Protein AF-0000000066213613 (afdb_homodimer)

Radius of gyration: 23.79 Å; Cα contacts (8 Å, |Δi|>4): 1312; chains: 2; bounding box: 53×73×52 Å

Sequence (572 aa):
MSDYQETLYQGYGQRFSIDNMLHEVRTEHQHLVIFENARMGRVMALDGVIQTTEADEFIYHEMLTHVPILAHGAARRVLIIGGGDGGMLREVAKHKSVERITMVEIDGTVVDMCKEFLPNHSQGAFDDPRLNLVIDDGMRFVATTEERFDVIISDSTDPIGPGEVLFSENFYQACRRCLNEGGILVTQNGTPFMQLEEVRTTAARTDGLFADWHFYQAAVPTYIGGAMTFAWGSTHEGLRRLPLETLRQRFRDSGIATRYYNADIHLGAFALPQYVLQAIGKQDNDMSDYQETLYQGYGQRFSIDNMLHEVRTEHQHLVIFENARMGRVMALDGVIQTTEADEFIYHEMLTHVPILAHGAARRVLIIGGGDGGMLREVAKHKSVERITMVEIDGTVVDMCKEFLPNHSQGAFDDPRLNLVIDDGMRFVATTEERFDVIISDSTDPIGPGEVLFSENFYQACRRCLNEGGILVTQNGTPFMQLEEVRTTAARTDGLFADWHFYQAAVPTYIGGAMTFAWGSTHEGLRRLPLETLRQRFRDSGIATRYYNADIHLGAFALPQYVLQAIGKQDND

pLDDT: mean 95.77, std 5.7, range [63.94, 98.94]

Nearest PDB structures (foldseek):
  3o4f-assembly3_E  TM=9.498E-01  e=2.971E-43  Escherichia coli K-12
  3o4f-assembly1_A  TM=9.496E-01  e=4.479E-41  Escherichia coli K-12
  3o4f-assembly4_G  TM=9.531E-01  e=2.745E-40  Escherichia coli K-12
  1jq3-assembly1_D  TM=9.423E-01  e=1.942E-33  Thermotoga maritima
  6o63-assembly1_A  TM=9.241E-01  e=9.170E-30  Arabidopsis thaliana

Solvent-accessible surface area (backbone atoms only — not comparable to full-atom values): 29394 Å² total; per-residue (Å²): 128,56,68,48,65,38,60,78,44,81,50,39,34,46,37,34,36,39,78,41,83,73,46,76,46,77,55,100,84,45,40,40,39,32,30,32,23,91,71,42,36,48,34,36,31,49,70,44,28,76,74,49,36,65,63,48,42,60,49,55,30,39,53,64,38,50,46,59,44,54,47,58,68,71,39,32,32,37,36,33,32,38,44,47,51,22,38,48,53,29,52,50,65,55,39,76,66,45,64,36,35,37,33,25,25,69,51,63,64,49,34,54,49,19,57,70,76,37,40,79,43,18,66,64,40,86,69,43,86,46,56,46,80,41,77,35,52,51,64,58,47,48,65,66,55,86,65,64,20,33,31,38,33,38,49,60,62,66,70,55,76,85,24,34,58,76,69,33,58,67,37,55,52,26,47,56,70,28,38,36,92,57,7,35,39,36,29,67,44,53,24,43,81,74,35,49,65,52,48,34,52,48,43,62,53,38,58,86,71,32,67,29,62,56,50,32,49,52,44,32,38,83,54,66,33,17,38,26,36,30,40,37,33,20,60,38,69,63,54,82,67,59,57,62,66,57,41,42,49,50,48,60,70,54,66,63,85,67,54,36,59,46,45,54,36,52,56,23,23,48,35,62,39,36,51,59,30,52,59,59,75,35,94,63,82,125,126,55,69,48,67,38,60,78,44,81,51,38,35,45,36,35,37,41,77,42,83,73,45,77,46,76,55,98,83,46,40,39,39,30,28,32,22,92,71,41,35,49,34,35,30,49,69,44,28,75,73,50,35,65,62,51,41,60,49,54,30,37,53,66,38,50,47,59,43,54,47,59,67,72,40,32,31,37,36,34,30,36,44,46,52,23,37,48,51,30,53,50,63,55,38,77,66,44,63,36,35,38,32,26,24,69,51,64,64,49,33,55,48,18,56,70,76,38,40,79,44,18,66,66,39,88,69,43,87,46,56,45,80,39,76,35,53,52,64,59,46,48,66,65,56,86,63,64,21,35,33,37,33,37,48,59,62,66,69,55,75,86,24,36,59,76,68,33,58,67,36,54,51,27,48,57,70,28,38,36,93,56,7,36,39,36,30,67,44,52,24,42,82,76,36,49,65,50,49,34,52,49,45,63,53,38,57,86,71,33,67,29,62,57,48,29,49,52,44,32,38,82,54,66,34,17,38,25,35,29,39,38,34,18,60,37,70,61,52,82,68,59,58,62,67,56,40,42,49,50,48,61,71,54,67,63,86,65,54,37,58,46,46,55,37,53,56,24,24,48,35,61,38,37,51,58,30,53,60,58,73,35,92,62,80,123

Structure (mmCIF, N/CA/C/O backbone):
data_AF-0000000066213613-model_v1
#
loop_
_entity.id
_entity.type
_entity.pdbx_description
1 polymer 'Polyamine aminopropyltransferase 1'
#
loop_
_atom_site.group_PDB
_atom_site.id
_atom_site.type_symbol
_atom_site.label_atom_id
_atom_site.label_alt_id
_atom_site.label_comp_id
_atom_site.label_asym_id
_atom_site.label_entity_id
_atom_site.label_seq_id
_atom_site.pdbx_PDB_ins_code
_atom_site.Cartn_x
_atom_site.Cartn_y
_atom_site.Cartn_z
_atom_site.occupancy
_atom_site.B_iso_or_equiv
_atom_site.auth_seq_id
_atom_site.auth_comp_id
_atom_site.auth_asym_id
_atom_site.auth_atom_id
_atom_site.pdbx_PDB_model_num
ATOM 1 N N . MET A 1 1 ? -30.266 -0.548 5.902 1 63.94 1 MET A N 1
ATOM 2 C CA . MET A 1 1 ? -28.938 0.051 6 1 63.94 1 MET A CA 1
ATOM 3 C C . MET A 1 1 ? -28.562 0.744 4.699 1 63.94 1 MET A C 1
ATOM 5 O O . MET A 1 1 ? -28.766 0.195 3.615 1 63.94 1 MET A O 1
ATOM 9 N N . SER A 1 2 ? -28.344 2.119 4.688 1 89.31 2 SER A N 1
ATOM 10 C CA . SER A 1 2 ? -27.984 2.875 3.492 1 89.31 2 SER A CA 1
ATOM 11 C C . SER A 1 2 ? -26.469 2.875 3.266 1 89.31 2 SER A C 1
ATOM 13 O O . SER A 1 2 ? -25.703 2.52 4.164 1 89.31 2 SER A O 1
ATOM 15 N N . ASP A 1 3 ? -26.016 2.893 2.105 1 94.25 3 ASP A N 1
ATOM 16 C CA . ASP A 1 3 ? -24.609 2.902 1.744 1 94.25 3 ASP A CA 1
ATOM 17 C C . ASP A 1 3 ? -24.141 4.305 1.353 1 94.25 3 ASP A C 1
ATOM 19 O O . ASP A 1 3 ? -24.922 5.074 0.773 1 94.25 3 ASP A O 1
ATOM 23 N N . TYR A 1 4 ? -23.031 4.664 1.814 1 96.44 4 TYR A N 1
ATOM 24 C CA . TYR A 1 4 ? -22.328 5.844 1.308 1 96.44 4 TYR A CA 1
ATOM 25 C C . TYR A 1 4 ? -21.391 5.477 0.163 1 96.44 4 TYR A C 1
ATOM 27 O O . TYR A 1 4 ? -20.531 4.605 0.312 1 96.44 4 TYR A O 1
ATOM 35 N N . GLN A 1 5 ? -21.5 6.109 -0.963 1 95.5 5 GLN A N 1
ATOM 36 C CA . GLN A 1 5 ? -20.672 5.871 -2.139 1 95.5 5 GLN A CA 1
ATOM 37 C C . GLN A 1 5 ? -19.719 7.035 -2.387 1 95.5 5 GLN A C 1
ATOM 39 O O . GLN A 1 5 ? -20.156 8.172 -2.59 1 95.5 5 GLN A O 1
ATOM 44 N N . GLU A 1 6 ? -18.453 6.754 -2.35 1 95.38 6 GLU A N 1
ATOM 45 C CA . GLU A 1 6 ? -17.484 7.793 -2.65 1 95.38 6 GLU A CA 1
ATOM 46 C C . GLU A 1 6 ? -17.469 8.125 -4.141 1 95.38 6 GLU A C 1
ATOM 48 O O . GLU A 1 6 ? -17.594 7.23 -4.98 1 95.38 6 GLU A O 1
ATOM 53 N N . THR A 1 7 ? -17.188 9.375 -4.477 1 93 7 THR A N 1
ATOM 54 C CA . THR A 1 7 ? -17.281 9.812 -5.867 1 93 7 THR A CA 1
ATOM 55 C C . THR A 1 7 ? -15.977 10.477 -6.312 1 93 7 THR A C 1
ATOM 57 O O . THR A 1 7 ? -15.977 11.305 -7.219 1 93 7 THR A O 1
ATOM 60 N N . LEU A 1 8 ? -14.867 10.203 -5.645 1 92.75 8 LEU A N 1
ATOM 61 C CA . LEU A 1 8 ? -13.594 10.836 -5.949 1 92.75 8 LEU A CA 1
ATOM 62 C C . LEU A 1 8 ? -13.164 10.539 -7.383 1 92.75 8 LEU A C 1
ATOM 64 O O . LEU A 1 8 ? -12.742 11.445 -8.109 1 92.75 8 LEU A O 1
ATOM 68 N N . TYR A 1 9 ? -13.234 9.234 -7.801 1 94.06 9 TYR A N 1
ATOM 69 C CA . TYR A 1 9 ? -12.797 8.828 -9.133 1 94.06 9 TYR A CA 1
ATOM 70 C C . TYR A 1 9 ? -13.992 8.43 -10 1 94.06 9 TYR A C 1
ATOM 72 O O . TYR A 1 9 ? -14.914 7.77 -9.523 1 94.06 9 TYR A O 1
ATOM 80 N N . GLN A 1 10 ? -13.891 8.812 -11.242 1 92.44 10 GLN A N 1
ATOM 81 C CA . GLN A 1 10 ? -14.922 8.391 -12.18 1 92.44 10 GLN A CA 1
ATOM 82 C C . GLN A 1 10 ? -14.789 6.902 -12.5 1 92.44 10 GLN A C 1
ATOM 84 O O . GLN A 1 10 ? -13.695 6.426 -12.805 1 92.44 10 GLN A O 1
ATOM 89 N N . GLY A 1 11 ? -15.945 6.141 -12.344 1 94.5 11 GLY A N 1
ATOM 90 C CA . GLY A 1 11 ? -16.016 4.754 -12.773 1 94.5 11 GLY A CA 1
ATOM 91 C C . GLY A 1 11 ? -15.453 3.783 -11.75 1 94.5 11 GLY A C 1
ATOM 92 O O . GLY A 1 11 ? -15.508 2.566 -11.945 1 94.5 11 GLY A O 1
ATOM 93 N N . TYR A 1 12 ? -14.883 4.25 -10.75 1 97.06 12 TYR A N 1
ATOM 94 C CA . TYR A 1 12 ? -14.273 3.459 -9.695 1 97.06 12 TYR A CA 1
ATOM 95 C C . TYR A 1 12 ? -14.414 4.148 -8.344 1 97.06 12 TYR A C 1
ATOM 97 O O . TYR A 1 12 ? -14.258 5.367 -8.242 1 97.06 12 TYR A O 1
ATOM 105 N N . GLY A 1 13 ? -14.836 3.379 -7.352 1 96.56 13 GLY A N 1
ATOM 106 C CA . GLY A 1 13 ? -14.945 3.996 -6.043 1 96.56 13 GLY A CA 1
ATOM 107 C C . GLY A 1 13 ? -15.18 2.992 -4.926 1 96.56 13 GLY A C 1
ATOM 108 O O . GLY A 1 13 ? -15.281 1.79 -5.18 1 96.56 13 GLY A O 1
ATOM 109 N N . GLN A 1 14 ? -15.195 3.502 -3.703 1 97.69 14 GLN A N 1
ATOM 110 C CA . GLN A 1 14 ? -15.438 2.676 -2.523 1 97.69 14 GLN A CA 1
ATOM 111 C C . GLN A 1 14 ? -16.812 2.957 -1.928 1 97.69 14 GLN A C 1
ATOM 113 O O . GLN A 1 14 ? -17.391 4.016 -2.17 1 97.69 14 GLN A O 1
ATOM 118 N N . ARG A 1 15 ? -17.281 1.998 -1.247 1 97.19 15 ARG A N 1
ATOM 119 C CA . ARG A 1 15 ? -18.594 2.041 -0.628 1 97.19 15 ARG A CA 1
ATOM 120 C C . ARG A 1 15 ? -18.516 1.656 0.846 1 97.19 15 ARG A C 1
ATOM 122 O O . ARG A 1 15 ? -17.781 0.743 1.218 1 97.19 15 ARG A O 1
ATOM 129 N N . PHE A 1 16 ? -19.328 2.367 1.68 1 98 16 PHE A N 1
ATOM 130 C CA . PHE A 1 16 ? -19.422 2.109 3.111 1 98 16 PHE A CA 1
ATOM 131 C C . PHE A 1 16 ? -20.875 1.921 3.525 1 98 16 PHE A C 1
ATOM 133 O O . PHE A 1 16 ? -21.75 2.725 3.164 1 98 16 PHE A O 1
ATOM 140 N N . SER A 1 17 ? -21.141 0.841 4.289 1 97.62 17 SER A N 1
ATOM 141 C CA . SER A 1 17 ? -22.453 0.802 4.941 1 97.62 17 SER A CA 1
ATOM 142 C C . SER A 1 17 ? -22.562 1.894 6 1 97.62 17 SER A C 1
ATOM 144 O O . SER A 1 17 ? -21.594 2.207 6.691 1 97.62 17 SER A O 1
ATOM 146 N N . ILE A 1 18 ? -23.719 2.521 6.117 1 98 18 ILE A N 1
ATOM 147 C CA . ILE A 1 18 ? -24 3.488 7.172 1 98 18 ILE A CA 1
ATOM 148 C C . ILE A 1 18 ? -24.797 2.809 8.289 1 98 18 ILE A C 1
ATOM 150 O O . ILE A 1 18 ? -25.984 2.523 8.133 1 98 18 ILE A O 1
ATOM 154 N N . ASP A 1 19 ? -24.156 2.566 9.352 1 97.62 19 ASP A N 1
ATOM 155 C CA . ASP A 1 19 ? -24.844 1.955 10.484 1 97.62 19 ASP A CA 1
ATOM 156 C C . ASP A 1 19 ? -25.625 2.998 11.281 1 97.62 19 ASP A C 1
ATOM 158 O O . ASP A 1 19 ? -26.75 2.74 11.727 1 97.62 19 ASP A O 1
ATOM 162 N N . ASN A 1 20 ? -24.969 4.172 11.5 1 97.31 20 ASN A N 1
ATOM 163 C CA . ASN A 1 20 ? -25.562 5.32 12.172 1 97.31 20 ASN A CA 1
ATOM 164 C C . ASN A 1 20 ? -25.047 6.637 11.602 1 97.31 20 ASN A C 1
ATOM 166 O O . ASN A 1 20 ? -23.844 6.832 11.484 1 97.31 20 ASN A O 1
ATOM 170 N N . MET A 1 21 ? -26 7.492 11.227 1 97.25 21 MET A N 1
ATOM 171 C CA . MET A 1 21 ? -25.625 8.844 10.828 1 97.25 21 MET A CA 1
ATOM 172 C C . MET A 1 21 ? -25.406 9.734 12.047 1 97.25 21 MET A C 1
ATOM 174 O O . MET A 1 21 ? -26.328 9.961 12.828 1 97.25 21 MET A O 1
ATOM 178 N N . LEU A 1 22 ? -24.219 10.219 12.211 1 97.31 22 LEU A N 1
ATOM 179 C CA . LEU A 1 22 ? -23.891 11 13.391 1 97.31 22 LEU A CA 1
ATOM 180 C C . LEU A 1 22 ? -24.062 12.492 13.125 1 97.31 22 LEU A C 1
ATOM 182 O O . LEU A 1 22 ? -24.438 13.25 14.016 1 97.31 22 LEU A O 1
ATOM 186 N N . HIS A 1 23 ? -23.656 12.93 11.984 1 96.31 23 HIS A N 1
ATOM 187 C CA . HIS A 1 23 ? -23.703 14.336 11.602 1 96.31 23 HIS A CA 1
ATOM 188 C C . HIS A 1 23 ? -23.812 14.484 10.086 1 96.31 23 HIS A C 1
ATOM 190 O O . HIS A 1 23 ? -23.156 13.766 9.336 1 96.31 23 HIS A O 1
ATOM 196 N N . GLU A 1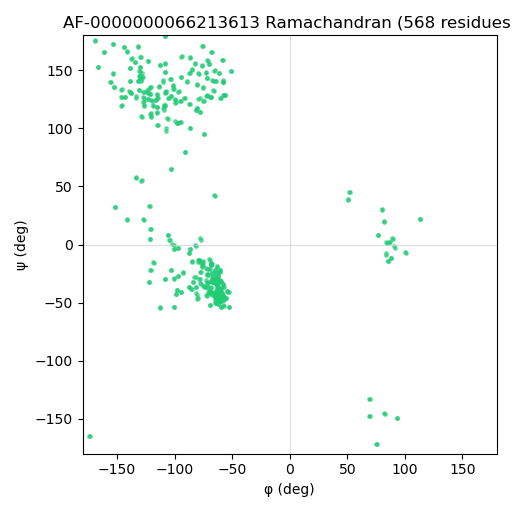 24 ? -24.672 15.359 9.633 1 95.12 24 GLU A N 1
ATOM 197 C CA . GLU A 1 24 ? -24.828 15.695 8.227 1 95.12 24 GLU A CA 1
ATOM 198 C C . GLU A 1 24 ? -25.188 17.172 8.047 1 95.12 24 GLU A C 1
ATOM 200 O O . GLU A 1 24 ? -26.172 17.641 8.609 1 95.12 24 GLU A O 1
ATOM 205 N N . VAL A 1 25 ? -24.328 17.812 7.359 1 91.44 25 VAL A N 1
ATOM 206 C CA . VAL A 1 25 ? -24.578 19.219 7.043 1 91.44 25 VAL A CA 1
ATOM 207 C C . VAL A 1 25 ? -24.438 19.438 5.539 1 91.44 25 VAL A C 1
ATOM 209 O O . VAL A 1 25 ? -23.406 19.094 4.953 1 91.44 25 VAL A O 1
ATOM 212 N N . ARG A 1 26 ? -25.422 20.016 4.91 1 89.94 26 ARG A N 1
ATOM 213 C CA . ARG A 1 26 ? -25.406 20.359 3.492 1 89.94 26 ARG A CA 1
ATOM 214 C C . ARG A 1 26 ? -25.594 21.859 3.297 1 89.94 26 ARG A C 1
ATOM 216 O O . ARG A 1 26 ? -26.641 22.406 3.664 1 89.94 26 ARG A O 1
ATOM 223 N N . THR A 1 27 ? -24.562 22.438 2.889 1 85.25 27 THR A N 1
ATOM 224 C CA . THR A 1 27 ? -24.656 23.844 2.508 1 85.25 27 THR A CA 1
ATOM 225 C C . THR A 1 27 ? -24.547 24 0.994 1 85.25 27 THR A C 1
ATOM 227 O O . THR A 1 27 ? -24.469 23 0.265 1 85.25 27 THR A O 1
ATOM 230 N N . GLU A 1 28 ? -24.641 25.297 0.498 1 83.12 28 GLU A N 1
ATOM 231 C CA . GLU A 1 28 ? -24.5 25.562 -0.93 1 83.12 28 GLU A CA 1
ATOM 232 C C . GLU A 1 28 ? -23.109 25.188 -1.426 1 83.12 28 GLU A C 1
ATOM 234 O O . GLU A 1 28 ? -22.922 24.875 -2.605 1 83.12 28 GLU A O 1
ATOM 239 N N . HIS A 1 29 ? -22.234 25.094 -0.481 1 78.94 29 HIS A N 1
ATOM 240 C CA . HIS A 1 29 ? -20.844 24.984 -0.927 1 78.94 29 HIS A CA 1
ATOM 241 C C . HIS A 1 29 ? -20.234 23.656 -0.487 1 78.94 29 HIS A C 1
ATOM 243 O O . HIS A 1 29 ? -19.156 23.281 -0.975 1 78.94 29 HIS A O 1
ATOM 249 N N . GLN A 1 30 ? -20.891 22.984 0.469 1 84.62 30 GLN A N 1
ATOM 250 C CA . GLN A 1 30 ? -20.219 21.812 1.004 1 84.62 30 GLN A CA 1
ATOM 251 C C . GLN A 1 30 ? -21.219 20.828 1.595 1 84.62 30 GLN A C 1
ATOM 253 O O . GLN A 1 30 ? -22.281 21.234 2.09 1 84.62 30 GLN A O 1
ATOM 258 N N . HIS A 1 31 ? -20.984 19.562 1.358 1 91.88 31 HIS A N 1
ATOM 259 C CA . HIS A 1 31 ? -21.734 18.484 1.987 1 91.88 31 HIS A CA 1
ATOM 260 C C . HIS A 1 31 ? -20.844 17.656 2.893 1 91.88 31 HIS A C 1
ATOM 262 O O . HIS A 1 31 ? -20.016 16.875 2.408 1 91.88 31 HIS A O 1
ATOM 268 N N . LEU A 1 32 ? -20.953 17.859 4.207 1 93.06 32 LEU A N 1
ATOM 269 C CA . LEU A 1 32 ? -20.188 17.156 5.215 1 93.06 32 LEU A CA 1
ATOM 270 C C . LEU A 1 32 ? -21.031 16.078 5.898 1 93.06 32 LEU A C 1
ATOM 272 O O . LEU A 1 32 ? -22.141 16.359 6.344 1 93.06 32 LEU A O 1
ATOM 276 N N . VAL A 1 33 ? -20.5 14.836 5.941 1 95.88 33 VAL A N 1
ATOM 277 C CA . VAL A 1 33 ? -21.188 13.758 6.641 1 95.88 33 VAL A CA 1
ATOM 278 C C . VAL A 1 33 ? -20.219 13.023 7.555 1 95.88 33 VAL A C 1
ATOM 280 O O . VAL A 1 33 ? -19.047 12.836 7.207 1 95.88 33 VAL A O 1
ATOM 283 N N . ILE A 1 34 ? -20.641 12.641 8.703 1 97.38 34 ILE A N 1
ATOM 284 C CA . ILE A 1 34 ? -19.969 11.75 9.633 1 97.38 34 ILE A CA 1
ATOM 285 C C . ILE A 1 34 ? -20.906 10.609 10.039 1 97.38 34 ILE A C 1
ATOM 287 O O . ILE A 1 34 ? -22.016 10.852 10.492 1 97.38 34 ILE A O 1
ATOM 291 N N . PHE A 1 35 ? -20.484 9.383 9.805 1 98.19 35 PHE A N 1
ATOM 292 C CA . PHE A 1 35 ? -21.328 8.234 10.102 1 98.19 35 PHE A CA 1
ATOM 293 C C . PHE A 1 35 ? -20.5 7.086 10.664 1 98.19 35 PHE A C 1
ATOM 295 O O . PHE A 1 35 ? -19.266 7.137 10.648 1 98.19 35 PHE A O 1
ATOM 302 N N . GLU A 1 36 ? -21.172 6.133 11.227 1 98.12 36 GLU A N 1
ATOM 303 C CA . GLU A 1 36 ? -20.531 4.934 11.766 1 98.12 36 GLU A CA 1
ATOM 304 C C . GLU A 1 36 ? -20.578 3.787 10.758 1 98.12 36 GLU A C 1
ATOM 306 O O . GLU A 1 36 ? -21.594 3.578 10.094 1 98.12 36 GLU A O 1
ATOM 311 N N . ASN A 1 37 ? -19.469 3.178 10.578 1 97.94 37 ASN A N 1
ATOM 312 C CA . ASN A 1 37 ? -19.312 1.956 9.797 1 97.94 37 ASN A CA 1
ATOM 313 C C . ASN A 1 37 ? -18.734 0.822 10.641 1 97.94 37 ASN A C 1
ATOM 315 O O . ASN A 1 37 ? -17.828 1.038 11.445 1 97.94 37 ASN A O 1
ATOM 319 N N . ALA A 1 38 ? -19.297 -0.348 10.5 1 93.69 38 ALA A N 1
ATOM 320 C CA . ALA A 1 38 ? -18.953 -1.477 11.367 1 93.69 38 ALA A CA 1
ATOM 321 C C . ALA A 1 38 ? -17.469 -1.821 11.266 1 93.69 38 ALA A C 1
ATOM 323 O O . ALA A 1 38 ? -16.859 -2.252 12.242 1 93.69 38 ALA A O 1
ATOM 324 N N . ARG A 1 39 ? -16.891 -1.615 10.141 1 95.25 39 ARG A N 1
ATOM 325 C CA . ARG A 1 39 ? -15.516 -2.049 9.898 1 95.25 39 ARG A CA 1
ATOM 326 C C . ARG A 1 39 ? -14.531 -0.896 10.094 1 95.25 39 ARG A C 1
ATOM 328 O O . ARG A 1 39 ? -13.445 -1.085 10.641 1 95.25 39 ARG A O 1
ATOM 335 N N . MET A 1 40 ? -14.953 0.294 9.648 1 98 40 MET A N 1
ATOM 336 C CA . MET A 1 40 ? -13.992 1.39 9.562 1 98 40 MET A CA 1
ATOM 337 C C . MET A 1 40 ? -14.195 2.391 10.695 1 98 40 MET A C 1
ATOM 339 O O . MET A 1 40 ? -13.484 3.395 10.773 1 98 40 MET A O 1
ATOM 343 N N . GLY A 1 41 ? -15.133 2.107 11.641 1 98.06 41 GLY A N 1
ATOM 344 C CA . GLY A 1 41 ? -15.445 3.055 12.695 1 98.06 41 GLY A CA 1
ATOM 345 C C . GLY A 1 41 ? -16.156 4.293 12.195 1 98.06 41 GLY A C 1
ATOM 346 O O . GLY A 1 41 ? -17.016 4.207 11.32 1 98.06 41 GLY A O 1
ATOM 347 N N . ARG A 1 42 ? -15.891 5.375 12.836 1 98.56 42 ARG A N 1
ATOM 348 C CA . ARG A 1 42 ? -16.484 6.617 12.352 1 98.56 42 ARG A CA 1
ATOM 349 C C . ARG A 1 42 ? -15.773 7.109 11.094 1 98.56 42 ARG A C 1
ATOM 351 O O . ARG A 1 42 ? -14.547 7.047 11 1 98.56 42 ARG A O 1
ATOM 358 N N . VAL A 1 43 ? -16.562 7.504 10.133 1 98.31 43 VAL A N 1
ATOM 359 C CA . VAL A 1 43 ? -16.094 7.93 8.82 1 98.31 43 VAL A CA 1
ATOM 360 C C . VAL A 1 43 ? -16.547 9.367 8.555 1 98.31 43 VAL A C 1
ATOM 362 O O . VAL A 1 43 ? -17.703 9.711 8.766 1 98.31 43 VAL A O 1
ATOM 365 N N . MET A 1 44 ? -15.648 10.195 8.172 1 97.12 44 MET A N 1
ATOM 366 C CA . MET A 1 44 ? -15.961 11.555 7.738 1 97.12 44 MET A CA 1
ATOM 367 C C . MET A 1 44 ? -15.773 11.703 6.23 1 97.12 44 MET A C 1
ATOM 369 O O . MET A 1 44 ? -14.75 11.289 5.688 1 97.12 44 MET A O 1
ATOM 373 N N . ALA A 1 45 ? -16.734 12.242 5.594 1 95.69 45 ALA A N 1
ATOM 374 C CA . ALA A 1 45 ? -16.656 12.523 4.16 1 95.69 45 ALA A CA 1
ATOM 375 C C . ALA A 1 45 ? -17.062 13.969 3.863 1 95.69 45 ALA A C 1
ATOM 377 O O . ALA A 1 45 ? -17.906 14.539 4.559 1 95.69 45 ALA A O 1
ATOM 378 N N . LEU A 1 46 ? -16.391 14.531 2.908 1 92.75 46 LEU A N 1
ATOM 379 C CA . LEU A 1 46 ? -16.672 15.883 2.42 1 92.75 46 LEU A CA 1
ATOM 380 C C . LEU A 1 46 ? -16.875 15.875 0.91 1 92.75 46 LEU A C 1
ATOM 382 O O . LEU A 1 46 ? -15.984 15.492 0.156 1 92.75 46 LEU A O 1
ATOM 386 N N . ASP A 1 47 ? -18.109 16.312 0.467 1 91.75 47 ASP A N 1
ATOM 387 C CA . ASP A 1 47 ? -18.469 16.422 -0.944 1 91.75 47 ASP A CA 1
ATOM 388 C C . ASP A 1 47 ? -18.172 15.117 -1.686 1 91.75 47 ASP A C 1
ATOM 390 O O . ASP A 1 47 ? -17.547 15.125 -2.744 1 91.75 47 ASP A O 1
ATOM 394 N N . GLY A 1 48 ? -18.578 14.031 -1.044 1 93.19 48 GLY A N 1
ATOM 395 C CA . GLY A 1 48 ? -18.484 12.727 -1.692 1 93.19 48 GLY A CA 1
ATOM 396 C C . GLY A 1 48 ? -17.125 12.078 -1.562 1 93.19 48 GLY A C 1
ATOM 397 O O . GLY A 1 48 ? -16.922 10.969 -2.045 1 93.19 48 GLY A O 1
ATOM 398 N N . VAL A 1 49 ? -16.172 12.734 -0.858 1 94.56 49 VAL A N 1
ATOM 399 C CA . VAL A 1 49 ? -14.805 12.219 -0.763 1 94.56 49 VAL A CA 1
ATOM 400 C C . VAL A 1 49 ? -14.492 11.844 0.686 1 94.56 49 VAL A C 1
ATOM 402 O O . VAL A 1 49 ? -14.695 12.656 1.597 1 94.56 49 VAL A O 1
ATOM 405 N N . ILE A 1 50 ? -14.008 10.68 0.868 1 96.38 50 ILE A N 1
ATOM 406 C CA . ILE A 1 50 ? -13.633 10.227 2.203 1 96.38 50 ILE A CA 1
ATOM 407 C C . ILE A 1 50 ? -12.422 11.016 2.697 1 96.38 50 ILE A C 1
ATOM 409 O O . ILE A 1 50 ? -11.383 11.055 2.029 1 96.38 50 ILE A O 1
ATOM 413 N N . GLN A 1 51 ? -12.539 11.609 3.895 1 95.44 51 GLN A N 1
ATOM 414 C CA . GLN A 1 51 ? -11.477 12.414 4.48 1 95.44 51 GLN A CA 1
ATOM 415 C C . GLN A 1 51 ? -10.664 11.602 5.492 1 95.44 51 GLN A C 1
ATOM 417 O O . GLN A 1 51 ? -9.445 11.727 5.555 1 95.44 51 GLN A O 1
ATOM 422 N N . THR A 1 52 ? -11.367 10.836 6.301 1 97.31 52 THR A N 1
ATOM 423 C CA . THR A 1 52 ? -10.68 10.055 7.328 1 97.31 52 THR A CA 1
ATOM 424 C C . THR A 1 52 ? -11.617 9.008 7.926 1 97.31 52 THR A C 1
ATOM 426 O O . THR A 1 52 ? -12.836 9.133 7.828 1 97.31 52 THR A O 1
ATOM 429 N N . THR A 1 53 ? -11.047 7.953 8.398 1 98.38 53 THR A N 1
ATOM 430 C CA . THR A 1 53 ? -11.75 6.93 9.172 1 98.38 53 THR A CA 1
ATOM 431 C C . THR A 1 53 ? -10.992 6.613 10.461 1 98.38 53 THR A C 1
ATOM 433 O O . THR A 1 53 ? -9.773 6.738 10.516 1 98.38 53 THR A O 1
ATOM 436 N N . GLU A 1 54 ? -11.703 6.184 11.453 1 98.5 54 GLU A N 1
ATOM 437 C CA . GLU A 1 54 ? -11.086 5.848 12.727 1 98.5 54 GLU A CA 1
ATOM 438 C C . GLU A 1 54 ? -10.18 4.625 12.602 1 98.5 54 GLU A C 1
ATOM 440 O O . GLU A 1 54 ? -9.156 4.531 13.281 1 98.5 54 GLU A O 1
ATOM 445 N N . ALA A 1 55 ? -10.508 3.727 11.75 1 98.44 55 ALA A N 1
ATOM 446 C CA . ALA A 1 55 ? -9.844 2.424 11.727 1 98.44 55 ALA A CA 1
ATOM 447 C C . ALA A 1 55 ? -8.445 2.531 11.133 1 98.44 55 ALA A C 1
ATOM 449 O O . ALA A 1 55 ? -7.531 1.814 11.539 1 98.44 55 ALA A O 1
ATOM 450 N N . ASP A 1 56 ? -8.281 3.41 10.125 1 98.56 56 ASP A N 1
ATOM 451 C CA . ASP A 1 56 ? -7.031 3.287 9.383 1 98.56 56 ASP A CA 1
ATOM 452 C C . ASP A 1 56 ? -6.234 4.586 9.438 1 98.56 56 ASP A C 1
ATOM 454 O O . ASP A 1 56 ? -5.137 4.668 8.883 1 98.56 56 ASP A O 1
ATOM 458 N N . GLU A 1 57 ? -6.719 5.629 10.219 1 98.56 57 GLU A N 1
ATOM 459 C CA . GLU A 1 57 ? -6.082 6.941 10.234 1 98.56 57 GLU A CA 1
ATOM 460 C C . GLU A 1 57 ? -4.648 6.855 10.75 1 98.56 57 GLU A C 1
ATOM 462 O O . GLU A 1 57 ? -3.789 7.645 10.344 1 98.56 57 GLU A O 1
ATOM 467 N N . PHE A 1 58 ? -4.309 5.891 11.57 1 98.69 58 PHE A N 1
ATOM 468 C CA . PHE A 1 58 ? -2.996 5.801 12.203 1 98.69 58 PHE A CA 1
ATOM 469 C C . PHE A 1 58 ? -1.909 5.582 11.156 1 98.69 58 PHE A C 1
ATOM 471 O O . PHE A 1 58 ? -0.779 6.047 11.32 1 98.69 58 PHE A O 1
ATOM 478 N N . ILE A 1 59 ? -2.219 4.926 10.086 1 98.81 59 ILE A N 1
ATOM 479 C CA . ILE A 1 59 ? -1.233 4.68 9.039 1 98.81 59 ILE A CA 1
ATOM 480 C C . ILE A 1 59 ? -0.803 6.004 8.414 1 98.81 59 ILE A C 1
ATOM 482 O O . ILE A 1 59 ? 0.392 6.285 8.305 1 98.81 59 ILE A O 1
ATOM 486 N N . TYR A 1 60 ? -1.777 6.789 8.039 1 98.62 60 TYR A N 1
ATOM 487 C CA . TYR A 1 60 ? -1.563 8.094 7.422 1 98.62 60 TYR A CA 1
ATOM 488 C C . TYR A 1 60 ? -0.831 9.031 8.375 1 98.62 60 TYR A C 1
ATOM 490 O O . TYR A 1 60 ? 0.2 9.609 8.023 1 98.62 60 TYR A O 1
ATOM 498 N N . HIS A 1 61 ? -1.264 9.188 9.555 1 98.81 61 HIS A N 1
ATOM 499 C CA . HIS A 1 61 ? -0.759 10.156 10.516 1 98.81 61 HIS A CA 1
ATOM 500 C C . HIS A 1 61 ? 0.634 9.781 11.008 1 98.81 61 HIS A C 1
ATOM 502 O O . HIS A 1 61 ? 1.498 10.648 11.172 1 98.81 61 HIS A O 1
ATOM 508 N N . GLU A 1 62 ? 0.89 8.508 11.258 1 98.88 62 GLU A N 1
ATOM 509 C CA . GLU A 1 62 ? 2.213 8.094 11.703 1 98.88 62 GLU A CA 1
ATOM 510 C C . GLU A 1 62 ? 3.266 8.336 10.633 1 98.88 62 GLU A C 1
ATOM 512 O O . GLU A 1 62 ? 4.352 8.844 10.914 1 98.88 62 GLU A O 1
ATOM 517 N N . MET A 1 63 ? 2.926 8.047 9.398 1 98.88 63 MET A N 1
ATOM 518 C CA . MET A 1 63 ? 3.924 8.141 8.336 1 98.88 63 MET A CA 1
ATOM 519 C C . MET A 1 63 ? 4.223 9.602 8.008 1 98.88 63 MET A C 1
ATOM 521 O O . MET A 1 63 ? 5.367 9.953 7.723 1 98.88 63 MET A O 1
ATOM 525 N N . LEU A 1 64 ? 3.219 10.445 8.055 1 98.56 64 LEU A N 1
ATOM 526 C CA . LEU A 1 64 ? 3.422 11.852 7.742 1 98.56 64 LEU A CA 1
ATOM 527 C C . LEU A 1 64 ? 4.102 12.578 8.898 1 98.56 64 LEU A C 1
ATOM 529 O O . LEU A 1 64 ? 4.652 13.664 8.719 1 98.56 64 LEU A O 1
ATOM 533 N N . THR A 1 65 ? 4.066 12.016 10.078 1 98.81 65 THR A N 1
ATOM 534 C CA . THR A 1 65 ? 4.617 12.68 11.25 1 98.81 65 THR A CA 1
ATOM 535 C C . THR A 1 65 ? 6 12.125 11.594 1 98.81 65 THR A C 1
ATOM 537 O O . THR A 1 65 ? 6.973 12.875 11.664 1 98.81 65 THR A O 1
ATOM 540 N N . HIS A 1 66 ? 6.117 10.812 11.758 1 98.94 66 HIS A N 1
ATOM 541 C CA . HIS A 1 66 ? 7.301 10.211 12.367 1 98.94 66 HIS A CA 1
ATOM 542 C C . HIS A 1 66 ? 8.461 10.164 11.375 1 98.94 66 HIS A C 1
ATOM 544 O O . HIS A 1 66 ? 9.625 10.312 11.766 1 98.94 66 HIS A O 1
ATOM 550 N N . VAL A 1 67 ? 8.18 9.969 10.078 1 98.94 67 VAL A N 1
ATOM 551 C CA . VAL A 1 67 ? 9.242 9.883 9.086 1 98.94 67 VAL A CA 1
ATOM 552 C C . VAL A 1 67 ? 10.055 11.172 9.078 1 98.94 67 VAL A C 1
ATOM 554 O O . VAL A 1 67 ? 11.266 11.148 9.32 1 98.94 67 VAL A O 1
ATOM 557 N N . PRO A 1 68 ? 9.406 12.336 8.922 1 98.88 68 PRO A N 1
ATOM 558 C CA . PRO A 1 68 ? 10.234 13.547 8.859 1 98.88 68 PRO A CA 1
ATOM 559 C C . PRO A 1 68 ? 10.859 13.906 10.211 1 98.88 68 PRO A C 1
ATOM 561 O O . PRO A 1 68 ? 12 14.367 10.258 1 98.88 68 PRO A O 1
ATOM 564 N N . ILE A 1 69 ? 10.172 13.711 11.305 1 98.88 69 ILE A N 1
ATOM 565 C CA . ILE A 1 69 ? 10.68 14.109 12.609 1 98.88 69 ILE A CA 1
ATOM 566 C C . ILE A 1 69 ? 11.875 13.234 12.984 1 98.88 69 ILE A C 1
ATOM 568 O O . ILE A 1 69 ? 12.906 13.742 13.438 1 98.88 69 ILE A O 1
ATOM 572 N N . LEU A 1 70 ? 11.82 11.945 12.758 1 98.81 70 LEU A N 1
ATOM 573 C CA . LEU A 1 70 ? 12.906 11.047 13.125 1 98.81 70 LEU A CA 1
ATOM 574 C C . LEU A 1 70 ? 14.047 11.125 12.109 1 98.81 70 LEU A C 1
ATOM 576 O O . LEU A 1 70 ? 15.203 10.875 12.453 1 98.81 70 LEU A O 1
ATOM 580 N N . ALA A 1 71 ? 13.719 11.422 10.875 1 98.81 71 ALA A N 1
ATOM 581 C CA . ALA A 1 71 ? 14.773 11.711 9.914 1 98.81 71 ALA A CA 1
ATOM 582 C C . ALA A 1 71 ? 15.586 12.938 10.336 1 98.81 71 ALA A C 1
ATOM 584 O O . ALA A 1 71 ? 16.812 12.922 10.281 1 98.81 71 ALA A O 1
ATOM 585 N N . HIS A 1 72 ? 14.875 14.008 10.75 1 98.5 72 HIS A N 1
ATOM 586 C CA . HIS A 1 72 ? 15.539 15.219 11.219 1 98.5 72 HIS A CA 1
ATOM 587 C C . HIS A 1 72 ? 16.406 14.93 12.438 1 98.5 72 HIS A C 1
ATOM 589 O O . HIS A 1 72 ? 17.547 15.391 12.508 1 98.5 72 HIS A O 1
ATOM 595 N N . GLY A 1 73 ? 15.844 14.219 13.43 1 97.88 73 GLY A N 1
ATOM 596 C CA . GLY A 1 73 ? 16.578 13.711 14.57 1 97.88 73 GLY A CA 1
ATOM 597 C C . GLY A 1 73 ? 16.656 14.703 15.719 1 97.88 73 GLY A C 1
ATOM 598 O O . GLY A 1 73 ? 16.984 14.328 16.844 1 97.88 73 GLY A O 1
ATOM 599 N N . ALA A 1 74 ? 16.266 15.969 15.461 1 97.25 74 ALA A N 1
ATOM 600 C CA . ALA A 1 74 ? 16.359 16.984 16.5 1 97.25 74 ALA A CA 1
ATOM 601 C C . ALA A 1 74 ? 15.305 18.062 16.312 1 97.25 74 ALA A C 1
ATOM 603 O O . ALA A 1 74 ? 15.562 19.25 16.562 1 97.25 74 ALA A O 1
ATOM 604 N N . ALA A 1 75 ? 14.172 17.688 15.789 1 98.5 75 ALA A N 1
ATOM 605 C CA . ALA A 1 75 ? 13.109 18.672 15.523 1 98.5 75 ALA A CA 1
ATOM 606 C C . ALA A 1 75 ? 12.562 19.25 16.812 1 98.5 75 ALA A C 1
ATOM 608 O O . ALA A 1 75 ? 12.227 18.516 17.75 1 98.5 75 ALA A O 1
ATOM 609 N N . ARG A 1 76 ? 12.422 20.562 16.859 1 98.75 76 ARG A N 1
ATOM 610 C CA . ARG A 1 76 ? 11.906 21.234 18.047 1 98.75 76 ARG A CA 1
ATOM 611 C C . ARG A 1 76 ? 10.664 22.062 17.719 1 98.75 76 ARG A C 1
ATOM 613 O O . ARG A 1 76 ? 9.805 22.266 18.562 1 98.75 76 ARG A O 1
ATOM 620 N N . ARG A 1 77 ? 10.617 22.578 16.562 1 98.88 77 ARG A N 1
ATOM 621 C CA . ARG A 1 77 ? 9.508 23.391 16.078 1 98.88 77 ARG A CA 1
ATOM 622 C C . ARG A 1 77 ? 8.852 22.75 14.859 1 98.88 77 ARG A C 1
ATOM 624 O O . ARG A 1 77 ? 9.484 22.594 13.812 1 98.88 77 ARG A O 1
ATOM 631 N N . VAL A 1 78 ? 7.559 22.422 14.977 1 98.94 78 VAL A N 1
ATOM 632 C CA . VAL A 1 78 ? 6.832 21.75 13.914 1 98.94 78 VAL A CA 1
ATOM 633 C C . VAL A 1 78 ? 5.617 22.562 13.508 1 98.94 78 VAL A C 1
ATOM 635 O O . VAL A 1 78 ? 4.887 23.078 14.359 1 98.94 78 VAL A O 1
ATOM 638 N N . LEU A 1 79 ? 5.445 22.781 12.234 1 98.94 79 LEU A N 1
ATOM 639 C CA . LEU A 1 79 ? 4.258 23.406 11.664 1 98.94 79 LEU A CA 1
ATOM 640 C C . LEU A 1 79 ? 3.363 22.375 10.984 1 98.94 79 LEU A C 1
ATOM 642 O O . LEU A 1 79 ? 3.832 21.594 10.164 1 98.94 79 LEU A O 1
ATOM 646 N N . ILE A 1 80 ? 2.143 22.344 11.367 1 98.75 80 ILE A N 1
ATOM 647 C CA . ILE A 1 80 ? 1.112 21.547 10.711 1 98.75 80 ILE A CA 1
ATOM 648 C C . ILE A 1 80 ? 0.164 22.469 9.945 1 98.75 80 ILE A C 1
ATOM 650 O O . ILE A 1 80 ? -0.438 23.375 10.523 1 98.75 80 ILE A O 1
ATOM 654 N N . ILE A 1 81 ? 0.085 22.297 8.695 1 97.75 81 ILE A N 1
ATOM 655 C CA . ILE A 1 81 ? -0.906 23 7.887 1 97.75 81 ILE A CA 1
ATOM 656 C C . ILE A 1 81 ? -2.098 22.078 7.621 1 97.75 81 ILE A C 1
ATOM 658 O O . ILE A 1 81 ? -1.956 21.031 6.98 1 97.75 81 ILE A O 1
ATOM 662 N N . GLY A 1 82 ? -3.262 22.484 8 1 95.25 82 GLY A N 1
ATOM 663 C CA . GLY A 1 82 ? -4.418 21.594 8.039 1 95.25 82 GLY A CA 1
ATOM 664 C C . GLY A 1 82 ? -4.48 20.75 9.297 1 95.25 82 GLY A C 1
ATOM 665 O O . GLY A 1 82 ? -4.262 21.25 10.406 1 95.25 82 GLY A O 1
ATOM 666 N N . GLY A 1 83 ? -4.949 19.547 9.227 1 94.56 83 GLY A N 1
ATOM 667 C CA . GLY A 1 83 ? -4.949 18.609 10.336 1 94.56 83 GLY A CA 1
ATOM 668 C C . GLY A 1 83 ? -6.078 18.844 11.32 1 94.56 83 GLY A C 1
ATOM 669 O O . GLY A 1 83 ? -5.945 18.547 12.508 1 94.56 83 GLY A O 1
ATOM 670 N N . GLY A 1 84 ? -7.156 19.344 10.859 1 94.5 84 GLY A N 1
ATOM 671 C CA . GLY A 1 84 ? -8.25 19.75 11.727 1 94.5 84 GLY A CA 1
ATOM 672 C C . GLY A 1 84 ? -8.82 18.609 12.555 1 94.5 84 GLY A C 1
ATOM 673 O O . GLY A 1 84 ? -9.406 18.844 13.609 1 94.5 84 GLY A O 1
ATOM 674 N N . ASP A 1 85 ? -8.641 17.406 12.094 1 96.44 85 ASP A N 1
ATOM 675 C CA . ASP A 1 85 ? -9.18 16.266 12.82 1 96.44 85 ASP A CA 1
ATOM 676 C C . ASP A 1 85 ? -8.328 15.953 14.055 1 96.44 85 ASP A C 1
ATOM 678 O O . ASP A 1 85 ? -8.758 15.211 14.938 1 96.44 85 ASP A O 1
ATOM 682 N N . GLY A 1 86 ? -7.082 16.484 14.102 1 98.25 86 GLY A N 1
ATOM 683 C CA . GLY A 1 86 ? -6.25 16.391 15.289 1 98.25 86 GLY A CA 1
ATOM 684 C C . GLY A 1 86 ? -5.348 15.172 15.289 1 98.25 86 GLY A C 1
ATOM 685 O O . GLY A 1 86 ? -4.57 14.977 16.234 1 98.25 86 GLY A O 1
ATOM 686 N N . GLY A 1 87 ? -5.445 14.32 14.273 1 98.5 87 GLY A N 1
ATOM 687 C CA . GLY A 1 87 ? -4.598 13.141 14.227 1 98.5 87 GLY A CA 1
ATOM 688 C C . GLY A 1 87 ? -3.123 13.469 14.102 1 98.5 87 GLY A C 1
ATOM 689 O O . GLY A 1 87 ? -2.289 12.883 14.797 1 98.5 87 GLY A O 1
ATOM 690 N N . MET A 1 88 ? -2.812 14.422 13.203 1 98.5 88 MET A N 1
ATOM 691 C CA . MET A 1 88 ? -1.428 14.844 13.023 1 98.5 88 MET A CA 1
ATOM 692 C C . MET A 1 88 ? -0.875 15.445 14.312 1 98.5 88 MET A C 1
ATOM 694 O O . MET A 1 88 ? 0.24 15.125 14.727 1 98.5 88 MET A O 1
ATOM 698 N N . LEU A 1 89 ? -1.698 16.281 14.938 1 98.75 89 LEU A N 1
ATOM 699 C CA . LEU A 1 89 ? -1.329 16.922 16.188 1 98.75 89 LEU A CA 1
ATOM 700 C C . LEU A 1 89 ? -1.007 15.883 17.266 1 98.75 89 LEU A C 1
ATOM 702 O O . LEU A 1 89 ? 0.002 16 17.953 1 98.75 89 LEU A O 1
ATOM 706 N N . ARG A 1 90 ? -1.831 14.859 17.375 1 98.81 90 ARG A N 1
ATOM 707 C CA . ARG A 1 90 ? -1.637 13.781 18.344 1 98.81 90 ARG A CA 1
ATOM 708 C C . ARG A 1 90 ? -0.278 13.117 18.156 1 98.81 90 ARG A C 1
ATOM 710 O O . ARG A 1 90 ? 0.464 12.922 19.125 1 98.81 90 ARG A O 1
ATOM 717 N N . GLU A 1 91 ? 0.074 12.773 16.938 1 98.88 91 GLU A N 1
ATOM 718 C CA . GLU A 1 91 ? 1.32 12.062 16.656 1 98.88 91 GLU A CA 1
ATOM 719 C C . GLU A 1 91 ? 2.529 12.961 16.891 1 98.88 91 GLU A C 1
ATOM 721 O O . GLU A 1 91 ? 3.549 12.516 17.422 1 98.88 91 GLU A O 1
ATOM 726 N N . VAL A 1 92 ? 2.416 14.266 16.484 1 98.88 92 VAL A N 1
ATOM 727 C CA . VAL A 1 92 ? 3.512 15.203 16.719 1 98.88 92 VAL A CA 1
ATOM 728 C C . VAL A 1 92 ? 3.746 15.375 18.219 1 98.88 92 VAL A C 1
ATOM 730 O O . VAL A 1 92 ? 4.891 15.391 18.672 1 98.88 92 VAL A O 1
ATOM 733 N N . ALA A 1 93 ? 2.674 15.414 18.953 1 98.75 93 ALA A N 1
ATOM 734 C CA . ALA A 1 93 ? 2.736 15.68 20.391 1 98.75 93 ALA A CA 1
ATOM 735 C C . ALA A 1 93 ? 3.387 14.516 21.141 1 98.75 93 ALA A C 1
ATOM 737 O O . ALA A 1 93 ? 3.822 14.672 22.281 1 98.75 93 ALA A O 1
ATOM 738 N N . LYS A 1 94 ? 3.492 13.375 20.531 1 98.56 94 LYS A N 1
ATOM 739 C CA . LYS A 1 94 ? 4.164 12.234 21.156 1 98.56 94 LYS A CA 1
ATOM 740 C C . LYS A 1 94 ? 5.66 12.5 21.312 1 98.56 94 LYS A C 1
ATOM 742 O O . LYS A 1 94 ? 6.32 11.891 22.156 1 98.56 94 LYS A O 1
ATOM 747 N N . HIS A 1 95 ? 6.207 13.32 20.438 1 98.69 95 HIS A N 1
ATOM 748 C CA . HIS A 1 95 ? 7.645 13.562 20.438 1 98.69 95 HIS A CA 1
ATOM 749 C C . HIS A 1 95 ? 8.039 14.586 21.5 1 98.69 95 HIS A C 1
ATOM 751 O O . HIS A 1 95 ? 7.77 15.781 21.344 1 98.69 95 HIS A O 1
ATOM 757 N N . LYS A 1 96 ? 8.781 14.172 22.438 1 97.25 96 LYS A N 1
ATOM 758 C CA . LYS A 1 96 ? 9.156 15.016 23.562 1 97.25 96 LYS A CA 1
ATOM 759 C C . LYS A 1 96 ? 10.156 16.078 23.141 1 97.25 96 LYS A C 1
ATOM 761 O O . LYS A 1 96 ? 10.258 17.141 23.766 1 97.25 96 LYS A O 1
ATOM 766 N N . SER A 1 97 ? 10.883 15.766 22.094 1 96.81 97 SER A N 1
ATOM 767 C CA . SER A 1 97 ? 11.875 16.719 21.609 1 96.81 97 SER A CA 1
ATOM 768 C C . SER A 1 97 ? 11.203 17.969 21.031 1 96.81 97 SER A C 1
ATOM 770 O O . SER A 1 97 ? 11.836 19.016 20.922 1 96.81 97 SER A O 1
ATOM 772 N N . VAL A 1 98 ? 9.961 17.859 20.578 1 98.69 98 VAL A N 1
ATOM 773 C CA . VAL A 1 98 ? 9.227 18.984 19.984 1 98.69 98 VAL A CA 1
ATOM 774 C C . VAL A 1 98 ? 8.781 19.938 21.094 1 98.69 98 VAL A C 1
ATOM 776 O O . VAL A 1 98 ? 8.07 19.531 22.016 1 98.69 98 VAL A O 1
ATOM 779 N N . GLU A 1 99 ? 9.195 21.156 20.938 1 98.75 99 GLU A N 1
ATOM 780 C CA . GLU A 1 99 ? 8.938 22.156 21.984 1 98.75 99 GLU A CA 1
ATOM 781 C C . GLU A 1 99 ? 7.754 23.047 21.625 1 98.75 99 GLU A C 1
ATOM 783 O O . GLU A 1 99 ? 7.09 23.594 22.5 1 98.75 99 GLU A O 1
ATOM 788 N N . ARG A 1 100 ? 7.57 23.203 20.328 1 98.75 100 ARG A N 1
ATOM 789 C CA . ARG A 1 100 ? 6.5 24.062 19.844 1 98.75 100 ARG A CA 1
ATOM 790 C C . ARG A 1 100 ? 5.801 23.438 18.641 1 98.75 100 ARG A C 1
ATOM 792 O O . ARG A 1 100 ? 6.457 23 17.688 1 98.75 100 ARG A O 1
ATOM 799 N N . ILE A 1 101 ? 4.504 23.438 18.703 1 98.88 101 ILE A N 1
ATOM 800 C CA . ILE A 1 101 ? 3.668 22.953 17.609 1 98.88 101 ILE A CA 1
ATOM 801 C C . ILE A 1 101 ? 2.734 24.062 17.141 1 98.88 101 ILE A C 1
ATOM 803 O O . ILE A 1 101 ? 1.873 24.516 17.906 1 98.88 101 ILE A O 1
ATOM 807 N N . THR A 1 102 ? 2.938 24.531 15.977 1 98.88 102 THR A N 1
ATOM 808 C CA . THR A 1 102 ? 1.994 25.438 15.344 1 98.88 102 THR A CA 1
ATOM 809 C C . THR A 1 102 ? 1.096 24.688 14.359 1 98.88 102 THR A C 1
ATOM 811 O O . THR A 1 102 ? 1.584 23.969 13.492 1 98.88 102 THR A O 1
ATOM 814 N N . MET A 1 103 ? -0.166 24.797 14.531 1 98.62 103 MET A N 1
ATOM 815 C CA . MET A 1 103 ? -1.137 24.203 13.617 1 98.62 103 MET A CA 1
ATOM 816 C C . MET A 1 103 ? -2.031 25.266 12.992 1 98.62 103 MET A C 1
ATOM 818 O O . MET A 1 103 ? -2.646 26.062 13.711 1 98.62 103 MET A O 1
ATOM 822 N N . VAL A 1 104 ? -2.076 25.328 11.703 1 97.81 104 VAL A N 1
ATOM 823 C CA . VAL A 1 104 ? -2.873 26.297 10.969 1 97.81 104 VAL A CA 1
ATOM 824 C C . VAL A 1 104 ? -4.055 25.609 10.297 1 97.81 104 VAL A C 1
ATOM 826 O O . VAL A 1 104 ? -3.865 24.734 9.445 1 97.81 104 VAL A O 1
ATOM 829 N N . GLU A 1 105 ? -5.215 25.953 10.695 1 95.31 105 GLU A N 1
ATOM 830 C CA . GLU A 1 105 ? -6.457 25.422 10.141 1 95.31 105 GLU A CA 1
ATOM 831 C C . GLU A 1 105 ? -7.344 26.547 9.602 1 95.31 105 GLU A C 1
ATOM 833 O O . GLU A 1 105 ? -7.551 27.547 10.273 1 95.31 105 GLU A O 1
ATOM 838 N N . ILE A 1 106 ? -7.84 26.281 8.406 1 90.5 106 ILE A N 1
ATOM 839 C CA . ILE A 1 106 ? -8.586 27.344 7.727 1 90.5 106 ILE A CA 1
ATOM 840 C C . ILE A 1 106 ? -9.945 27.531 8.391 1 90.5 106 ILE A C 1
ATOM 842 O O . ILE A 1 106 ? -10.492 28.625 8.406 1 90.5 106 ILE A O 1
ATOM 846 N N . ASP A 1 107 ? -10.508 26.484 8.938 1 89.12 107 ASP A N 1
ATOM 847 C CA . ASP A 1 107 ? -11.859 26.5 9.477 1 89.12 107 ASP A CA 1
ATOM 848 C C . ASP A 1 107 ? -11.898 25.938 10.891 1 89.12 107 ASP A C 1
ATOM 850 O O . ASP A 1 107 ? -11.867 24.719 11.078 1 89.12 107 ASP A O 1
ATOM 854 N N . GLY A 1 108 ? -12.141 26.797 11.844 1 91.75 108 GLY A N 1
ATOM 855 C CA . GLY A 1 108 ? -12.211 26.391 13.234 1 91.75 108 GLY A CA 1
ATOM 856 C C . GLY A 1 108 ? -13.359 25.438 13.516 1 91.75 108 GLY A C 1
ATOM 857 O O . GLY A 1 108 ? -13.289 24.625 14.445 1 91.75 108 GLY A O 1
ATOM 858 N N . THR A 1 109 ? -14.367 25.516 12.695 1 90.44 109 THR A N 1
ATOM 859 C CA . THR A 1 109 ? -15.531 24.656 12.898 1 90.44 109 THR A CA 1
ATOM 860 C C . THR A 1 109 ? -15.164 23.188 12.664 1 90.44 109 THR A C 1
ATOM 862 O O . THR A 1 109 ? -15.727 22.297 13.305 1 90.44 109 THR A O 1
ATOM 865 N N . VAL A 1 110 ? -14.219 22.953 11.812 1 88.94 110 VAL A N 1
ATOM 866 C CA . VAL A 1 110 ? -13.742 21.594 11.562 1 88.94 110 VAL A CA 1
ATOM 867 C C . VAL A 1 110 ? -13.125 21.016 12.836 1 88.94 110 VAL A C 1
ATOM 869 O O . VAL A 1 110 ? -13.383 19.875 13.195 1 88.94 110 VAL A O 1
ATOM 872 N N . VAL A 1 111 ? -12.367 21.766 13.516 1 94.81 111 VAL A N 1
ATOM 873 C CA . VAL A 1 111 ? -11.727 21.359 14.758 1 94.81 111 VAL A CA 1
ATOM 874 C C . VAL A 1 111 ? -12.781 21 15.797 1 94.81 111 VAL A C 1
ATOM 876 O O . VAL A 1 111 ? -12.727 19.922 16.406 1 94.81 111 VAL A O 1
ATOM 879 N N . ASP A 1 112 ? -13.75 21.891 15.945 1 95.25 112 ASP A N 1
ATOM 880 C CA . ASP A 1 112 ? -14.805 21.656 16.938 1 95.25 112 ASP A CA 1
ATOM 881 C C . ASP A 1 112 ? -15.602 20.406 16.609 1 95.25 112 ASP A C 1
ATOM 883 O O . ASP A 1 112 ? -15.898 19.594 17.484 1 95.25 112 ASP A O 1
ATOM 887 N N . MET A 1 113 ? -15.898 20.297 15.391 1 93.88 113 MET A N 1
ATOM 888 C CA . MET A 1 113 ? -16.672 19.141 14.953 1 93.88 113 MET A CA 1
ATOM 889 C C . MET A 1 113 ? -15.891 17.844 15.203 1 93.88 113 MET A C 1
ATOM 891 O O . MET A 1 113 ? -16.469 16.859 15.664 1 93.88 113 MET A O 1
ATOM 895 N N . CYS A 1 114 ? -14.609 17.891 14.922 1 96.06 114 CYS A N 1
ATOM 896 C CA . CYS A 1 114 ? -13.805 16.672 15.078 1 96.06 114 CYS A CA 1
ATOM 897 C C . CYS A 1 114 ? -13.602 16.344 16.562 1 96.06 114 CYS A C 1
ATOM 899 O O . CYS A 1 114 ? -13.539 15.172 16.938 1 96.06 114 CYS A O 1
ATOM 901 N N . LYS A 1 115 ? -13.508 17.359 17.391 1 97.12 115 LYS A N 1
ATOM 902 C CA . LYS A 1 115 ? -13.469 17.109 18.828 1 97.12 115 LYS A CA 1
ATOM 903 C C . LYS A 1 115 ? -14.727 16.375 19.297 1 97.12 115 LYS A C 1
ATOM 905 O O . LYS A 1 115 ? -14.648 15.492 20.156 1 97.12 115 LYS A O 1
ATOM 910 N N . GLU A 1 116 ? -15.766 16.75 18.703 1 97.56 116 GLU A N 1
ATOM 911 C CA . GLU A 1 116 ? -17.047 16.188 19.125 1 97.56 116 GLU A CA 1
ATOM 912 C C . GLU A 1 116 ? -17.281 14.812 18.531 1 97.56 116 GLU A C 1
ATOM 914 O O . GLU A 1 116 ? -17.656 13.875 19.234 1 97.56 116 GLU A O 1
ATOM 919 N N . PHE A 1 117 ? -17.047 14.648 17.25 1 97.81 117 PHE A N 1
ATOM 920 C CA . PHE A 1 117 ? -17.531 13.461 16.547 1 97.81 117 PHE A CA 1
ATOM 921 C C . PHE A 1 117 ? -16.391 12.477 16.312 1 97.81 117 PHE A C 1
ATOM 923 O O . PHE A 1 117 ? -16.641 11.297 16.047 1 97.81 117 PHE A O 1
ATOM 930 N N . LEU A 1 118 ? -15.133 12.938 16.328 1 98.06 118 LEU A N 1
ATOM 931 C CA . LEU A 1 118 ? -13.969 12.078 16.125 1 98.06 118 LEU A CA 1
ATOM 932 C C . LEU A 1 118 ? -12.945 12.289 17.234 1 98.06 118 LEU A C 1
ATOM 934 O O . LEU A 1 118 ? -11.766 12.531 16.969 1 98.06 118 LEU A O 1
ATOM 938 N N . PRO A 1 119 ? -13.359 12.141 18.453 1 97.94 119 PRO A N 1
ATOM 939 C CA . PRO A 1 119 ? -12.461 12.469 19.562 1 97.94 119 PRO A CA 1
ATOM 940 C C . PRO A 1 119 ? -11.234 11.555 19.625 1 97.94 119 PRO A C 1
ATOM 942 O O . PRO A 1 119 ? -10.203 11.938 20.188 1 97.94 119 PRO A O 1
ATOM 945 N N . ASN A 1 120 ? -11.32 10.391 19.031 1 97.44 120 ASN A N 1
ATOM 946 C CA . ASN A 1 120 ? -10.211 9.445 19.094 1 97.44 120 ASN A CA 1
ATOM 947 C C . ASN A 1 120 ? -9.07 9.852 18.172 1 97.44 120 ASN A C 1
ATOM 949 O O . ASN A 1 120 ? -7.961 9.328 18.266 1 97.44 120 ASN A O 1
ATOM 953 N N . HIS A 1 121 ? -9.32 10.766 17.266 1 98.25 121 HIS A N 1
ATOM 954 C CA . HIS A 1 121 ? -8.258 11.258 16.391 1 98.25 121 HIS A CA 1
ATOM 955 C C . HIS A 1 121 ? -7.25 12.094 17.172 1 98.25 121 HIS A C 1
ATOM 957 O O . HIS A 1 121 ? -6.051 11.812 17.141 1 98.25 121 HIS A O 1
ATOM 963 N N . SER A 1 122 ? -7.73 13.078 17.906 1 98.25 122 SER A N 1
ATOM 964 C CA . SER A 1 122 ? -6.828 13.953 18.641 1 98.25 122 SER A CA 1
ATOM 965 C C . SER A 1 122 ? -6.441 13.344 19.984 1 98.25 122 SER A C 1
ATOM 967 O O . SER A 1 122 ? -5.344 13.594 20.5 1 98.25 122 SER A O 1
ATOM 969 N N . GLN A 1 123 ? -7.41 12.578 20.562 1 98.12 123 GLN A N 1
ATOM 970 C CA . GLN A 1 123 ? -7.207 11.969 21.875 1 98.12 123 GLN A CA 1
ATOM 971 C C . GLN A 1 123 ? -6.723 13.008 22.891 1 98.12 123 GLN A C 1
ATOM 973 O O . GLN A 1 123 ? -5.758 12.758 23.609 1 98.12 123 GLN A O 1
ATOM 978 N N . GLY A 1 124 ? -7.277 14.219 22.797 1 97.81 124 GLY A N 1
ATOM 979 C CA . GLY A 1 124 ? -6.996 15.258 23.781 1 97.81 124 GLY A CA 1
ATOM 980 C C . GLY A 1 124 ? -5.797 16.109 23.406 1 97.81 124 GLY A C 1
ATOM 981 O O . GLY A 1 124 ? -5.457 17.047 24.141 1 97.81 124 GLY A O 1
ATOM 982 N N . ALA A 1 125 ? -5.219 15.914 22.25 1 98.5 125 ALA A N 1
ATOM 983 C CA . ALA A 1 125 ? -3.98 16.594 21.875 1 98.5 125 ALA A CA 1
ATOM 984 C C . ALA A 1 125 ? -4.211 18.094 21.688 1 98.5 125 ALA A C 1
ATOM 986 O O . ALA A 1 125 ? -3.27 18.891 21.75 1 98.5 125 ALA A O 1
ATOM 987 N N . PHE A 1 126 ? -5.43 18.516 21.547 1 98.19 126 PHE A N 1
ATOM 988 C CA . PHE A 1 126 ? -5.734 19.922 21.391 1 98.19 126 PHE A CA 1
ATOM 989 C C . PHE A 1 126 ? -5.484 20.688 22.688 1 98.19 126 PHE A C 1
ATOM 991 O O . PHE A 1 126 ? -5.426 21.922 22.688 1 98.19 126 PHE A O 1
ATOM 998 N N . ASP A 1 127 ? -5.301 19.969 23.766 1 98.06 127 ASP A N 1
ATOM 999 C CA . ASP A 1 127 ? -5.047 20.594 25.062 1 98.06 127 ASP A CA 1
ATOM 1000 C C . ASP A 1 127 ? -3.551 20.625 25.359 1 98.06 127 ASP A C 1
ATOM 1002 O O . ASP A 1 127 ? -3.143 21.078 26.438 1 98.06 127 ASP A O 1
ATOM 1006 N N . ASP A 1 128 ? -2.732 20.062 24.5 1 98.5 128 ASP A N 1
ATOM 1007 C CA . ASP A 1 128 ? -1.287 20.078 24.703 1 98.5 128 ASP A CA 1
ATOM 1008 C C . ASP A 1 128 ? -0.774 21.516 24.859 1 98.5 128 ASP A C 1
ATOM 1010 O O . ASP A 1 128 ? -1.044 22.359 24.016 1 98.5 128 ASP A O 1
ATOM 1014 N N . PRO A 1 129 ? -0.017 21.875 25.859 1 98.5 129 PRO A N 1
ATOM 1015 C CA . PRO A 1 129 ? 0.424 23.234 26.109 1 98.5 129 PRO A CA 1
ATOM 1016 C C . PRO A 1 129 ? 1.406 23.75 25.062 1 98.5 129 PRO A C 1
ATOM 1018 O O . PRO A 1 129 ? 1.641 24.953 24.953 1 98.5 129 PRO A O 1
ATOM 1021 N N . ARG A 1 130 ? 1.987 22.844 24.281 1 98.56 130 ARG A N 1
ATOM 1022 C CA . ARG A 1 130 ? 2.93 23.234 23.234 1 98.56 130 ARG A CA 1
ATOM 1023 C C . ARG A 1 130 ? 2.197 23.766 22 1 98.56 130 ARG A C 1
ATOM 1025 O O . ARG A 1 130 ? 2.805 24.375 21.125 1 98.56 130 ARG A O 1
ATOM 1032 N N . LEU A 1 131 ? 0.887 23.516 21.906 1 98.75 131 LEU A N 1
ATOM 1033 C CA . LEU A 1 131 ? 0.118 23.812 20.703 1 98.75 131 LEU A CA 1
ATOM 1034 C C . LEU A 1 131 ? -0.21 25.297 20.594 1 98.75 131 LEU A C 1
ATOM 1036 O O . LEU A 1 131 ? -0.708 25.891 21.547 1 98.75 131 LEU A O 1
ATOM 1040 N N . ASN A 1 132 ? 0.123 25.859 19.547 1 98.69 132 ASN A N 1
ATOM 1041 C CA . ASN A 1 132 ? -0.406 27.125 19.062 1 98.69 132 ASN A CA 1
ATOM 1042 C C . ASN A 1 132 ? -1.33 26.938 17.875 1 98.69 132 ASN A C 1
ATOM 1044 O O . ASN A 1 132 ? -0.864 26.797 16.734 1 98.69 132 ASN A O 1
ATOM 1048 N N . LEU A 1 133 ? -2.646 26.922 18.109 1 98.38 133 LEU A N 1
ATOM 1049 C CA . LEU A 1 133 ? -3.627 26.75 17.047 1 98.38 133 LEU A CA 1
ATOM 1050 C C . LEU A 1 133 ? -3.977 28.094 16.406 1 98.38 133 LEU A C 1
ATOM 1052 O O . LEU A 1 133 ? -4.438 29.016 17.094 1 98.38 133 LEU A O 1
ATOM 1056 N N . VAL A 1 134 ? -3.756 28.203 15.148 1 98.12 134 VAL A N 1
ATOM 1057 C CA . VAL A 1 134 ? -4.008 29.438 14.391 1 98.12 134 VAL A CA 1
ATOM 1058 C C . VAL A 1 134 ? -5.109 29.188 13.359 1 98.12 134 VAL A C 1
ATOM 1060 O O . VAL A 1 134 ? -4.973 28.312 12.492 1 98.12 134 VAL A O 1
ATOM 1063 N N . ILE A 1 135 ? -6.23 29.891 13.461 1 97.06 135 ILE A N 1
ATOM 1064 C CA . ILE A 1 135 ? -7.273 29.812 12.438 1 97.06 135 ILE A CA 1
ATOM 1065 C C . ILE A 1 135 ? -6.977 30.812 11.32 1 97.06 135 ILE A C 1
ATOM 1067 O O . ILE A 1 135 ? -7.172 32.031 11.492 1 97.06 135 ILE A O 1
ATOM 1071 N N . ASP A 1 136 ? -6.445 30.312 10.266 1 95.56 136 ASP A N 1
ATOM 1072 C CA . ASP A 1 136 ? -6.004 31.125 9.141 1 95.56 136 ASP A CA 1
ATOM 1073 C C . ASP A 1 136 ? -5.855 30.266 7.879 1 95.56 136 ASP A C 1
ATOM 1075 O O . ASP A 1 136 ? -5.969 29.047 7.934 1 95.56 136 ASP A O 1
ATOM 1079 N N . ASP A 1 137 ? -5.75 30.969 6.785 1 94.5 137 ASP A N 1
ATOM 1080 C CA . ASP A 1 137 ? -5.371 30.312 5.543 1 94.5 137 ASP A CA 1
ATOM 1081 C C . ASP A 1 137 ? -3.914 29.859 5.578 1 94.5 137 ASP A C 1
ATOM 1083 O O . ASP A 1 137 ? -3.023 30.656 5.891 1 94.5 137 ASP A O 1
ATOM 1087 N N . GLY A 1 138 ? -3.686 28.547 5.281 1 95.31 138 GLY A N 1
ATOM 1088 C CA . GLY A 1 138 ? -2.346 28 5.352 1 95.31 138 GLY A CA 1
ATOM 1089 C C . GLY A 1 138 ? -1.355 28.703 4.445 1 95.31 138 GLY A C 1
ATOM 1090 O O . GLY A 1 138 ? -0.214 28.953 4.84 1 95.31 138 GLY A O 1
ATOM 1091 N N . MET A 1 139 ? -1.785 29.031 3.217 1 95.38 139 MET A N 1
ATOM 1092 C CA . MET A 1 139 ? -0.923 29.75 2.279 1 95.38 139 MET A CA 1
ATOM 1093 C C . MET A 1 139 ? -0.587 31.141 2.805 1 95.38 139 MET A C 1
ATOM 1095 O O . MET A 1 139 ? 0.564 31.578 2.736 1 95.38 139 MET A O 1
ATOM 1099 N N . ARG A 1 140 ? -1.566 31.781 3.277 1 96.56 140 ARG A N 1
ATOM 1100 C CA . ARG A 1 140 ? -1.338 33.125 3.832 1 96.56 140 ARG A CA 1
ATOM 1101 C C . ARG A 1 140 ? -0.376 33.062 5.016 1 96.56 140 ARG A C 1
ATOM 1103 O O . ARG A 1 140 ? 0.525 33.906 5.129 1 96.56 140 ARG A O 1
ATOM 1110 N N . PHE A 1 141 ? -0.592 32.094 5.867 1 97.81 141 PHE A N 1
ATOM 1111 C CA . PHE A 1 141 ? 0.254 31.953 7.047 1 97.81 141 PHE A CA 1
ATOM 1112 C C . PHE A 1 141 ? 1.717 31.812 6.648 1 97.81 141 PHE A C 1
ATOM 1114 O O . PHE A 1 141 ? 2.574 32.562 7.117 1 97.81 141 PHE A O 1
ATOM 1121 N N . VAL A 1 142 ? 2.086 30.859 5.75 1 98 142 VAL A N 1
ATOM 1122 C CA . VAL A 1 142 ? 3.479 30.594 5.406 1 98 142 VAL A CA 1
ATOM 1123 C C . VAL A 1 142 ? 4.039 31.734 4.57 1 98 142 VAL A C 1
ATOM 1125 O O . VAL A 1 142 ? 5.25 31.969 4.555 1 98 142 VAL A O 1
ATOM 1128 N N . ALA A 1 143 ? 3.199 32.5 3.945 1 97.31 143 ALA A N 1
ATOM 1129 C CA . ALA A 1 143 ? 3.65 33.625 3.131 1 97.31 143 ALA A CA 1
ATOM 1130 C C . ALA A 1 143 ? 4.043 34.812 4.004 1 97.31 143 ALA A C 1
ATOM 1132 O O . ALA A 1 143 ? 4.855 35.625 3.6 1 97.31 143 ALA A O 1
ATOM 1133 N N . THR A 1 144 ? 3.486 34.844 5.203 1 97.81 144 THR A N 1
ATOM 1134 C CA . THR A 1 144 ? 3.629 36.094 5.938 1 97.81 144 THR A CA 1
ATOM 1135 C C . THR A 1 144 ? 4.348 35.875 7.262 1 97.81 144 THR A C 1
ATOM 1137 O O . THR A 1 144 ? 4.895 36.812 7.848 1 97.81 144 THR A O 1
ATOM 1140 N N . THR A 1 145 ? 4.32 34.656 7.734 1 98.31 145 THR A N 1
ATOM 1141 C CA . THR A 1 145 ? 4.91 34.406 9.047 1 98.31 145 THR A CA 1
ATOM 1142 C C . THR A 1 145 ? 6.414 34.656 9.023 1 98.31 145 THR A C 1
ATOM 1144 O O . THR A 1 145 ? 7.059 34.5 7.984 1 98.31 145 THR A O 1
ATOM 1147 N N . GLU A 1 146 ? 6.961 35.062 10.148 1 97.69 146 GLU A N 1
ATOM 1148 C CA . GLU A 1 146 ? 8.398 35.219 10.312 1 97.69 146 GLU A CA 1
ATOM 1149 C C . GLU A 1 146 ? 9 34.062 11.078 1 97.69 146 GLU A C 1
ATOM 1151 O O . GLU A 1 146 ? 10.227 33.969 11.219 1 97.69 146 GLU A O 1
ATOM 1156 N N . GLU A 1 147 ? 8.156 33.125 11.461 1 98.12 147 GLU A N 1
ATOM 1157 C CA . GLU A 1 147 ? 8.633 31.953 12.18 1 98.12 147 GLU A CA 1
ATOM 1158 C C . GLU A 1 147 ? 9.32 30.969 11.234 1 98.12 147 GLU A C 1
ATOM 1160 O O . GLU A 1 147 ? 9.047 30.969 10.031 1 98.12 147 GLU A O 1
ATOM 1165 N N . ARG A 1 148 ? 10.203 30.219 11.828 1 98.5 148 ARG A N 1
ATOM 1166 C CA . ARG A 1 148 ? 10.852 29.141 11.102 1 98.5 148 ARG A CA 1
ATOM 1167 C C . ARG A 1 148 ? 10.641 27.797 11.812 1 98.5 148 ARG A C 1
ATOM 1169 O O . ARG A 1 148 ? 10.422 27.766 13.023 1 98.5 148 ARG A O 1
ATOM 1176 N N . PHE A 1 149 ? 10.766 26.766 11.078 1 98.94 149 PHE A N 1
ATOM 1177 C CA . PHE A 1 149 ? 10.391 25.453 11.586 1 98.94 149 PHE A CA 1
ATOM 1178 C C . PHE A 1 149 ? 11.414 24.406 11.164 1 98.94 149 PHE A C 1
ATOM 1180 O O . PHE A 1 149 ? 12.086 24.562 10.141 1 98.94 149 PHE A O 1
ATOM 1187 N N . ASP A 1 150 ? 11.539 23.375 11.984 1 98.94 150 ASP A N 1
ATOM 1188 C CA . ASP A 1 150 ? 12.383 22.234 11.656 1 98.94 150 ASP A CA 1
ATOM 1189 C C . ASP A 1 150 ? 11.656 21.266 10.727 1 98.94 150 ASP A C 1
ATOM 1191 O O . ASP A 1 150 ? 12.273 20.672 9.836 1 98.94 150 ASP A O 1
ATOM 1195 N N . VAL A 1 151 ? 10.391 21.141 10.961 1 98.94 151 VAL A N 1
ATOM 1196 C CA . VAL A 1 151 ? 9.555 20.266 10.133 1 98.94 151 VAL A CA 1
ATOM 1197 C C . VAL A 1 151 ? 8.227 20.953 9.828 1 98.94 151 VAL A C 1
ATOM 1199 O O . VAL A 1 151 ? 7.602 21.531 10.719 1 98.94 151 VAL A O 1
ATOM 1202 N N . ILE A 1 152 ? 7.871 20.953 8.586 1 98.94 152 ILE A N 1
ATOM 1203 C CA . ILE A 1 152 ? 6.562 21.406 8.133 1 98.94 152 ILE A CA 1
ATOM 1204 C C . ILE A 1 152 ? 5.789 20.234 7.527 1 98.94 152 ILE A C 1
ATOM 1206 O O . ILE A 1 152 ? 6.289 19.562 6.633 1 98.94 152 ILE A O 1
ATOM 1210 N N . ILE A 1 153 ? 4.594 20 8.016 1 98.81 153 ILE A N 1
ATOM 1211 C CA . ILE A 1 153 ? 3.707 18.953 7.531 1 98.81 153 ILE A CA 1
ATOM 1212 C C . ILE A 1 153 ? 2.461 19.578 6.91 1 98.81 153 ILE A C 1
ATOM 1214 O O . ILE A 1 153 ? 1.67 20.219 7.602 1 98.81 153 ILE A O 1
ATOM 1218 N N . SER A 1 154 ? 2.34 19.406 5.652 1 97.69 154 SER A N 1
ATOM 1219 C CA . SER A 1 154 ? 1.13 19.859 4.977 1 97.69 154 SER A CA 1
ATOM 1220 C C . SER A 1 154 ? 0.113 18.734 4.844 1 97.69 154 SER A C 1
ATOM 1222 O O . SER A 1 154 ? 0.259 17.859 3.99 1 97.69 154 SER A O 1
ATOM 1224 N N . ASP A 1 155 ? -0.866 18.781 5.594 1 93.25 155 ASP A N 1
ATOM 1225 C CA . ASP A 1 155 ? -1.949 17.797 5.656 1 93.25 155 ASP A CA 1
ATOM 1226 C C . ASP A 1 155 ? -3.201 18.328 4.957 1 93.25 155 ASP A C 1
ATOM 1228 O O . ASP A 1 155 ? -4.238 18.516 5.598 1 93.25 155 ASP A O 1
ATOM 1232 N N . SER A 1 156 ? -3.098 18.516 3.699 1 82.06 156 SER A N 1
ATOM 1233 C CA . SER A 1 156 ? -4.172 19.109 2.912 1 82.06 156 SER A CA 1
ATOM 1234 C C . SER A 1 156 ? -5.062 18.047 2.295 1 82.06 156 SER A C 1
ATOM 1236 O O . SER A 1 156 ? -4.715 16.859 2.295 1 82.06 156 SER A O 1
ATOM 1238 N N . THR A 1 157 ? -6.234 18.484 1.896 1 73.31 157 THR A N 1
ATOM 1239 C CA . THR A 1 157 ? -7.09 17.641 1.08 1 73.31 157 THR A CA 1
ATOM 1240 C C . THR A 1 157 ? -6.594 17.594 -0.363 1 73.31 157 THR A C 1
ATOM 1242 O O . THR A 1 157 ? -5.613 18.25 -0.708 1 73.31 157 THR A O 1
ATOM 1245 N N . ASP A 1 158 ? -7.156 16.734 -1.166 1 73.19 158 ASP A N 1
ATOM 1246 C CA . ASP A 1 158 ? -6.812 16.641 -2.582 1 73.19 158 ASP A CA 1
ATOM 1247 C C . ASP A 1 158 ? -6.871 18.016 -3.246 1 73.19 158 ASP A C 1
ATOM 1249 O O . ASP A 1 158 ? -7.555 18.922 -2.758 1 73.19 158 ASP A O 1
ATOM 1253 N N . PRO A 1 159 ? -6.078 18.156 -4.188 1 70.62 159 PRO A N 1
ATOM 1254 C CA . PRO A 1 159 ? -5.91 19.484 -4.801 1 70.62 159 PRO A CA 1
ATOM 1255 C C . PRO A 1 159 ? -7.176 19.969 -5.504 1 70.62 159 PRO A C 1
ATOM 1257 O O . PRO A 1 159 ? -7.121 20.359 -6.676 1 70.62 159 PRO A O 1
ATOM 1260 N N . ILE A 1 160 ? -8.195 19.781 -4.941 1 68.69 160 ILE A N 1
ATOM 1261 C CA . ILE A 1 160 ? -9.492 20.281 -5.395 1 68.69 160 ILE A CA 1
ATOM 1262 C C . ILE A 1 160 ? -10.023 21.312 -4.395 1 68.69 160 ILE A C 1
ATOM 1264 O O . ILE A 1 160 ? -9.828 21.156 -3.186 1 68.69 160 ILE A O 1
ATOM 1268 N N . GLY A 1 161 ? -10.562 22.422 -4.863 1 64.12 161 GLY A N 1
ATOM 1269 C CA . GLY A 1 161 ? -11.094 23.469 -4 1 64.12 161 GLY A CA 1
ATOM 1270 C C . GLY A 1 161 ? -10.016 24.203 -3.225 1 64.12 161 GLY A C 1
ATOM 1271 O O . GLY A 1 161 ? -9.039 24.688 -3.809 1 64.12 161 GLY A O 1
ATOM 1272 N N . PRO A 1 162 ? -10.227 24.375 -1.93 1 63.97 162 PRO A N 1
ATOM 1273 C CA . PRO A 1 162 ? -9.289 25.094 -1.068 1 63.97 162 PRO A CA 1
ATOM 1274 C C . PRO A 1 162 ? -7.906 24.438 -1.034 1 63.97 162 PRO A C 1
ATOM 1276 O O . PRO A 1 162 ? -6.906 25.109 -0.758 1 63.97 162 PRO A O 1
ATOM 1279 N N . GLY A 1 163 ? -7.859 23.156 -1.367 1 74.5 163 GLY A N 1
ATOM 1280 C CA . GLY A 1 163 ? -6.602 22.438 -1.293 1 74.5 163 GLY A CA 1
ATOM 1281 C C . GLY A 1 163 ? -5.688 22.703 -2.473 1 74.5 163 GLY A C 1
ATOM 1282 O O . GLY A 1 163 ? -4.48 22.453 -2.398 1 74.5 163 GLY A O 1
ATOM 1283 N N . GLU A 1 164 ? -6.176 23.281 -3.518 1 79.56 164 GLU A N 1
ATOM 1284 C CA . GLU A 1 164 ? -5.422 23.469 -4.754 1 79.56 164 GLU A CA 1
ATOM 1285 C C . GLU A 1 164 ? -4.195 24.344 -4.531 1 79.56 164 GLU A C 1
ATOM 1287 O O . GLU A 1 164 ? -3.109 24.031 -5.035 1 79.56 164 GLU A O 1
ATOM 1292 N N . VAL A 1 165 ? -4.344 25.359 -3.701 1 81.81 165 VAL A N 1
ATOM 1293 C CA . VAL A 1 165 ? -3.293 26.344 -3.508 1 81.81 165 VAL A CA 1
ATOM 1294 C C . VAL A 1 165 ? -2.125 25.719 -2.746 1 81.81 165 VAL A C 1
ATOM 1296 O O . VAL A 1 165 ? -0.973 26.125 -2.922 1 81.81 165 VAL A O 1
ATOM 1299 N N . LEU A 1 166 ? -2.369 24.734 -1.994 1 82.25 166 LEU A N 1
ATOM 1300 C CA . LEU A 1 166 ? -1.349 24.094 -1.171 1 82.25 166 LEU A CA 1
ATOM 1301 C C . LEU A 1 166 ? -0.474 23.172 -2.01 1 82.25 166 LEU A C 1
ATOM 1303 O O . LEU A 1 166 ? 0.44 22.531 -1.486 1 82.25 166 LEU A O 1
ATOM 1307 N N . PHE A 1 167 ? -0.664 23.156 -3.307 1 84.75 167 PHE A N 1
ATOM 1308 C CA . PHE A 1 167 ? 0.142 22.375 -4.242 1 84.75 167 PHE A CA 1
ATOM 1309 C C . PHE A 1 167 ? 0.795 23.297 -5.277 1 84.75 167 PHE A C 1
ATOM 1311 O O . PHE A 1 167 ? 1.386 22.812 -6.246 1 84.75 167 PHE A O 1
ATOM 1318 N N . SER A 1 168 ? 0.771 24.531 -5.039 1 89.94 168 SER A N 1
ATOM 1319 C CA . SER A 1 168 ? 1.314 25.516 -5.973 1 89.94 168 SER A CA 1
ATOM 1320 C C . SER A 1 168 ? 2.805 25.734 -5.734 1 89.94 168 SER A C 1
ATOM 1322 O O . SER A 1 168 ? 3.32 25.438 -4.656 1 89.94 168 SER A O 1
ATOM 1324 N N . GLU A 1 169 ? 3.42 26.266 -6.734 1 93.5 169 GLU A N 1
ATOM 1325 C CA . GLU A 1 169 ? 4.836 26.609 -6.637 1 93.5 169 GLU A CA 1
ATOM 1326 C C . GLU A 1 169 ? 5.078 27.656 -5.539 1 93.5 169 GLU A C 1
ATOM 1328 O O . GLU A 1 169 ? 6.055 27.547 -4.797 1 93.5 169 GLU A O 1
ATOM 1333 N N . ASN A 1 170 ? 4.219 28.609 -5.445 1 95.19 170 ASN A N 1
ATOM 1334 C CA . ASN A 1 170 ? 4.332 29.641 -4.43 1 95.19 170 ASN A CA 1
ATOM 1335 C C . ASN A 1 170 ? 4.262 29.062 -3.02 1 95.19 170 ASN A C 1
ATOM 1337 O O . ASN A 1 170 ? 4.969 29.531 -2.119 1 95.19 170 ASN A O 1
ATOM 1341 N N . PHE A 1 171 ? 3.408 28.141 -2.871 1 96.19 171 PHE A N 1
ATOM 1342 C CA . PHE A 1 171 ? 3.283 27.5 -1.568 1 96.19 171 PHE A CA 1
ATOM 1343 C C . PHE A 1 171 ? 4.582 26.797 -1.18 1 96.19 171 PHE A C 1
ATOM 1345 O O . PHE A 1 171 ? 5.078 26.969 -0.064 1 96.19 171 PHE A O 1
ATOM 1352 N N . TYR A 1 172 ? 5.145 26.031 -2.066 1 96.88 172 TYR A N 1
ATOM 1353 C CA . TYR A 1 172 ? 6.379 25.312 -1.789 1 96.88 172 TYR A CA 1
ATOM 1354 C C . TYR A 1 172 ? 7.527 26.266 -1.506 1 96.88 172 TYR A C 1
ATOM 1356 O O . TYR A 1 172 ? 8.344 26.016 -0.612 1 96.88 172 TYR A O 1
ATOM 1364 N N . GLN A 1 173 ? 7.566 27.359 -2.219 1 97.56 173 GLN A N 1
ATOM 1365 C CA . GLN A 1 173 ? 8.594 28.375 -1.994 1 97.56 173 GLN A CA 1
ATOM 1366 C C . GLN A 1 173 ? 8.453 29 -0.613 1 97.56 173 GLN A C 1
ATOM 1368 O O . GLN A 1 173 ? 9.445 29.203 0.088 1 97.56 173 GLN A O 1
ATOM 1373 N N . ALA A 1 174 ? 7.234 29.297 -0.307 1 98.12 174 ALA A N 1
ATOM 1374 C CA . ALA A 1 174 ? 6.973 29.906 0.998 1 98.12 174 ALA A CA 1
ATOM 1375 C C . ALA A 1 174 ? 7.344 28.953 2.127 1 98.12 174 ALA A C 1
ATOM 1377 O O . ALA A 1 174 ? 7.93 29.359 3.131 1 98.12 174 ALA A O 1
ATOM 1378 N N . CYS A 1 175 ? 7 27.688 1.972 1 98.31 175 CYS A N 1
ATOM 1379 C CA . CYS A 1 175 ? 7.363 26.688 2.975 1 98.31 175 CYS A CA 1
ATOM 1380 C C . CYS A 1 175 ? 8.875 26.578 3.109 1 98.31 175 CYS A C 1
ATOM 1382 O O . CYS A 1 175 ? 9.406 26.5 4.223 1 98.31 175 CYS A O 1
ATOM 1384 N N . ARG A 1 176 ? 9.57 26.578 1.981 1 98.25 176 ARG A N 1
ATOM 1385 C CA . ARG A 1 176 ? 11.023 26.516 2.004 1 98.25 176 ARG A CA 1
ATOM 1386 C C . ARG A 1 176 ? 11.617 27.672 2.783 1 98.25 176 ARG A C 1
ATOM 1388 O O . ARG A 1 176 ? 12.547 27.5 3.576 1 98.25 176 ARG A O 1
ATOM 1395 N N . ARG A 1 177 ? 11.07 28.844 2.545 1 98 177 ARG A N 1
ATOM 1396 C CA . ARG A 1 177 ? 11.523 30.031 3.248 1 98 177 ARG A CA 1
ATOM 1397 C C . ARG A 1 177 ? 11.336 29.891 4.754 1 98 177 ARG A C 1
ATOM 1399 O O . ARG A 1 177 ? 12.156 30.375 5.535 1 98 177 ARG A O 1
ATOM 1406 N N . CYS A 1 178 ? 10.328 29.156 5.172 1 98.69 178 CYS A N 1
ATOM 1407 C CA . CYS A 1 178 ? 9.961 29.031 6.578 1 98.69 178 CYS A CA 1
ATOM 1408 C C . CYS A 1 178 ? 10.758 27.922 7.25 1 98.69 178 CYS A C 1
ATOM 1410 O O . CYS A 1 178 ? 10.633 27.703 8.453 1 98.69 178 CYS A O 1
ATOM 1412 N N . LEU A 1 179 ? 11.586 27.188 6.523 1 98.75 179 LEU A N 1
ATOM 1413 C CA . LEU A 1 179 ? 12.32 26.062 7.094 1 98.75 179 LEU A CA 1
ATOM 1414 C C . LEU A 1 179 ? 13.656 26.516 7.668 1 98.75 179 LEU A C 1
ATOM 1416 O O . LEU A 1 179 ? 14.344 27.359 7.07 1 98.75 179 LEU A O 1
ATOM 1420 N N . ASN A 1 180 ? 14.062 25.984 8.797 1 98.44 180 ASN A N 1
ATOM 1421 C CA . ASN A 1 180 ? 15.414 26.078 9.328 1 98.44 180 ASN A CA 1
ATOM 1422 C C . ASN A 1 180 ? 16.406 25.297 8.484 1 98.44 180 ASN A C 1
ATOM 1424 O O . ASN A 1 180 ? 16.016 24.5 7.621 1 98.44 180 ASN A O 1
ATOM 1428 N N . GLU A 1 181 ? 17.734 25.594 8.742 1 96.38 181 GLU A N 1
ATOM 1429 C CA . GLU A 1 181 ? 18.734 24.703 8.18 1 96.38 181 GLU A CA 1
ATOM 1430 C C . GLU A 1 181 ? 18.516 23.266 8.648 1 96.38 181 GLU A C 1
ATOM 1432 O O . GLU A 1 181 ? 18.312 23.016 9.836 1 96.38 181 GLU A O 1
ATOM 1437 N N . GLY A 1 182 ? 18.484 22.375 7.652 1 96.12 182 GLY A N 1
ATOM 1438 C CA . GLY A 1 182 ? 18.203 20.984 7.988 1 96.12 182 GLY A CA 1
ATOM 1439 C C . GLY A 1 182 ? 16.734 20.672 8.055 1 96.12 182 GLY A C 1
ATOM 1440 O O . GLY A 1 182 ? 16.344 19.531 8.375 1 96.12 182 GLY A O 1
ATOM 1441 N N . GLY A 1 183 ? 15.938 21.688 7.762 1 98.69 183 GLY A N 1
ATOM 1442 C CA . GLY A 1 183 ? 14.492 21.531 7.863 1 98.69 183 GLY A CA 1
ATOM 1443 C C . GLY A 1 183 ? 13.914 20.641 6.781 1 98.69 183 GLY A C 1
ATOM 1444 O O . GLY A 1 183 ? 14.547 20.406 5.746 1 98.69 183 GLY A O 1
ATOM 1445 N N . ILE A 1 184 ? 12.711 20.078 7.039 1 98.88 184 ILE A N 1
ATOM 1446 C CA . ILE A 1 184 ? 12.039 19.125 6.156 1 98.88 184 ILE A CA 1
ATOM 1447 C C . ILE A 1 184 ? 10.594 19.562 5.941 1 98.88 184 ILE A C 1
ATOM 1449 O O . ILE A 1 184 ? 9.906 19.953 6.891 1 98.88 184 ILE A O 1
ATOM 1453 N N . LEU A 1 185 ? 10.156 19.562 4.703 1 98.81 185 LEU A N 1
ATOM 1454 C CA . LEU A 1 185 ? 8.75 19.672 4.336 1 98.81 185 LEU A CA 1
ATOM 1455 C C . LEU A 1 185 ? 8.203 18.344 3.83 1 98.81 185 LEU A C 1
ATOM 1457 O O . LEU A 1 185 ? 8.828 17.688 2.998 1 98.81 185 LEU A O 1
ATOM 1461 N N . VAL A 1 186 ? 7.047 17.938 4.348 1 98.62 186 VAL A N 1
ATOM 1462 C CA . VAL A 1 186 ? 6.336 16.797 3.779 1 98.62 186 VAL A CA 1
ATOM 1463 C C . VAL A 1 186 ? 4.883 17.172 3.496 1 98.62 186 VAL A C 1
ATOM 1465 O O . VAL A 1 186 ? 4.281 17.938 4.25 1 98.62 186 VAL A O 1
ATOM 1468 N N . THR A 1 187 ? 4.379 16.625 2.424 1 97.5 187 THR A N 1
ATOM 1469 C CA . THR A 1 187 ? 3.018 16.938 1.999 1 97.5 187 THR A CA 1
ATOM 1470 C C . THR A 1 187 ? 2.295 15.688 1.521 1 97.5 187 THR A C 1
ATOM 1472 O O . THR A 1 187 ? 2.898 14.82 0.886 1 97.5 187 THR A O 1
ATOM 1475 N N . GLN A 1 188 ? 1.002 15.625 1.887 1 95.56 188 GLN A N 1
ATOM 1476 C CA . GLN A 1 188 ? 0.165 14.633 1.223 1 95.56 188 GLN A CA 1
ATOM 1477 C C . GLN A 1 188 ? 0.161 14.836 -0.289 1 95.56 188 GLN A C 1
ATOM 1479 O O . GLN A 1 188 ? 0.125 15.977 -0.766 1 95.56 188 GLN A O 1
ATOM 1484 N N . ASN A 1 189 ? 0.207 13.695 -1.072 1 95.88 189 ASN A N 1
ATOM 1485 C CA . ASN A 1 189 ? 0.337 13.906 -2.51 1 95.88 189 ASN A CA 1
ATOM 1486 C C . ASN A 1 189 ? -0.511 12.914 -3.301 1 95.88 189 ASN A C 1
ATOM 1488 O O . ASN A 1 189 ? -0.194 12.594 -4.449 1 95.88 189 ASN A O 1
ATOM 1492 N N . GLY A 1 190 ? -1.515 12.344 -2.688 1 94.81 190 GLY A N 1
ATOM 1493 C CA . GLY A 1 190 ? -2.463 11.492 -3.393 1 94.81 190 GLY A CA 1
ATOM 1494 C C . GLY A 1 190 ? -1.908 10.117 -3.715 1 94.81 190 GLY A C 1
ATOM 1495 O O . GLY A 1 190 ? -0.873 9.719 -3.178 1 94.81 190 GLY A O 1
ATOM 1496 N N . THR A 1 191 ? -2.709 9.336 -4.543 1 96.81 191 THR A N 1
ATOM 1497 C CA . THR A 1 191 ? -2.361 7.984 -4.965 1 96.81 191 THR A CA 1
ATOM 1498 C C . THR A 1 191 ? -1.918 7.965 -6.422 1 96.81 191 THR A C 1
ATOM 1500 O O . THR A 1 191 ? -2.75 8.023 -7.332 1 96.81 191 THR A O 1
ATOM 1503 N N . PRO A 1 192 ? -0.615 7.762 -6.625 1 97.81 192 PRO A N 1
ATOM 1504 C CA . PRO A 1 192 ? -0.058 7.934 -7.969 1 97.81 192 PRO A CA 1
ATOM 1505 C C . PRO A 1 192 ? -0.741 7.047 -9.008 1 97.81 192 PRO A C 1
ATOM 1507 O O . PRO A 1 192 ? -0.918 7.461 -10.156 1 97.81 192 PRO A O 1
ATOM 1510 N N . PHE A 1 193 ? -1.116 5.871 -8.68 1 98.44 193 PHE A N 1
ATOM 1511 C CA . PHE A 1 193 ? -1.754 4.988 -9.648 1 98.44 193 PHE A CA 1
ATOM 1512 C C . PHE A 1 193 ? -3.012 5.633 -10.219 1 98.44 193 PHE A C 1
ATOM 1514 O O . PHE A 1 193 ? -3.33 5.449 -11.398 1 98.44 193 PHE A O 1
ATOM 1521 N N . MET A 1 194 ? -3.725 6.426 -9.391 1 96.94 194 MET A N 1
ATOM 1522 C CA . MET A 1 194 ? -4.965 7.078 -9.797 1 96.94 194 MET A CA 1
ATOM 1523 C C . MET A 1 194 ? -4.707 8.516 -10.227 1 96.94 194 MET A C 1
ATOM 1525 O O . MET A 1 194 ? -5.473 9.086 -11.016 1 96.94 194 MET A O 1
ATOM 1529 N N . GLN A 1 195 ? -3.627 9.102 -9.664 1 95.38 195 GLN A N 1
ATOM 1530 C CA . GLN A 1 195 ? -3.381 10.531 -9.789 1 95.38 195 GLN A CA 1
ATOM 1531 C C . GLN A 1 195 ? -1.927 10.805 -10.164 1 95.38 195 GLN A C 1
ATOM 1533 O O . GLN A 1 195 ? -1.25 11.602 -9.508 1 95.38 195 GLN A O 1
ATOM 1538 N N . LEU A 1 196 ? -1.521 10.234 -11.258 1 97 196 LEU A N 1
ATOM 1539 C CA . LEU A 1 196 ? -0.11 10.273 -11.633 1 97 196 LEU A CA 1
ATOM 1540 C C . LEU A 1 196 ? 0.338 11.703 -11.914 1 97 196 LEU A C 1
ATOM 1542 O O . LEU A 1 196 ? 1.486 12.062 -11.641 1 97 196 LEU A O 1
ATOM 1546 N N . GLU A 1 197 ? -0.526 12.523 -12.438 1 95.88 197 GLU A N 1
ATOM 1547 C CA . GLU A 1 197 ? -0.186 13.898 -12.781 1 95.88 197 GLU A CA 1
ATOM 1548 C C . GLU A 1 197 ? 0.187 14.703 -11.539 1 95.88 197 GLU A C 1
ATOM 1550 O O . GLU A 1 197 ? 1.007 15.625 -11.609 1 95.88 197 GLU A O 1
ATOM 1555 N N . GLU A 1 198 ? -0.372 14.344 -10.391 1 94.31 198 GLU A N 1
ATOM 1556 C CA . GLU A 1 198 ? -0.057 15.055 -9.156 1 94.31 198 GLU A CA 1
ATOM 1557 C C . GLU A 1 198 ? 1.411 14.875 -8.773 1 94.31 198 GLU A C 1
ATOM 1559 O O . GLU A 1 198 ? 2.066 15.828 -8.352 1 94.31 198 GLU A O 1
ATOM 1564 N N . VAL A 1 199 ? 1.934 13.672 -8.914 1 96.81 199 VAL A N 1
ATOM 1565 C CA . VAL A 1 199 ? 3.332 13.438 -8.562 1 96.81 199 VAL A CA 1
ATOM 1566 C C . VAL A 1 199 ? 4.238 14.164 -9.555 1 96.81 199 VAL A C 1
ATOM 1568 O O . VAL A 1 199 ? 5.277 14.711 -9.172 1 96.81 199 VAL A O 1
ATOM 1571 N N . ARG A 1 200 ? 3.871 14.211 -10.852 1 97.5 200 ARG A N 1
ATOM 1572 C CA . ARG A 1 200 ? 4.652 14.922 -11.859 1 97.5 200 ARG A CA 1
ATOM 1573 C C . ARG A 1 200 ? 4.73 16.406 -11.539 1 97.5 200 ARG A C 1
ATOM 1575 O O . ARG A 1 200 ? 5.809 17 -11.586 1 97.5 200 ARG A O 1
ATOM 1582 N N . THR A 1 201 ? 3.607 16.938 -11.227 1 95.88 201 THR A N 1
ATOM 1583 C CA . THR A 1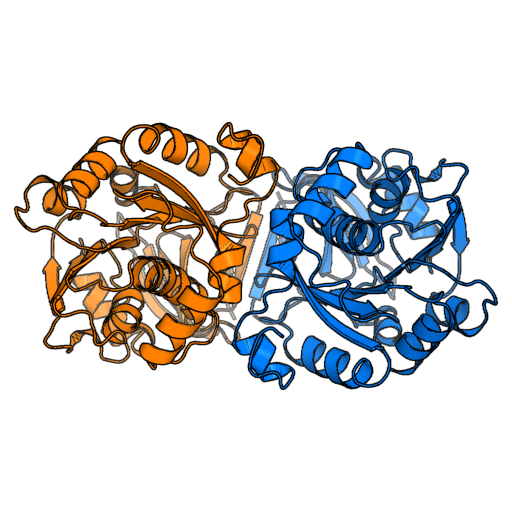 201 ? 3.516 18.359 -10.93 1 95.88 201 THR A CA 1
ATOM 1584 C C . THR A 1 201 ? 4.336 18.719 -9.688 1 95.88 201 THR A C 1
ATOM 1586 O O . THR A 1 201 ? 5.105 19.672 -9.695 1 95.88 201 THR A O 1
ATOM 1589 N N . THR A 1 202 ? 4.137 17.953 -8.633 1 96.56 202 THR A N 1
ATOM 1590 C CA . THR A 1 202 ? 4.871 18.188 -7.391 1 96.56 202 THR A CA 1
ATOM 1591 C C . THR A 1 202 ? 6.375 18.062 -7.621 1 96.56 202 THR A C 1
ATOM 1593 O O . THR A 1 202 ? 7.16 18.875 -7.121 1 96.56 202 THR A O 1
ATOM 1596 N N . ALA A 1 203 ? 6.789 17.047 -8.367 1 97.56 203 ALA A N 1
ATOM 1597 C CA . ALA A 1 203 ? 8.195 16.875 -8.695 1 97.56 203 ALA A CA 1
ATOM 1598 C C . ALA A 1 203 ? 8.758 18.109 -9.398 1 97.56 203 ALA A C 1
ATOM 1600 O O . ALA A 1 203 ? 9.836 18.594 -9.039 1 97.56 203 ALA A O 1
ATOM 1601 N N . ALA A 1 204 ? 8.047 18.609 -10.344 1 96.81 204 ALA A N 1
ATOM 1602 C CA . ALA A 1 204 ? 8.484 19.781 -11.102 1 96.81 204 ALA A CA 1
ATOM 1603 C C . ALA A 1 204 ? 8.617 21 -10.203 1 96.81 204 ALA A C 1
ATOM 1605 O O . ALA A 1 204 ? 9.523 21.812 -10.383 1 96.81 204 ALA A O 1
ATOM 1606 N N . ARG A 1 205 ? 7.793 21.109 -9.25 1 95.62 205 ARG A N 1
ATOM 1607 C CA . ARG A 1 205 ? 7.738 22.297 -8.398 1 95.62 205 ARG A CA 1
ATOM 1608 C C . ARG A 1 205 ? 8.789 22.219 -7.293 1 95.62 205 ARG A C 1
ATOM 1610 O O . ARG A 1 205 ? 9.234 23.25 -6.781 1 95.62 205 ARG A O 1
ATOM 1617 N N . THR A 1 206 ? 9.133 21.031 -6.922 1 96.44 206 THR A N 1
ATOM 1618 C CA . THR A 1 206 ? 10.078 20.875 -5.816 1 96.44 206 THR A CA 1
ATOM 1619 C C . THR A 1 206 ? 11.508 20.766 -6.336 1 96.44 206 THR A C 1
ATOM 1621 O O . THR A 1 206 ? 12.461 21.031 -5.594 1 96.44 206 THR A O 1
ATOM 1624 N N . ASP A 1 207 ? 11.625 20.344 -7.582 1 95.44 207 ASP A N 1
ATOM 1625 C CA . ASP A 1 207 ? 12.945 20.234 -8.195 1 95.44 207 ASP A CA 1
ATOM 1626 C C . ASP A 1 207 ? 13.656 21.578 -8.227 1 95.44 207 ASP A C 1
ATOM 1628 O O . ASP A 1 207 ? 13.086 22.578 -8.68 1 95.44 207 ASP A O 1
ATOM 1632 N N . GLY A 1 208 ? 14.852 21.625 -7.699 1 94.94 208 GLY A N 1
ATOM 1633 C CA . GLY A 1 208 ? 15.633 22.844 -7.668 1 94.94 208 GLY A CA 1
ATOM 1634 C C . GLY A 1 208 ? 15.32 23.719 -6.473 1 94.94 208 GLY A C 1
ATOM 1635 O O . GLY A 1 208 ? 16.078 24.641 -6.152 1 94.94 208 GLY A O 1
ATOM 1636 N N . LEU A 1 209 ? 14.266 23.484 -5.793 1 97 209 LEU A N 1
ATOM 1637 C CA . LEU A 1 209 ? 13.844 24.297 -4.664 1 97 209 LEU A CA 1
ATOM 1638 C C . LEU A 1 209 ? 14.484 23.812 -3.367 1 97 209 LEU A C 1
ATOM 1640 O O . LEU A 1 209 ? 14.805 24.625 -2.488 1 97 209 LEU A O 1
ATOM 1644 N N . PHE A 1 210 ? 14.641 22.531 -3.24 1 97.94 210 PHE A N 1
ATOM 1645 C CA . PHE A 1 210 ? 15.203 21.906 -2.045 1 97.94 210 PHE A CA 1
ATOM 1646 C C . PHE A 1 210 ? 16.562 21.281 -2.348 1 97.94 210 PHE A C 1
ATOM 1648 O O . PHE A 1 210 ? 16.828 20.906 -3.492 1 97.94 210 PHE A O 1
ATOM 1655 N N . ALA A 1 211 ? 17.406 21.156 -1.339 1 97.69 211 ALA A N 1
ATOM 1656 C CA . ALA A 1 211 ? 18.672 20.438 -1.489 1 97.69 211 ALA A CA 1
ATOM 1657 C C . ALA A 1 211 ? 18.438 18.969 -1.844 1 97.69 211 ALA A C 1
ATOM 1659 O O . ALA A 1 211 ? 19.25 18.359 -2.543 1 97.69 211 ALA A O 1
ATOM 1660 N N . ASP A 1 212 ? 17.359 18.469 -1.337 1 97.44 212 ASP A N 1
ATOM 1661 C CA . ASP A 1 212 ? 16.906 17.109 -1.633 1 97.44 212 ASP A CA 1
ATOM 1662 C C . ASP A 1 212 ? 15.383 17.047 -1.739 1 97.44 212 ASP A C 1
ATOM 1664 O O . ASP A 1 212 ? 14.672 17.5 -0.839 1 97.44 212 ASP A O 1
ATOM 1668 N N . TRP A 1 213 ? 14.938 16.516 -2.83 1 97.5 213 TRP A N 1
ATOM 1669 C CA . TRP A 1 213 ? 13.508 16.297 -3 1 97.5 213 TRP A CA 1
ATOM 1670 C C . TRP A 1 213 ? 13.234 14.867 -3.463 1 97.5 213 TRP A C 1
ATOM 1672 O O . TRP A 1 213 ? 14.07 14.25 -4.133 1 97.5 213 TRP A O 1
ATOM 1682 N N . HIS A 1 214 ? 12.102 14.297 -3.096 1 98.25 214 HIS A N 1
ATOM 1683 C CA . HIS A 1 214 ? 11.672 12.945 -3.422 1 98.25 214 HIS A CA 1
ATOM 1684 C C . HIS A 1 214 ? 10.242 12.695 -2.949 1 98.25 214 HIS A C 1
ATOM 1686 O O . HIS A 1 214 ? 9.461 13.641 -2.793 1 98.25 214 HIS A O 1
ATOM 1692 N N . PHE A 1 215 ? 9.844 11.516 -2.898 1 98.56 215 PHE A N 1
ATOM 1693 C CA . PHE A 1 215 ? 8.602 11.055 -2.295 1 98.56 215 PHE A CA 1
ATOM 1694 C C . PHE A 1 215 ? 8.844 9.828 -1.423 1 98.56 215 PHE A C 1
ATOM 1696 O O . PHE A 1 215 ? 9.875 9.164 -1.55 1 98.56 215 PHE A O 1
ATOM 1703 N N . TYR A 1 216 ? 8.023 9.586 -0.543 1 98.75 216 TYR A N 1
ATOM 1704 C CA . TYR A 1 216 ? 7.883 8.289 0.098 1 98.75 216 TYR A CA 1
ATOM 1705 C C . TYR A 1 216 ? 6.422 7.855 0.147 1 98.75 216 TYR A C 1
ATOM 1707 O O . TYR A 1 216 ? 5.531 8.609 -0.249 1 98.75 216 TYR A O 1
ATOM 1715 N N . GLN A 1 217 ? 6.176 6.578 0.53 1 98.62 217 GLN A N 1
ATOM 1716 C CA . GLN A 1 217 ? 4.824 6.09 0.282 1 98.62 217 GLN A CA 1
ATOM 1717 C C . GLN A 1 217 ? 4.305 5.293 1.475 1 98.62 217 GLN A C 1
ATOM 1719 O O . GLN A 1 217 ? 5.082 4.828 2.309 1 98.62 217 GLN A O 1
ATOM 1724 N N . ALA A 1 218 ? 3.01 5.141 1.57 1 98.62 218 ALA A N 1
ATOM 1725 C CA . ALA A 1 218 ? 2.277 4.254 2.475 1 98.62 218 ALA A CA 1
ATOM 1726 C C . ALA A 1 218 ? 0.919 3.877 1.889 1 98.62 218 ALA A C 1
ATOM 1728 O O . ALA A 1 218 ? 0.288 4.68 1.198 1 98.62 218 ALA A O 1
ATOM 1729 N N . ALA A 1 219 ? 0.485 2.695 2.184 1 98.44 219 ALA A N 1
ATOM 1730 C CA . ALA A 1 219 ? -0.83 2.25 1.73 1 98.44 219 ALA A CA 1
ATOM 1731 C C . ALA A 1 219 ? -1.876 2.422 2.828 1 98.44 219 ALA A C 1
ATOM 1733 O O . ALA A 1 219 ? -1.926 1.634 3.775 1 98.44 219 ALA A O 1
ATOM 1734 N N . VAL A 1 220 ? -2.689 3.414 2.693 1 98.5 220 VAL A N 1
ATOM 1735 C CA . VAL A 1 220 ? -3.797 3.668 3.609 1 98.5 220 VAL A CA 1
ATOM 1736 C C . VAL A 1 220 ? -5.078 3.045 3.059 1 98.5 220 VAL A C 1
ATOM 1738 O O . VAL A 1 220 ? -5.531 3.402 1.968 1 98.5 220 VAL A O 1
ATOM 1741 N N . PRO A 1 221 ? -5.742 2.188 3.768 1 98.44 221 PRO A N 1
ATOM 1742 C CA . PRO A 1 221 ? -6.824 1.349 3.252 1 98.44 221 PRO A CA 1
ATOM 1743 C C . PRO A 1 221 ? -7.93 2.16 2.576 1 98.44 221 PRO A C 1
ATOM 1745 O O . PRO A 1 221 ? -8.398 1.79 1.498 1 98.44 221 PRO A O 1
ATOM 1748 N N . THR A 1 222 ? -8.305 3.295 3.1 1 98.06 222 THR A N 1
ATOM 1749 C CA . THR A 1 222 ? -9.484 3.982 2.586 1 98.06 222 THR A CA 1
ATOM 1750 C C . THR A 1 222 ? -9.078 5.117 1.647 1 98.06 222 THR A C 1
ATOM 1752 O O . THR A 1 222 ? -9.938 5.852 1.15 1 98.06 222 THR A O 1
ATOM 1755 N N . TYR A 1 223 ? -7.805 5.355 1.513 1 96.94 223 TYR A N 1
ATOM 1756 C CA . TYR A 1 223 ? -7.328 6.141 0.38 1 96.94 223 TYR A CA 1
ATOM 1757 C C . TYR A 1 223 ? -6.984 5.242 -0.802 1 96.94 223 TYR A C 1
ATOM 1759 O O . TYR A 1 223 ? -5.812 4.957 -1.052 1 96.94 223 TYR A O 1
ATOM 1767 N N . ILE A 1 224 ? -8.031 4.852 -1.495 1 96.81 224 ILE A N 1
ATOM 1768 C CA . ILE A 1 224 ? -8 3.721 -2.414 1 96.81 224 ILE A CA 1
ATOM 1769 C C . ILE A 1 224 ? -7.164 4.07 -3.641 1 96.81 224 ILE A C 1
ATOM 1771 O O . ILE A 1 224 ? -6.969 5.25 -3.953 1 96.81 224 ILE A O 1
ATOM 1775 N N . GLY A 1 225 ? -6.637 3.041 -4.285 1 96.5 225 GLY A N 1
ATOM 1776 C CA . GLY A 1 225 ? -5.801 3.207 -5.461 1 96.5 225 GLY A CA 1
ATOM 1777 C C . GLY A 1 225 ? -4.355 2.801 -5.234 1 96.5 225 GLY A C 1
ATOM 1778 O O . GLY A 1 225 ? -3.459 3.248 -5.949 1 96.5 225 GLY A O 1
ATOM 1779 N N . GLY A 1 226 ? -4.129 1.997 -4.258 1 97.44 226 GLY A N 1
ATOM 1780 C CA . GLY A 1 226 ? -2.77 1.578 -3.961 1 97.44 226 GLY A CA 1
ATOM 1781 C C . GLY A 1 226 ? -2.09 2.451 -2.922 1 97.44 226 GLY A C 1
ATOM 1782 O O . GLY A 1 226 ? -2.732 2.912 -1.976 1 97.44 226 GLY A O 1
ATOM 1783 N N . ALA A 1 227 ? -0.791 2.57 -3.049 1 98.12 227 ALA A N 1
ATOM 1784 C CA . ALA A 1 227 ? -0.033 3.357 -2.078 1 98.12 227 ALA A CA 1
ATOM 1785 C C . ALA A 1 227 ? -0.137 4.848 -2.383 1 98.12 227 ALA A C 1
ATOM 1787 O O . ALA A 1 227 ? -0.076 5.258 -3.543 1 98.12 227 ALA A O 1
ATOM 1788 N N . MET A 1 228 ? -0.306 5.574 -1.354 1 97.62 228 MET A N 1
ATOM 1789 C CA . MET A 1 228 ? -0.209 7.023 -1.489 1 97.62 228 MET A CA 1
ATOM 1790 C C . MET A 1 228 ? 1.246 7.48 -1.452 1 97.62 228 MET A C 1
ATOM 1792 O O . MET A 1 228 ? 2.107 6.773 -0.922 1 97.62 228 MET A O 1
ATOM 1796 N N . THR A 1 229 ? 1.469 8.633 -2.035 1 97.94 229 THR A N 1
ATOM 1797 C CA . THR A 1 229 ? 2.779 9.258 -1.913 1 97.94 229 THR A CA 1
ATOM 1798 C C . THR A 1 229 ? 2.709 10.484 -1.009 1 97.94 229 THR A C 1
ATOM 1800 O O . THR A 1 229 ? 1.667 11.141 -0.922 1 97.94 229 THR A O 1
ATOM 1803 N N . PHE A 1 230 ? 3.781 10.711 -0.338 1 98.31 230 PHE A N 1
ATOM 1804 C CA . PHE A 1 230 ? 4.07 11.938 0.398 1 98.31 230 PHE A CA 1
ATOM 1805 C C . PHE A 1 230 ? 5.281 12.648 -0.189 1 98.31 230 PHE A C 1
ATOM 1807 O O . PHE A 1 230 ? 6.352 12.047 -0.325 1 98.31 230 PHE A O 1
ATOM 1814 N N . ALA A 1 231 ? 5.09 13.875 -0.547 1 98 231 ALA A N 1
ATOM 1815 C CA . ALA A 1 231 ? 6.223 14.625 -1.08 1 98 231 ALA A CA 1
ATOM 1816 C C . ALA A 1 231 ? 7.223 14.969 0.022 1 98 231 ALA A C 1
ATOM 1818 O O . ALA A 1 231 ? 6.828 15.289 1.147 1 98 231 ALA A O 1
ATOM 1819 N N . TRP A 1 232 ? 8.469 14.93 -0.328 1 98.5 232 TRP A N 1
ATOM 1820 C CA . TRP A 1 232 ? 9.586 15.203 0.57 1 98.5 232 TRP A CA 1
ATOM 1821 C C . TRP A 1 232 ? 10.461 16.328 0.031 1 98.5 232 TRP A C 1
ATOM 1823 O O . TRP A 1 232 ? 10.883 16.297 -1.127 1 98.5 232 TRP A O 1
ATOM 1833 N N . GLY A 1 233 ? 10.68 17.328 0.803 1 98.44 233 GLY A N 1
ATOM 1834 C CA . GLY A 1 233 ? 11.664 18.375 0.548 1 98.44 233 GLY A CA 1
ATOM 1835 C C . GLY A 1 233 ? 12.508 18.703 1.766 1 98.44 233 GLY A C 1
ATOM 1836 O O . GLY A 1 233 ? 11.969 18.953 2.846 1 98.44 233 GLY A O 1
ATOM 1837 N N . SER A 1 234 ? 13.828 18.656 1.613 1 98.44 234 SER A N 1
ATOM 1838 C CA . SER A 1 234 ? 14.719 18.969 2.725 1 98.44 234 SER A CA 1
ATOM 1839 C C . SER A 1 234 ? 15.766 20.016 2.32 1 98.44 234 SER A C 1
ATOM 1841 O O . SER A 1 234 ? 16.203 20.031 1.171 1 98.44 234 SER A O 1
ATOM 1843 N N . THR A 1 235 ? 16.156 20.844 3.279 1 97.88 235 THR A N 1
ATOM 1844 C CA . THR A 1 235 ? 17.203 21.828 3.037 1 97.88 235 THR A CA 1
ATOM 1845 C C . THR A 1 235 ? 18.578 21.188 3.189 1 97.88 235 THR A C 1
ATOM 1847 O O . THR A 1 235 ? 19.609 21.859 3.008 1 97.88 235 THR A O 1
ATOM 1850 N N . HIS A 1 236 ? 18.609 19.938 3.504 1 96.19 236 HIS A N 1
ATOM 1851 C CA . HIS A 1 236 ? 19.828 19.156 3.648 1 96.19 236 HIS A CA 1
ATOM 1852 C C . HIS A 1 236 ? 19.75 17.844 2.883 1 96.19 236 HIS A C 1
ATOM 1854 O O . HIS A 1 236 ? 18.703 17.188 2.879 1 96.19 236 HIS A O 1
ATOM 1860 N N . GLU A 1 237 ? 20.891 17.422 2.332 1 94.75 237 GLU A N 1
ATOM 1861 C CA . GLU A 1 237 ? 20.938 16.156 1.63 1 94.75 237 GLU A CA 1
ATOM 1862 C C . GLU A 1 237 ? 21.172 14.992 2.602 1 94.75 237 GLU A C 1
ATOM 1864 O O . GLU A 1 237 ? 21.719 15.195 3.686 1 94.75 237 GLU A O 1
ATOM 1869 N N . GLY A 1 238 ? 20.672 13.875 2.273 1 94.38 238 GLY A N 1
ATOM 1870 C CA . GLY A 1 238 ? 21.062 12.664 2.975 1 94.38 238 GLY A CA 1
ATOM 1871 C C . GLY A 1 238 ? 20.047 12.219 4.008 1 94.38 238 GLY A C 1
ATOM 1872 O O . GLY A 1 238 ? 20.109 11.094 4.516 1 94.38 238 GLY A O 1
ATOM 1873 N N . LEU A 1 239 ? 18.984 13 4.301 1 97.12 239 LEU A N 1
ATOM 1874 C CA . LEU A 1 239 ? 18.094 12.719 5.414 1 97.12 239 LEU A CA 1
ATOM 1875 C C . LEU A 1 239 ? 17.094 11.625 5.039 1 97.12 239 LEU A C 1
ATOM 1877 O O . LEU A 1 239 ? 16.422 11.062 5.914 1 97.12 239 LEU A O 1
ATOM 1881 N N . ARG A 1 240 ? 16.938 11.305 3.75 1 95.38 240 ARG A N 1
ATOM 1882 C CA . ARG A 1 240 ? 16.094 10.188 3.34 1 95.38 240 ARG A CA 1
ATOM 1883 C C . ARG A 1 240 ? 16.875 8.867 3.393 1 95.38 240 ARG A C 1
ATOM 1885 O O . ARG A 1 240 ? 16.281 7.793 3.35 1 95.38 240 ARG A O 1
ATOM 1892 N N . ARG A 1 241 ? 18.188 8.891 3.498 1 93.69 241 ARG A N 1
ATOM 1893 C CA . ARG A 1 241 ? 19.047 7.719 3.35 1 93.69 241 ARG A CA 1
ATOM 1894 C C . ARG A 1 241 ? 19.875 7.48 4.605 1 93.69 241 ARG A C 1
ATOM 1896 O O . ARG A 1 241 ? 21.047 7.137 4.52 1 93.69 241 ARG A O 1
ATOM 1903 N N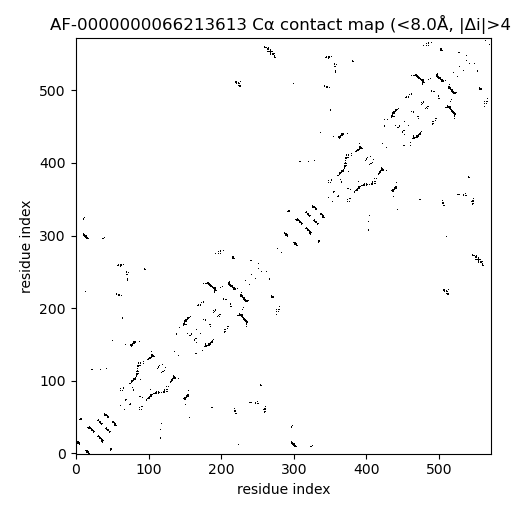 . LEU A 1 242 ? 19.297 7.812 5.684 1 97.44 242 LEU A N 1
ATOM 1904 C CA . LEU A 1 242 ? 19.984 7.535 6.941 1 97.44 242 LEU A CA 1
ATOM 1905 C C . LEU A 1 242 ? 20.203 6.039 7.117 1 97.44 242 LEU A C 1
ATOM 1907 O O . LEU A 1 242 ? 19.406 5.227 6.66 1 97.44 242 LEU A O 1
ATOM 1911 N N . PRO A 1 243 ? 21.391 5.684 7.832 1 97.31 243 PRO A N 1
ATOM 1912 C CA . PRO A 1 243 ? 21.547 4.266 8.164 1 97.31 243 PRO A CA 1
ATOM 1913 C C . PRO A 1 243 ? 20.391 3.725 9 1 97.31 243 PRO A C 1
ATOM 1915 O O . PRO A 1 243 ? 19.891 4.426 9.883 1 97.31 243 PRO A O 1
ATOM 1918 N N . LEU A 1 244 ? 20 2.523 8.711 1 96.94 244 LEU A N 1
ATOM 1919 C CA . LEU A 1 244 ? 18.906 1.886 9.43 1 96.94 244 LEU A CA 1
ATOM 1920 C C . LEU A 1 244 ? 19.141 1.917 10.93 1 96.94 244 LEU A C 1
ATOM 1922 O O . LEU A 1 244 ? 18.219 2.17 11.711 1 96.94 244 LEU A O 1
ATOM 1926 N N . GLU A 1 245 ? 20.344 1.68 11.312 1 97.62 245 GLU A N 1
ATOM 1927 C CA . GLU A 1 245 ? 20.672 1.651 12.734 1 97.62 245 GLU A CA 1
ATOM 1928 C C . GLU A 1 245 ? 20.438 3.012 13.383 1 97.62 245 GLU A C 1
ATOM 1930 O O . GLU A 1 245 ? 20.031 3.09 14.547 1 97.62 245 GLU A O 1
ATOM 1935 N N . THR A 1 246 ? 20.688 4.082 12.68 1 98.56 246 THR A N 1
ATOM 1936 C CA . THR A 1 246 ? 20.406 5.426 13.18 1 98.56 246 THR A CA 1
ATOM 1937 C C . THR A 1 246 ? 18.922 5.621 13.398 1 98.56 246 THR A C 1
ATOM 1939 O O . THR A 1 246 ? 18.5 6.121 14.445 1 98.56 246 THR A O 1
ATOM 1942 N N . LEU A 1 247 ? 18.109 5.219 12.469 1 98.44 247 LEU A N 1
ATOM 1943 C CA . LEU A 1 247 ? 16.672 5.332 12.578 1 98.44 247 LEU A CA 1
ATOM 1944 C C . LEU A 1 247 ? 16.141 4.496 13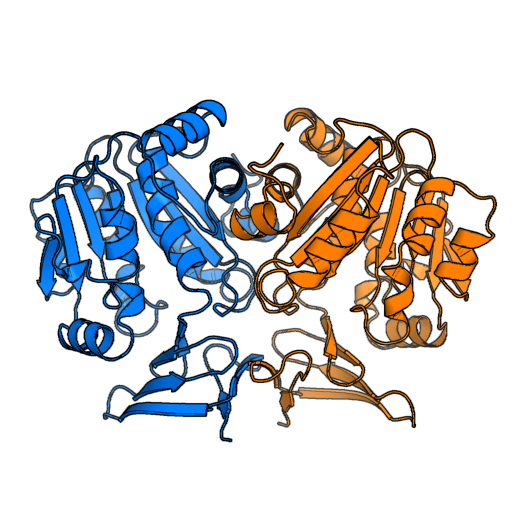.734 1 98.44 247 LEU A C 1
ATOM 1946 O O . LEU A 1 247 ? 15.273 4.945 14.492 1 98.44 247 LEU A O 1
ATOM 1950 N N . ARG A 1 248 ? 16.672 3.301 13.852 1 98.06 248 ARG A N 1
ATOM 1951 C CA . ARG A 1 248 ? 16.266 2.422 14.938 1 98.06 248 ARG A CA 1
ATOM 1952 C C . ARG A 1 248 ? 16.594 3.041 16.297 1 98.06 248 ARG A C 1
ATOM 1954 O O . ARG A 1 248 ? 15.766 3.016 17.203 1 98.06 248 ARG A O 1
ATOM 1961 N N . GLN A 1 249 ? 17.766 3.578 16.406 1 98.31 249 GLN A N 1
ATOM 1962 C CA . GLN A 1 249 ? 18.172 4.215 17.656 1 98.31 249 GLN A CA 1
ATOM 1963 C C . GLN A 1 249 ? 17.297 5.418 17.984 1 98.31 249 GLN A C 1
ATOM 1965 O O . GLN A 1 249 ? 16.844 5.574 19.109 1 98.31 249 GLN A O 1
ATOM 1970 N N . ARG A 1 250 ? 17.094 6.242 17.016 1 98.44 250 ARG A N 1
ATOM 1971 C CA . ARG A 1 250 ? 16.25 7.422 17.219 1 98.44 250 ARG A CA 1
ATOM 1972 C C . ARG A 1 250 ? 14.836 7.027 17.625 1 98.44 250 ARG A C 1
ATOM 1974 O O . ARG A 1 250 ? 14.227 7.66 18.484 1 98.44 250 ARG A O 1
ATOM 1981 N N . PHE A 1 251 ? 14.32 6 17 1 98.19 251 PHE A N 1
ATOM 1982 C CA . PHE A 1 251 ? 12.984 5.512 17.328 1 98.19 251 PHE A CA 1
ATOM 1983 C C . PHE A 1 251 ? 12.922 5 18.766 1 98.19 251 PHE A C 1
ATOM 1985 O O . PHE A 1 251 ? 12.008 5.344 19.516 1 98.19 251 PHE A O 1
ATOM 1992 N N . ARG A 1 252 ? 13.859 4.199 19.078 1 97.12 252 ARG A N 1
ATOM 1993 C CA . ARG A 1 252 ? 13.93 3.688 20.453 1 97.12 252 ARG A CA 1
ATOM 1994 C C . ARG A 1 252 ? 14.039 4.828 21.453 1 97.12 252 ARG A C 1
ATOM 1996 O O . ARG A 1 252 ? 13.328 4.84 22.469 1 97.12 252 ARG A O 1
ATOM 2003 N N . ASP A 1 253 ? 14.852 5.777 21.188 1 97.94 253 ASP A N 1
ATOM 2004 C CA . ASP A 1 253 ? 15.102 6.891 22.094 1 97.94 253 ASP A CA 1
ATOM 2005 C C . ASP A 1 253 ? 13.859 7.773 22.234 1 97.94 253 ASP A C 1
ATOM 2007 O O . ASP A 1 253 ? 13.664 8.414 23.266 1 97.94 253 ASP A O 1
ATOM 2011 N N . SER A 1 254 ? 13.062 7.875 21.203 1 97.56 254 SER A N 1
ATOM 2012 C CA . SER A 1 254 ? 11.867 8.711 21.234 1 97.56 254 SER A CA 1
ATOM 2013 C C . SER A 1 254 ? 10.852 8.172 22.234 1 97.56 254 SER A C 1
ATOM 2015 O O . SER A 1 254 ? 10.031 8.93 22.766 1 97.56 254 SER A O 1
ATOM 2017 N N . GLY A 1 255 ? 10.828 6.809 22.391 1 97 255 GLY A N 1
ATOM 2018 C CA . GLY A 1 255 ? 9.914 6.172 23.328 1 97 255 GLY A CA 1
ATOM 2019 C C . GLY A 1 255 ? 8.484 6.117 22.812 1 97 255 GLY A C 1
ATOM 2020 O O . GLY A 1 255 ? 7.574 5.734 23.547 1 97 255 GLY A O 1
ATOM 2021 N N . ILE A 1 256 ? 8.281 6.473 21.578 1 97.38 256 ILE A N 1
ATOM 2022 C CA . ILE A 1 256 ? 6.914 6.504 21.078 1 97.38 256 ILE A CA 1
ATOM 2023 C C . ILE A 1 256 ? 6.465 5.086 20.719 1 97.38 256 ILE A C 1
ATOM 2025 O O . ILE A 1 256 ? 7.281 4.25 20.344 1 97.38 256 ILE A O 1
ATOM 2029 N N . ALA A 1 257 ? 5.199 4.84 20.891 1 97 257 ALA A N 1
ATOM 2030 C CA . ALA A 1 257 ? 4.555 3.609 20.453 1 97 257 ALA A CA 1
ATOM 2031 C C . ALA A 1 257 ? 3.787 3.834 19.141 1 97 257 ALA A C 1
ATOM 2033 O O . ALA A 1 257 ? 3.117 4.855 18.984 1 97 257 ALA A O 1
ATOM 2034 N N . THR A 1 258 ? 3.965 2.92 18.219 1 98.38 258 THR A N 1
ATOM 2035 C CA . THR A 1 258 ? 3.322 3.057 16.906 1 98.38 258 THR A CA 1
ATOM 2036 C C . THR A 1 258 ? 2.588 1.775 16.531 1 98.38 258 THR A C 1
ATOM 2038 O O . THR A 1 258 ? 2.799 0.728 17.156 1 98.38 258 THR A O 1
ATOM 2041 N N . ARG A 1 259 ? 1.693 1.867 15.617 1 98.44 259 ARG A N 1
ATOM 2042 C CA . ARG A 1 259 ? 0.962 0.715 15.102 1 98.44 259 ARG A CA 1
ATOM 2043 C C . ARG A 1 259 ? 1.41 0.374 13.68 1 98.44 259 ARG A C 1
ATOM 2045 O O . ARG A 1 259 ? 1.358 -0.788 13.273 1 98.44 259 ARG A O 1
ATOM 2052 N N . TYR A 1 260 ? 1.828 1.335 12.938 1 98.81 260 TYR A N 1
ATOM 2053 C CA . TYR A 1 260 ? 2.256 1.123 11.562 1 98.81 260 TYR A CA 1
ATOM 2054 C C . TYR A 1 260 ? 3.754 1.362 11.414 1 98.81 260 TYR A C 1
ATOM 2056 O O . TYR A 1 260 ? 4.48 0.494 10.922 1 98.81 260 TYR A O 1
ATOM 2064 N N . TYR A 1 261 ? 4.238 2.504 11.82 1 98.81 261 TYR A N 1
ATOM 2065 C CA . TYR A 1 261 ? 5.605 2.975 11.625 1 98.81 261 TYR A CA 1
ATOM 2066 C C . TYR A 1 261 ? 6.598 2.086 12.367 1 98.81 261 TYR A C 1
ATOM 2068 O O . TYR A 1 261 ? 6.348 1.675 13.5 1 98.81 261 TYR A O 1
ATOM 2076 N N . ASN A 1 262 ? 7.66 1.819 11.852 1 98.69 262 ASN A N 1
ATOM 2077 C CA . ASN A 1 262 ? 8.945 1.416 12.422 1 98.69 262 ASN A CA 1
ATOM 2078 C C . ASN A 1 262 ? 10.109 1.801 11.516 1 98.69 262 ASN A C 1
ATOM 2080 O O . ASN A 1 262 ? 9.898 2.287 10.398 1 98.69 262 ASN A O 1
ATOM 2084 N N . ALA A 1 263 ? 11.297 1.626 11.984 1 98.44 263 ALA A N 1
ATOM 2085 C CA . ALA A 1 263 ? 12.484 2.125 11.289 1 98.44 263 ALA A CA 1
ATOM 2086 C C . ALA A 1 263 ? 12.633 1.471 9.922 1 98.44 263 ALA A C 1
ATOM 2088 O O . ALA A 1 263 ? 13.055 2.117 8.961 1 98.44 263 ALA A O 1
ATOM 2089 N N . ASP A 1 264 ? 12.305 0.211 9.805 1 98.31 264 ASP A N 1
ATOM 2090 C CA . ASP A 1 264 ? 12.438 -0.503 8.539 1 98.31 264 ASP A CA 1
ATOM 2091 C C . ASP A 1 264 ? 11.422 0.006 7.516 1 98.31 264 ASP A C 1
ATOM 2093 O O . ASP A 1 264 ? 11.758 0.194 6.344 1 98.31 264 ASP A O 1
ATOM 2097 N N . ILE A 1 265 ? 10.195 0.236 7.996 1 98.62 265 ILE A N 1
ATOM 2098 C CA . ILE A 1 265 ? 9.172 0.838 7.145 1 98.62 265 ILE A CA 1
ATOM 2099 C C . ILE A 1 265 ? 9.641 2.211 6.668 1 98.62 265 ILE A C 1
ATOM 2101 O O . ILE A 1 265 ? 9.492 2.551 5.492 1 98.62 265 ILE A O 1
ATOM 2105 N N . HIS A 1 266 ? 10.188 2.963 7.586 1 98.75 266 HIS A N 1
ATOM 2106 C CA . HIS A 1 266 ? 10.719 4.289 7.281 1 98.75 266 HIS A CA 1
ATOM 2107 C C . HIS A 1 266 ? 11.695 4.234 6.113 1 98.75 266 HIS A C 1
ATOM 2109 O O . HIS A 1 266 ? 11.523 4.945 5.125 1 98.75 266 HIS A O 1
ATOM 2115 N N . LEU A 1 267 ? 12.648 3.414 6.215 1 97.69 267 LEU A N 1
ATOM 2116 C CA . LEU A 1 267 ? 13.672 3.309 5.184 1 97.69 267 LEU A CA 1
ATOM 2117 C C . LEU A 1 267 ? 13.07 2.828 3.865 1 97.69 267 LEU A C 1
ATOM 2119 O O . LEU A 1 267 ? 13.328 3.414 2.812 1 97.69 267 LEU A O 1
ATOM 2123 N N . GLY A 1 268 ? 12.242 1.804 3.898 1 97.62 268 GLY A N 1
ATOM 2124 C CA . GLY A 1 268 ? 11.672 1.199 2.705 1 97.62 268 GLY A CA 1
ATOM 2125 C C . GLY A 1 268 ? 10.664 2.092 2.01 1 97.62 268 GLY A C 1
ATOM 2126 O O . GLY A 1 268 ? 10.43 1.954 0.807 1 97.62 268 GLY A O 1
ATOM 2127 N N . ALA A 1 269 ? 10.109 3.057 2.764 1 98.62 269 ALA A N 1
ATOM 2128 C CA . ALA A 1 269 ? 9.031 3.883 2.238 1 98.62 269 ALA A CA 1
ATOM 2129 C C . ALA A 1 269 ? 9.523 4.797 1.122 1 98.62 269 ALA A C 1
ATOM 2131 O O . ALA A 1 269 ? 8.734 5.281 0.311 1 98.62 269 ALA A O 1
ATOM 2132 N N . PHE A 1 270 ? 10.844 5.012 1.017 1 98.62 270 PHE A N 1
ATOM 2133 C CA . PHE A 1 270 ? 11.398 5.945 0.041 1 98.62 270 PHE A CA 1
ATOM 2134 C C . PHE A 1 270 ? 11.641 5.25 -1.294 1 98.62 270 PHE A C 1
ATOM 2136 O O . PHE A 1 270 ? 12.008 5.898 -2.279 1 98.62 270 PHE A O 1
ATOM 2143 N N . ALA A 1 271 ? 11.477 3.904 -1.343 1 98.5 271 ALA A N 1
ATOM 2144 C CA . ALA A 1 271 ? 11.57 3.188 -2.611 1 98.5 271 ALA A CA 1
ATOM 2145 C C . ALA A 1 271 ? 10.289 3.35 -3.428 1 98.5 271 ALA A C 1
ATOM 2147 O O . ALA A 1 271 ? 9.234 2.834 -3.047 1 98.5 271 ALA A O 1
ATOM 2148 N N . LEU A 1 272 ? 10.391 4.012 -4.531 1 98.62 272 LEU A N 1
ATOM 2149 C CA . LEU A 1 272 ? 9.234 4.234 -5.387 1 98.62 272 LEU A CA 1
ATOM 2150 C C . LEU A 1 272 ? 9.156 3.174 -6.48 1 98.62 272 LEU A C 1
ATOM 2152 O O . LEU A 1 272 ? 10.18 2.732 -6.996 1 98.62 272 LEU A O 1
ATOM 2156 N N . PRO A 1 273 ? 7.902 2.781 -6.824 1 98.69 273 PRO A N 1
ATOM 2157 C CA . PRO A 1 273 ? 7.742 1.886 -7.973 1 98.69 273 PRO A CA 1
ATOM 2158 C C . PRO A 1 273 ? 8.305 2.475 -9.266 1 98.69 273 PRO A C 1
ATOM 2160 O O . PRO A 1 273 ? 8.367 3.699 -9.414 1 98.69 273 PRO A O 1
ATOM 2163 N N . GLN A 1 274 ? 8.602 1.619 -10.203 1 98.5 274 GLN A N 1
ATOM 2164 C CA . GLN A 1 274 ? 9.266 2.027 -11.438 1 98.5 274 GLN A CA 1
ATOM 2165 C C . GLN A 1 274 ? 8.406 3.01 -12.227 1 98.5 274 GLN A C 1
ATOM 2167 O O . GLN A 1 274 ? 8.93 3.967 -12.805 1 98.5 274 GLN A O 1
ATOM 2172 N N . TYR A 1 275 ? 7.113 2.814 -12.258 1 98.38 275 TYR A N 1
ATOM 2173 C CA . TYR A 1 275 ? 6.262 3.697 -13.047 1 98.38 275 TYR A CA 1
ATOM 2174 C C . TYR A 1 275 ? 6.223 5.098 -12.445 1 98.38 275 TYR A C 1
ATOM 2176 O O . TYR A 1 275 ? 6.078 6.086 -13.172 1 98.38 275 TYR A O 1
ATOM 2184 N N . VAL A 1 276 ? 6.336 5.18 -11.125 1 98.69 276 VAL A N 1
ATOM 2185 C CA . VAL A 1 276 ? 6.363 6.48 -10.469 1 98.69 276 VAL A CA 1
ATOM 2186 C C . VAL A 1 276 ? 7.707 7.164 -10.734 1 98.69 276 VAL A C 1
ATOM 2188 O O . VAL A 1 276 ? 7.754 8.359 -11.016 1 98.69 276 VAL A O 1
ATOM 2191 N N . LEU A 1 277 ? 8.812 6.398 -10.625 1 98.56 277 LEU A N 1
ATOM 2192 C CA . LEU A 1 277 ? 10.133 6.934 -10.945 1 98.56 277 LEU A CA 1
ATOM 2193 C C . LEU A 1 277 ? 10.156 7.512 -12.359 1 98.56 277 LEU A C 1
ATOM 2195 O O . LEU A 1 277 ? 10.625 8.633 -12.562 1 98.56 277 LEU A O 1
ATOM 2199 N N . GLN A 1 278 ? 9.617 6.766 -13.25 1 97.81 278 GLN A N 1
ATOM 2200 C CA . GLN A 1 278 ? 9.57 7.211 -14.641 1 97.81 278 GLN A CA 1
ATOM 2201 C C . GLN A 1 278 ? 8.758 8.5 -14.781 1 97.81 278 GLN A C 1
ATOM 2203 O O . GLN A 1 278 ? 9.141 9.398 -15.523 1 97.81 278 GLN A O 1
ATOM 2208 N N . ALA A 1 279 ? 7.711 8.555 -14.062 1 97.94 279 ALA A N 1
ATOM 2209 C CA . ALA A 1 279 ? 6.82 9.711 -14.141 1 97.94 279 ALA A CA 1
ATOM 2210 C C . ALA A 1 279 ? 7.527 10.984 -13.672 1 97.94 279 ALA A C 1
ATOM 2212 O O . ALA A 1 279 ? 7.223 12.078 -14.148 1 97.94 279 ALA A O 1
ATOM 2213 N N . ILE A 1 280 ? 8.461 10.844 -12.797 1 97.75 280 ILE A N 1
ATOM 2214 C CA . ILE A 1 280 ? 9.086 12.031 -12.227 1 97.75 280 ILE A CA 1
ATOM 2215 C C . ILE A 1 280 ? 10.484 12.211 -12.82 1 97.75 280 ILE A C 1
ATOM 2217 O O . ILE A 1 280 ? 11.289 12.992 -12.297 1 97.75 280 ILE A O 1
ATOM 2221 N N . GLY A 1 281 ? 10.805 11.422 -13.805 1 96.31 281 GLY A N 1
ATOM 2222 C CA . GLY A 1 281 ? 12.039 11.609 -14.562 1 96.31 281 GLY A CA 1
ATOM 2223 C C . GLY A 1 281 ? 13.25 11.016 -13.867 1 96.31 281 GLY A C 1
ATOM 2224 O O . GLY A 1 281 ? 14.375 11.461 -14.094 1 96.31 281 GLY A O 1
ATOM 2225 N N . LYS A 1 282 ? 13.023 10.125 -12.977 1 95.62 282 LYS A N 1
ATOM 2226 C CA . LYS A 1 282 ? 14.117 9.414 -12.328 1 95.62 282 LYS A CA 1
ATOM 2227 C C . LYS A 1 282 ? 14.258 8 -12.883 1 95.62 282 LYS A C 1
ATOM 2229 O O . LYS A 1 282 ? 13.266 7.34 -13.172 1 95.62 282 LYS A O 1
ATOM 2234 N N . GLN A 1 283 ? 15.477 7.566 -13.016 1 92.5 283 GLN A N 1
ATOM 2235 C CA . GLN A 1 283 ? 15.734 6.227 -13.531 1 92.5 283 GLN A CA 1
ATOM 2236 C C . GLN A 1 283 ? 15.672 5.188 -12.414 1 92.5 283 GLN A C 1
ATOM 2238 O O . GLN A 1 283 ? 15.273 4.047 -12.641 1 92.5 283 GLN A O 1
ATOM 2243 N N . ASP A 1 284 ? 16.156 5.57 -11.305 1 93.69 284 ASP A N 1
ATOM 2244 C CA . ASP A 1 284 ? 16.219 4.68 -10.148 1 93.69 284 ASP A CA 1
ATOM 2245 C C . ASP A 1 284 ? 15.977 5.445 -8.852 1 93.69 284 ASP A C 1
ATOM 2247 O O . ASP A 1 284 ? 15.727 6.652 -8.875 1 93.69 284 ASP A O 1
ATOM 2251 N N . ASN A 1 285 ? 15.812 4.602 -7.809 1 92.25 285 ASN A N 1
ATOM 2252 C CA . ASN A 1 285 ? 15.711 5.199 -6.48 1 92.25 285 ASN A CA 1
ATOM 2253 C C . ASN A 1 285 ? 17.062 5.691 -5.98 1 92.25 285 ASN A C 1
ATOM 2255 O O . ASN A 1 285 ? 18.031 4.93 -5.945 1 92.25 285 ASN A O 1
ATOM 2259 N N . ASP A 1 286 ? 17.391 6.934 -6.145 1 83.12 286 ASP A N 1
ATOM 2260 C CA . ASP A 1 286 ? 18.672 7.527 -5.777 1 83.12 286 ASP A CA 1
ATOM 2261 C C . ASP A 1 286 ? 18.766 7.77 -4.273 1 83.12 286 ASP A C 1
ATOM 2263 O O . ASP A 1 286 ? 17.734 7.879 -3.6 1 83.12 286 ASP A O 1
ATOM 2267 N N . MET B 1 1 ? -25.625 3.199 -17.234 1 64 1 MET B N 1
ATOM 2268 C CA . MET B 1 1 ? -24.406 2.492 -16.844 1 64 1 MET B CA 1
ATOM 2269 C C . MET B 1 1 ? -24.594 1.784 -15.508 1 64 1 MET B C 1
ATOM 2271 O O . MET B 1 1 ? -25.141 2.361 -14.57 1 64 1 MET B O 1
ATOM 2275 N N . SER B 1 2 ? -24.516 0.393 -15.438 1 89.38 2 SER B N 1
ATOM 2276 C CA . SER B 1 2 ? -24.703 -0.373 -14.211 1 89.38 2 SER B CA 1
ATOM 2277 C C . SER B 1 2 ? -23.391 -0.508 -13.445 1 89.38 2 SER B C 1
ATOM 2279 O O . SER B 1 2 ? -22.312 -0.243 -13.984 1 89.38 2 SER B O 1
ATOM 2281 N N . ASP B 1 3 ? -23.406 -0.554 -12.195 1 94.25 3 ASP B N 1
ATOM 2282 C CA . ASP B 1 3 ? -22.234 -0.691 -11.336 1 94.25 3 ASP B CA 1
ATOM 2283 C C . ASP B 1 3 ? -22.094 -2.125 -10.836 1 94.25 3 ASP B C 1
ATOM 2285 O O . ASP B 1 3 ? -23.094 -2.811 -10.594 1 94.25 3 ASP B O 1
ATOM 2289 N N . TYR B 1 4 ?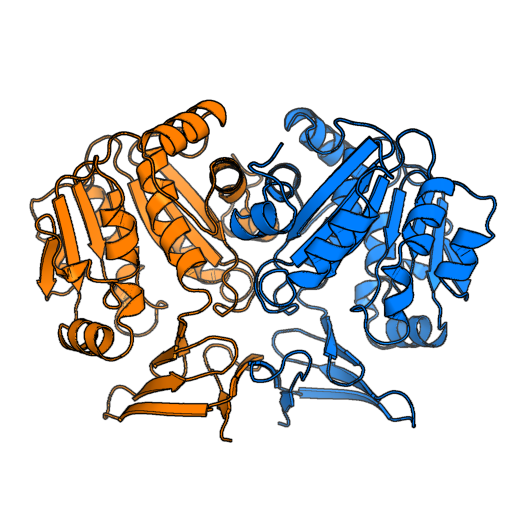 -20.922 -2.594 -10.852 1 96.44 4 TYR B N 1
ATOM 2290 C CA . TYR B 1 4 ? -20.578 -3.824 -10.141 1 96.44 4 TYR B CA 1
ATOM 2291 C C . TYR B 1 4 ? -20.094 -3.527 -8.727 1 96.44 4 TYR B C 1
ATOM 2293 O O . TYR B 1 4 ? -19.156 -2.75 -8.531 1 96.44 4 TYR B O 1
ATOM 2301 N N . GLN B 1 5 ? -20.688 -4.137 -7.738 1 95.5 5 GLN B N 1
ATOM 2302 C CA . GLN B 1 5 ? -20.328 -3.953 -6.336 1 95.5 5 GLN B CA 1
ATOM 2303 C C . GLN B 1 5 ? -19.641 -5.199 -5.773 1 95.5 5 GLN B C 1
ATOM 2305 O O . GLN B 1 5 ? -20.219 -6.285 -5.785 1 95.5 5 GLN B O 1
ATOM 2310 N N . GLU B 1 6 ? -18.438 -5.031 -5.324 1 95.44 6 GLU B N 1
ATOM 2311 C CA . GLU B 1 6 ? -17.75 -6.152 -4.699 1 95.44 6 GLU B CA 1
ATOM 2312 C C . GLU B 1 6 ? -18.328 -6.461 -3.32 1 95.44 6 GLU B C 1
ATOM 2314 O O . GLU B 1 6 ? -18.688 -5.547 -2.57 1 95.44 6 GLU B O 1
ATOM 2319 N N . THR B 1 7 ? -18.312 -7.723 -2.93 1 93.06 7 THR B N 1
ATOM 2320 C CA . THR B 1 7 ? -18.953 -8.125 -1.686 1 93.06 7 THR B CA 1
ATOM 2321 C C . THR B 1 7 ? -17.984 -8.898 -0.798 1 93.06 7 THR B C 1
ATOM 2323 O O . THR B 1 7 ? -18.406 -9.711 0.03 1 93.06 7 THR B O 1
ATOM 2326 N N . LEU B 1 8 ? -16.703 -8.75 -1.004 1 92.69 8 LEU B N 1
ATOM 2327 C CA . LEU B 1 8 ? -15.688 -9.492 -0.256 1 92.69 8 LEU B CA 1
ATOM 2328 C C . LEU B 1 8 ? -15.805 -9.211 1.238 1 92.69 8 LEU B C 1
ATOM 2330 O O . LEU B 1 8 ? -15.766 -10.141 2.053 1 92.69 8 LEU B O 1
ATOM 2334 N N . TYR B 1 9 ? -15.906 -7.898 1.629 1 94 9 TYR B N 1
ATOM 2335 C CA . TYR B 1 9 ? -15.977 -7.504 3.031 1 94 9 TYR B CA 1
ATOM 2336 C C . TYR B 1 9 ? -17.359 -6.984 3.389 1 94 9 TYR B C 1
ATOM 2338 O O . TYR B 1 9 ? -17.969 -6.23 2.621 1 94 9 TYR B O 1
ATOM 2346 N N . GLN B 1 10 ? -17.781 -7.363 4.559 1 92.25 10 GLN B N 1
ATOM 2347 C CA . GLN B 1 10 ? -19.047 -6.812 5.043 1 92.25 10 GLN B CA 1
ATOM 2348 C C . GLN B 1 10 ? -18.891 -5.344 5.43 1 92.25 10 GLN B C 1
ATOM 2350 O O . GLN B 1 10 ? -17.953 -4.977 6.129 1 92.25 10 GLN B O 1
ATOM 2355 N N . GLY B 1 11 ? -19.828 -4.465 4.875 1 94.38 11 GLY B N 1
ATOM 2356 C CA . GLY B 1 11 ? -19.906 -3.07 5.281 1 94.38 11 GLY B CA 1
ATOM 2357 C C . GLY B 1 11 ? -18.922 -2.176 4.551 1 94.38 11 GLY B C 1
ATOM 2358 O O . GLY B 1 11 ? -18.938 -0.956 4.723 1 94.38 11 GLY B O 1
ATOM 2359 N N . TYR B 1 12 ? -18.062 -2.721 3.836 1 97.06 12 TYR B N 1
ATOM 2360 C CA . TYR B 1 12 ? -17.031 -2.006 3.096 1 97.06 12 TYR B CA 1
ATOM 2361 C C . TYR B 1 12 ? -16.719 -2.709 1.779 1 97.06 12 TYR B C 1
ATOM 2363 O O . TYR B 1 12 ? -16.641 -3.938 1.729 1 97.06 12 TYR B O 1
ATOM 2371 N N . GLY B 1 13 ? -16.656 -1.919 0.713 1 96.56 13 GLY B N 1
ATOM 2372 C CA . GLY B 1 13 ? -16.328 -2.549 -0.555 1 96.56 13 GLY B CA 1
ATOM 2373 C C . GLY B 1 13 ? -16.031 -1.549 -1.657 1 96.56 13 GLY B C 1
ATOM 2374 O O . GLY B 1 13 ? -16.141 -0.338 -1.448 1 96.56 13 GLY B O 1
ATOM 2375 N N . GLN B 1 14 ? -15.625 -2.08 -2.803 1 97.69 14 GLN B N 1
ATOM 2376 C CA . GLN B 1 14 ? -15.336 -1.257 -3.973 1 97.69 14 GLN B CA 1
ATOM 2377 C C . GLN B 1 14 ? -16.406 -1.423 -5.043 1 97.69 14 GLN B C 1
ATOM 2379 O O . GLN B 1 14 ? -17.141 -2.42 -5.051 1 97.69 14 GLN B O 1
ATOM 2384 N N . ARG B 1 15 ? -16.5 -0.438 -5.828 1 97.25 15 ARG B N 1
ATOM 2385 C CA . ARG B 1 15 ? -17.484 -0.376 -6.895 1 97.25 15 ARG B CA 1
ATOM 2386 C C . ARG B 1 15 ? -16.844 -0.017 -8.227 1 97.25 15 ARG B C 1
ATOM 2388 O O . ARG B 1 15 ? -15.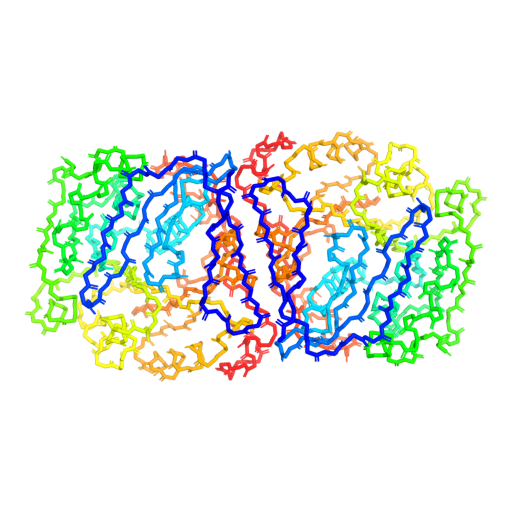938 0.823 -8.281 1 97.25 15 ARG B O 1
ATOM 2395 N N . PHE B 1 16 ? -17.328 -0.666 -9.312 1 98 16 PHE B N 1
ATOM 2396 C CA . PHE B 1 16 ? -16.875 -0.42 -10.672 1 98 16 PHE B CA 1
ATOM 2397 C C . PHE B 1 16 ? -18.047 -0.105 -11.594 1 98 16 PHE B C 1
ATOM 2399 O O . PHE B 1 16 ? -19.047 -0.82 -11.594 1 98 16 PHE B O 1
ATOM 2406 N N . SER B 1 17 ? -17.906 0.996 -12.383 1 97.69 17 SER B N 1
ATOM 2407 C CA . SER B 1 17 ? -18.859 1.143 -13.469 1 97.69 17 SER B CA 1
ATOM 2408 C C . SER B 1 17 ? -18.672 0.05 -14.523 1 97.69 17 SER B C 1
ATOM 2410 O O . SER B 1 17 ? -17.547 -0.352 -14.812 1 97.69 17 SER B O 1
ATOM 2412 N N . ILE B 1 18 ? -19.75 -0.483 -15.07 1 98.06 18 ILE B N 1
ATOM 2413 C CA . ILE B 1 18 ? -19.719 -1.439 -16.172 1 98.06 18 ILE B CA 1
ATOM 2414 C C . ILE B 1 18 ? -19.953 -0.715 -17.5 1 98.06 18 ILE B C 1
ATOM 2416 O O . ILE B 1 18 ? -21.094 -0.321 -17.797 1 98.06 18 ILE B O 1
ATOM 2420 N N . ASP B 1 19 ? -18.953 -0.551 -18.219 1 97.69 19 ASP B N 1
ATOM 2421 C CA . ASP B 1 19 ? -19.109 0.103 -19.516 1 97.69 19 ASP B CA 1
ATOM 2422 C C . ASP B 1 19 ? -19.609 -0.879 -20.578 1 97.69 19 ASP B C 1
ATOM 2424 O O . ASP B 1 19 ? -20.453 -0.528 -21.406 1 97.69 19 ASP B O 1
ATOM 2428 N N . ASN B 1 20 ? -19.031 -2.109 -20.547 1 97.38 20 ASN B N 1
ATOM 2429 C CA . ASN B 1 20 ? -19.438 -3.209 -21.422 1 97.38 20 ASN B CA 1
ATOM 2430 C C . ASN B 1 20 ? -19.297 -4.559 -20.719 1 97.38 20 ASN B C 1
ATOM 2432 O O . ASN B 1 20 ? -18.234 -4.867 -20.172 1 97.38 20 ASN B O 1
ATOM 2436 N N . MET B 1 21 ? -20.406 -5.316 -20.734 1 97.25 21 MET B N 1
ATOM 2437 C CA . MET B 1 21 ? -20.328 -6.691 -20.25 1 97.25 21 MET B CA 1
ATOM 2438 C C . MET B 1 21 ? -19.75 -7.613 -21.312 1 97.25 21 MET B C 1
ATOM 2440 O O . MET B 1 21 ? -20.312 -7.762 -22.391 1 97.25 21 MET B O 1
ATOM 2444 N N . LEU B 1 22 ? -18.641 -8.211 -21.047 1 97.31 22 LEU B N 1
ATOM 2445 C CA . LEU B 1 22 ? -17.969 -9.039 -22.031 1 97.31 22 LEU B CA 1
ATOM 2446 C C . LEU B 1 22 ? -18.359 -10.508 -21.875 1 97.31 22 LEU B C 1
ATOM 2448 O O . LEU B 1 22 ? -18.453 -11.242 -22.859 1 97.31 22 LEU B O 1
ATOM 2452 N N . HIS B 1 23 ? -18.453 -10.953 -20.688 1 96.31 23 HIS B N 1
ATOM 2453 C CA . HIS B 1 23 ? -18.766 -12.344 -20.359 1 96.31 23 HIS B CA 1
ATOM 2454 C C . HIS B 1 23 ? -19.453 -12.461 -19.016 1 96.31 23 HIS B C 1
ATOM 2456 O O . HIS B 1 23 ? -19.047 -11.797 -18.047 1 96.31 23 HIS B O 1
ATOM 2462 N N . GLU B 1 24 ? -20.484 -13.25 -18.922 1 95.12 24 GLU B N 1
ATOM 2463 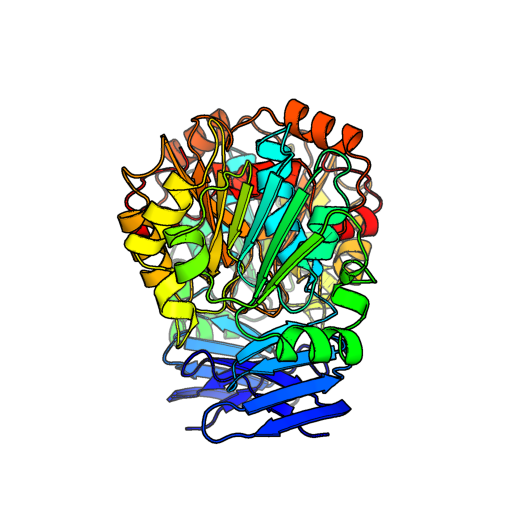C CA . GLU B 1 24 ? -21.188 -13.547 -17.672 1 95.12 24 GLU B CA 1
ATOM 2464 C C . GLU B 1 24 ? -21.719 -14.977 -17.672 1 95.12 24 GLU B C 1
ATOM 2466 O O . GLU B 1 24 ? -22.469 -15.375 -18.578 1 95.12 24 GLU B O 1
ATOM 2471 N N . VAL B 1 25 ? -21.234 -15.68 -16.734 1 91.44 25 VAL B N 1
ATOM 2472 C CA . VAL B 1 25 ? -21.703 -17.047 -16.562 1 91.44 25 VAL B CA 1
ATOM 2473 C C . VAL B 1 25 ? -22.172 -17.266 -15.117 1 91.44 25 VAL B C 1
ATOM 2475 O O . VAL B 1 25 ? -21.406 -17 -14.18 1 91.44 25 VAL B O 1
ATOM 2478 N N . ARG B 1 26 ? -23.375 -17.734 -14.922 1 89.94 26 ARG B N 1
ATOM 2479 C CA . ARG B 1 26 ? -23.922 -18.062 -13.609 1 89.94 26 ARG B CA 1
ATOM 2480 C C . ARG B 1 26 ? -24.312 -19.531 -13.531 1 89.94 26 ARG B C 1
ATOM 2482 O O . ARG B 1 26 ? -25.172 -19.984 -14.273 1 89.94 26 ARG B O 1
ATOM 2489 N N . THR B 1 27 ? -23.562 -20.172 -12.781 1 85.19 27 THR B N 1
ATOM 2490 C CA . THR B 1 27 ? -23.922 -21.562 -12.484 1 85.19 27 THR B CA 1
ATOM 2491 C C . THR B 1 27 ? -24.406 -21.703 -11.047 1 85.19 27 THR B C 1
ATOM 2493 O O . THR B 1 27 ? -24.516 -20.703 -10.328 1 85.19 27 THR B O 1
ATOM 2496 N N . GLU B 1 28 ? -24.797 -22.969 -10.641 1 83.12 28 GLU B N 1
ATOM 2497 C CA . GLU B 1 28 ? -25.234 -23.219 -9.273 1 83.12 28 GLU B CA 1
ATOM 2498 C C . GLU B 1 28 ? -24.109 -22.969 -8.273 1 83.12 28 GLU B C 1
ATOM 2500 O O . GLU B 1 28 ? -24.359 -22.656 -7.109 1 83.12 28 GLU B O 1
ATOM 2505 N N . HIS B 1 29 ? -22.922 -22.969 -8.812 1 78.88 29 HIS B N 1
ATOM 2506 C CA . HIS B 1 29 ? -21.812 -22.984 -7.867 1 78.88 29 HIS B CA 1
ATOM 2507 C C . HIS B 1 29 ? -20.953 -21.734 -8.023 1 78.88 29 HIS B C 1
ATOM 2509 O O . HIS B 1 29 ? -20.109 -21.438 -7.168 1 78.88 29 HIS B O 1
ATOM 2515 N N . GLN B 1 30 ? -21.141 -21.031 -9.148 1 84.62 30 GLN B N 1
ATOM 2516 C CA . GLN B 1 30 ? -20.219 -19.938 -9.383 1 84.62 30 GLN B CA 1
ATOM 2517 C C . GLN B 1 30 ? -20.828 -18.875 -10.289 1 84.62 30 GLN B C 1
ATOM 2519 O O . GLN B 1 30 ? -21.656 -19.188 -11.148 1 84.62 30 GLN B O 1
ATOM 2524 N N . HIS B 1 31 ? -20.578 -17.641 -9.961 1 91.94 31 HIS B N 1
ATOM 2525 C CA . HIS B 1 31 ? -20.938 -16.5 -10.797 1 91.94 31 HIS B CA 1
ATOM 2526 C C . HIS B 1 31 ? -19.688 -15.766 -11.289 1 91.94 31 HIS B C 1
ATOM 2528 O O . HIS B 1 31 ? -19.047 -15.055 -10.516 1 91.94 31 HIS B O 1
ATOM 2534 N N . LEU B 1 32 ? -19.328 -15.992 -12.555 1 93 32 LEU B N 1
ATOM 2535 C CA . LEU B 1 32 ? -18.156 -15.375 -13.188 1 93 32 LEU B CA 1
ATOM 2536 C C . LEU B 1 32 ? -18.578 -14.242 -14.117 1 93 32 LEU B C 1
ATOM 2538 O O . LEU B 1 32 ? -19.469 -14.414 -14.953 1 93 32 LEU B O 1
ATOM 2542 N N . VAL B 1 33 ? -17.969 -13.039 -13.93 1 95.88 33 VAL B N 1
ATOM 2543 C CA . VAL B 1 33 ? -18.25 -11.922 -14.828 1 95.88 33 VAL B CA 1
ATOM 2544 C C . VAL B 1 33 ? -16.938 -11.289 -15.289 1 95.88 33 VAL B C 1
ATOM 2546 O O . VAL B 1 33 ? -15.977 -11.211 -14.523 1 95.88 33 VAL B O 1
ATOM 2549 N N . ILE B 1 34 ? -16.859 -10.898 -16.516 1 97.44 34 ILE B N 1
ATOM 2550 C CA . ILE B 1 34 ? -15.805 -10.086 -17.094 1 97.44 34 ILE B CA 1
ATOM 2551 C C . ILE B 1 34 ? -16.422 -8.875 -17.797 1 97.44 34 ILE B C 1
ATOM 2553 O O . ILE B 1 34 ? -17.297 -9.023 -18.641 1 97.44 34 ILE B O 1
ATOM 2557 N N . PHE B 1 35 ? -16.016 -7.691 -17.406 1 98.25 35 PHE B N 1
ATOM 2558 C CA . PHE B 1 35 ? -16.578 -6.477 -17.984 1 98.25 35 PHE B CA 1
ATOM 2559 C C . PHE B 1 35 ? -15.492 -5.418 -18.172 1 98.25 35 PHE B C 1
ATOM 2561 O O . PHE B 1 35 ? -14.367 -5.574 -17.688 1 98.25 35 PHE B O 1
ATOM 2568 N N . GLU B 1 36 ? -15.812 -4.406 -18.922 1 98.12 36 GLU B N 1
ATOM 2569 C CA . GLU B 1 36 ? -14.914 -3.281 -19.156 1 98.12 36 GLU B CA 1
ATOM 2570 C C . GLU B 1 36 ? -15.227 -2.117 -18.234 1 98.12 36 GLU B C 1
ATOM 2572 O O . GLU B 1 36 ? -16.391 -1.805 -17.984 1 98.12 36 GLU B O 1
ATOM 2577 N N . ASN B 1 37 ? -14.211 -1.611 -17.625 1 97.94 37 ASN B N 1
ATOM 2578 C CA . ASN B 1 37 ? -14.234 -0.395 -16.828 1 97.94 37 ASN B CA 1
ATOM 2579 C C . ASN B 1 37 ? -13.281 0.663 -17.375 1 97.94 37 ASN B C 1
ATOM 2581 O O . ASN B 1 37 ? -12.164 0.344 -17.781 1 97.94 37 ASN B O 1
ATOM 2585 N N . ALA B 1 38 ? -13.75 1.887 -17.438 1 94 38 ALA B N 1
ATOM 2586 C CA . ALA B 1 38 ? -13.008 2.957 -18.094 1 94 38 ALA B CA 1
ATOM 2587 C C . ALA B 1 38 ? -11.641 3.162 -17.438 1 94 38 ALA B C 1
ATOM 2589 O O . ALA B 1 38 ? -10.672 3.508 -18.109 1 94 38 ALA B O 1
ATOM 2590 N N . ARG B 1 39 ? -11.539 2.932 -16.172 1 95.31 39 ARG B N 1
ATOM 2591 C CA . ARG B 1 39 ? -10.32 3.238 -15.438 1 95.31 39 ARG B CA 1
ATOM 2592 C C . ARG B 1 39 ? -9.453 1.994 -15.273 1 95.31 39 ARG B C 1
ATOM 2594 O O . ARG B 1 39 ? -8.227 2.064 -15.383 1 95.31 39 ARG B O 1
ATOM 2601 N N . MET B 1 40 ? -10.117 0.857 -15.031 1 98.06 40 MET B N 1
ATOM 2602 C CA . MET B 1 40 ? -9.367 -0.321 -14.602 1 98.06 40 MET B CA 1
ATOM 2603 C C . MET B 1 40 ? -9.227 -1.319 -15.742 1 98.06 40 MET B C 1
ATOM 2605 O O . MET B 1 40 ? -8.625 -2.385 -15.57 1 98.06 40 MET B O 1
ATOM 2609 N N . GLY B 1 41 ? -9.711 -0.969 -16.969 1 98.12 41 GLY B N 1
ATOM 2610 C CA . GLY B 1 41 ? -9.688 -1.906 -18.078 1 98.12 41 GLY B CA 1
ATOM 2611 C C . GLY B 1 41 ? -10.648 -3.064 -17.906 1 98.12 41 GLY B C 1
ATOM 2612 O O . GLY B 1 41 ? -11.766 -2.883 -17.406 1 98.12 41 GLY B O 1
ATOM 2613 N N . ARG B 1 42 ? -10.266 -4.176 -18.422 1 98.56 42 ARG B N 1
ATOM 2614 C CA . ARG B 1 42 ? -11.109 -5.348 -18.219 1 98.56 42 ARG B CA 1
ATOM 2615 C C . ARG B 1 42 ? -10.969 -5.879 -16.797 1 98.56 42 ARG B C 1
ATOM 2617 O O . ARG B 1 42 ? -9.867 -5.934 -16.25 1 98.56 42 ARG B O 1
ATOM 2624 N N . VAL B 1 43 ? -12.102 -6.188 -16.219 1 98.31 43 VAL B N 1
ATOM 2625 C CA . VAL B 1 43 ? -12.203 -6.633 -14.828 1 98.31 43 VAL B CA 1
ATOM 2626 C C . VAL B 1 43 ? -12.852 -8.016 -14.773 1 98.31 43 VAL B C 1
ATOM 2628 O O . VAL B 1 43 ? -13.875 -8.25 -15.414 1 98.31 43 VAL B O 1
ATOM 2631 N N . MET B 1 44 ? -12.242 -8.914 -14.094 1 97.19 44 MET B N 1
ATOM 2632 C CA . MET B 1 44 ? -12.82 -10.227 -13.836 1 97.19 44 MET B CA 1
ATOM 2633 C C . MET B 1 44 ? -13.227 -10.367 -12.375 1 97.19 44 MET B C 1
ATOM 2635 O O . MET B 1 44 ? -12.445 -10.039 -11.477 1 97.19 44 MET B O 1
ATOM 2639 N N . ALA B 1 45 ? -14.391 -10.812 -12.148 1 95.69 45 ALA B N 1
ATOM 2640 C CA . ALA B 1 45 ? -14.891 -11.07 -10.797 1 95.69 45 ALA B CA 1
ATOM 2641 C C . ALA B 1 45 ? -15.508 -12.469 -10.703 1 95.69 45 ALA B C 1
ATOM 2643 O O . ALA B 1 45 ? -16.078 -12.969 -11.672 1 95.69 45 ALA B O 1
ATOM 2644 N N . LEU B 1 46 ? -15.305 -13.07 -9.578 1 92.69 46 LEU B N 1
ATOM 2645 C CA . LEU B 1 46 ? -15.859 -14.375 -9.25 1 92.69 46 LEU B CA 1
ATOM 2646 C C . LEU B 1 46 ? -16.625 -14.328 -7.93 1 92.69 46 LEU B C 1
ATOM 2648 O O . LEU B 1 46 ? -16.047 -14.016 -6.887 1 92.69 46 LEU B O 1
ATOM 2652 N N . ASP B 1 47 ? -17.969 -14.641 -7.996 1 91.69 47 ASP B N 1
ATOM 2653 C CA . ASP B 1 47 ? -18.828 -14.688 -6.824 1 91.69 47 ASP B CA 1
ATOM 2654 C C . ASP B 1 47 ? -18.719 -13.398 -6.008 1 91.69 47 ASP B C 1
ATOM 2656 O O . ASP B 1 47 ? -18.547 -13.445 -4.789 1 91.69 47 ASP B O 1
ATOM 2660 N N . GLY B 1 48 ? -18.75 -12.289 -6.727 1 93.19 48 GLY B N 1
ATOM 2661 C CA . GLY B 1 48 ? -18.797 -10.992 -6.074 1 93.19 48 GLY B CA 1
ATOM 2662 C C . GLY B 1 48 ? -17.422 -10.477 -5.664 1 93.19 48 GLY B C 1
ATOM 2663 O O . GLY B 1 48 ? -17.312 -9.383 -5.113 1 93.19 48 GLY B O 1
ATOM 2664 N N . VAL B 1 49 ? -16.344 -11.234 -5.973 1 94.56 49 VAL B N 1
ATOM 2665 C CA . VAL B 1 49 ? -15 -10.852 -5.539 1 94.56 49 VAL B CA 1
ATOM 2666 C C . VAL B 1 49 ? -14.133 -10.531 -6.758 1 94.56 49 VAL B C 1
ATOM 2668 O O . VAL B 1 49 ? -14.047 -11.336 -7.691 1 94.56 49 VAL B O 1
ATOM 2671 N N . ILE B 1 50 ? -13.516 -9.414 -6.719 1 96.38 50 ILE B N 1
ATOM 2672 C CA . ILE B 1 50 ? -12.625 -9.016 -7.809 1 96.38 50 ILE B CA 1
ATOM 2673 C C . ILE B 1 50 ? -11.391 -9.922 -7.824 1 96.38 50 ILE B C 1
ATOM 2675 O O . ILE B 1 50 ? -10.695 -10.047 -6.816 1 96.38 50 ILE B O 1
ATOM 2679 N N . GLN B 1 51 ? -11.102 -10.523 -8.992 1 95.44 51 GLN B N 1
ATOM 2680 C CA . GLN B 1 51 ? -9.969 -11.43 -9.148 1 95.44 51 GLN B CA 1
ATOM 2681 C C . GLN B 1 51 ? -8.773 -10.719 -9.766 1 95.44 51 GLN B C 1
ATOM 2683 O O . GLN B 1 51 ? -7.629 -10.961 -9.375 1 95.44 51 GLN B O 1
ATOM 2688 N N . THR B 1 52 ? -9.047 -9.906 -10.773 1 97.31 52 THR B N 1
ATOM 2689 C CA . THR B 1 52 ? -7.957 -9.219 -11.453 1 97.31 52 THR B CA 1
ATOM 2690 C C . THR B 1 52 ? -8.5 -8.094 -12.336 1 97.31 52 THR B C 1
ATOM 2692 O O . THR B 1 52 ? -9.672 -8.102 -12.703 1 97.31 52 THR B O 1
ATOM 2695 N N . THR B 1 53 ? -7.699 -7.105 -12.547 1 98.38 53 THR B N 1
ATOM 2696 C CA . THR B 1 53 ? -7.969 -6.039 -13.5 1 98.38 53 THR B CA 1
ATOM 2697 C C . THR B 1 53 ? -6.762 -5.816 -14.414 1 98.38 53 THR B C 1
ATOM 2699 O O . THR B 1 53 ? -5.621 -6.059 -14.008 1 98.38 53 THR B O 1
ATOM 2702 N N . GLU B 1 54 ? -7.004 -5.344 -15.594 1 98.5 54 GLU B N 1
ATOM 2703 C CA . GLU B 1 54 ? -5.926 -5.094 -16.547 1 98.5 54 GLU B CA 1
ATOM 2704 C C . GLU B 1 54 ? -5.023 -3.957 -16.062 1 98.5 54 GLU B C 1
ATOM 2706 O O . GLU B 1 54 ? -3.816 -3.969 -16.328 1 98.5 54 GLU B O 1
ATOM 2711 N N . ALA B 1 55 ? -5.555 -3.012 -15.367 1 98.44 55 ALA B N 1
ATOM 2712 C CA . ALA B 1 55 ? -4.828 -1.778 -15.078 1 98.44 55 ALA B CA 1
ATOM 2713 C C . ALA B 1 55 ? -3.77 -2.004 -14.008 1 98.44 55 ALA B C 1
ATOM 2715 O O . ALA B 1 55 ? -2.703 -1.385 -14.031 1 98.44 55 ALA B O 1
ATOM 2716 N N . ASP B 1 56 ? -4.09 -2.875 -13.023 1 98.62 56 ASP B N 1
ATOM 2717 C CA . ASP B 1 56 ? -3.197 -2.855 -11.867 1 98.62 56 ASP B CA 1
ATOM 2718 C C . ASP B 1 56 ? -2.564 -4.227 -11.641 1 98.62 56 ASP B C 1
ATOM 2720 O O . ASP B 1 56 ? -1.769 -4.398 -10.719 1 98.62 56 ASP B O 1
ATOM 2724 N N . GLU B 1 57 ? -2.814 -5.238 -12.562 1 98.56 57 GLU B N 1
ATOM 2725 C CA . GLU B 1 57 ? -2.344 -6.605 -12.359 1 98.56 57 GLU B CA 1
ATOM 2726 C C . GLU B 1 57 ? -0.821 -6.664 -12.297 1 98.56 57 GLU B C 1
ATOM 2728 O O . GLU B 1 57 ? -0.255 -7.523 -11.617 1 98.56 57 GLU B O 1
ATOM 2733 N N . PHE B 1 58 ? -0.11 -5.75 -12.922 1 98.69 58 PHE B N 1
ATOM 2734 C CA . PHE B 1 58 ? 1.345 -5.797 -13.008 1 98.69 58 PHE B CA 1
ATOM 2735 C C . PHE B 1 58 ? 1.976 -5.66 -11.625 1 98.69 58 PHE B C 1
ATOM 2737 O O . PHE B 1 58 ? 3.039 -6.227 -11.367 1 98.69 58 PHE B O 1
ATOM 2744 N N . ILE B 1 59 ? 1.356 -4.957 -10.734 1 98.81 59 ILE B N 1
ATOM 2745 C CA . ILE B 1 59 ? 1.894 -4.785 -9.391 1 98.81 59 ILE B CA 1
ATOM 2746 C C . ILE B 1 59 ? 1.933 -6.133 -8.68 1 98.81 59 ILE B C 1
ATOM 2748 O O . ILE B 1 59 ? 2.967 -6.523 -8.133 1 98.81 59 ILE B O 1
ATOM 2752 N N . TYR B 1 60 ? 0.821 -6.812 -8.711 1 98.62 60 TYR B N 1
ATOM 2753 C CA . TYR B 1 60 ? 0.667 -8.125 -8.086 1 98.62 60 TYR B CA 1
ATOM 2754 C C . TYR B 1 60 ? 1.611 -9.141 -8.719 1 98.62 60 TYR B C 1
ATOM 2756 O O . TYR B 1 60 ? 2.379 -9.805 -8.008 1 98.62 60 TYR B O 1
ATOM 2764 N N . HIS B 1 61 ? 1.64 -9.266 -9.977 1 98.81 61 HIS B N 1
ATOM 2765 C CA . HIS B 1 61 ? 2.373 -10.305 -10.703 1 98.81 61 HIS B CA 1
ATOM 2766 C C . HIS B 1 61 ? 3.877 -10.062 -10.625 1 98.81 61 HIS B C 1
ATOM 2768 O O . HIS B 1 61 ? 4.652 -11.016 -10.469 1 98.81 61 HIS B O 1
ATOM 2774 N N . GLU B 1 62 ? 4.328 -8.828 -10.734 1 98.88 62 GLU B N 1
ATOM 2775 C CA . GLU B 1 62 ? 5.758 -8.547 -10.656 1 98.88 62 GLU B CA 1
ATOM 2776 C C . GLU B 1 62 ? 6.305 -8.867 -9.266 1 98.88 62 GLU B C 1
ATOM 2778 O O . GLU B 1 62 ? 7.363 -9.484 -9.133 1 98.88 62 GLU B O 1
ATOM 2783 N N . MET B 1 63 ? 5.551 -8.523 -8.25 1 98.88 63 MET B N 1
ATOM 2784 C CA . MET B 1 63 ? 6.066 -8.695 -6.895 1 98.88 63 MET B CA 1
ATOM 2785 C C . MET B 1 63 ? 6.082 -10.172 -6.504 1 98.88 63 MET B C 1
ATOM 2787 O O . MET B 1 63 ? 7 -10.633 -5.824 1 98.88 63 MET B O 1
ATOM 2791 N N . LEU B 1 64 ? 5.094 -10.922 -6.934 1 98.56 64 LEU B N 1
ATOM 2792 C CA . LEU B 1 64 ? 5.027 -12.336 -6.59 1 98.56 64 LEU B CA 1
ATOM 2793 C C . LEU B 1 64 ? 6.023 -13.141 -7.418 1 98.56 64 LEU B C 1
ATOM 2795 O O . LEU B 1 64 ? 6.359 -14.273 -7.062 1 98.56 64 LEU B O 1
ATOM 2799 N N . THR B 1 65 ? 6.48 -12.602 -8.516 1 98.81 65 THR B N 1
ATOM 2800 C CA . THR B 1 65 ? 7.367 -13.344 -9.406 1 98.81 65 THR B CA 1
ATOM 2801 C C . THR B 1 65 ? 8.82 -12.922 -9.188 1 98.81 65 THR B C 1
ATOM 2803 O O . THR B 1 65 ? 9.672 -13.766 -8.906 1 98.81 65 THR B O 1
ATOM 2806 N N . HIS B 1 66 ? 9.117 -11.625 -9.273 1 98.94 66 HIS B N 1
ATOM 2807 C CA . HIS B 1 66 ? 10.492 -11.156 -9.383 1 98.94 66 HIS B CA 1
ATOM 2808 C C . HIS B 1 66 ? 11.195 -11.195 -8.031 1 98.94 66 HIS B C 1
ATOM 2810 O O . HIS B 1 66 ? 12.398 -11.461 -7.961 1 98.94 66 HIS B O 1
ATOM 2816 N N . VAL B 1 67 ? 10.469 -10.953 -6.93 1 98.94 67 VAL B N 1
ATOM 2817 C CA . VAL B 1 67 ? 11.078 -10.945 -5.605 1 98.94 67 VAL B CA 1
ATOM 2818 C C . VAL B 1 67 ? 11.711 -12.305 -5.32 1 98.94 67 VAL B C 1
ATOM 2820 O O . VAL B 1 67 ? 12.922 -12.398 -5.09 1 98.94 67 VAL B O 1
ATOM 2823 N N . PRO B 1 68 ? 10.953 -13.406 -5.441 1 98.88 68 PRO B N 1
ATOM 2824 C CA . PRO B 1 68 ? 11.578 -14.68 -5.094 1 98.88 68 PRO B CA 1
ATOM 2825 C C . PRO B 1 68 ? 12.625 -15.117 -6.113 1 98.88 68 PRO B C 1
ATOM 2827 O O . PRO B 1 68 ? 13.656 -15.688 -5.742 1 98.88 68 PRO B O 1
ATOM 2830 N N . ILE B 1 69 ? 12.414 -14.883 -7.383 1 98.88 69 ILE B N 1
ATOM 2831 C CA . ILE B 1 69 ? 13.336 -15.352 -8.414 1 98.88 69 ILE B CA 1
ATOM 2832 C C . ILE B 1 69 ? 14.664 -14.602 -8.297 1 98.88 69 ILE B C 1
ATOM 2834 O O . ILE B 1 69 ? 15.734 -15.211 -8.344 1 98.88 69 ILE B O 1
ATOM 2838 N N . LEU B 1 70 ? 14.648 -13.305 -8.094 1 98.81 70 LEU B N 1
ATOM 2839 C CA . LEU B 1 70 ? 15.867 -12.516 -8.008 1 98.81 70 LEU B CA 1
ATOM 2840 C C . LEU B 1 70 ? 16.531 -12.68 -6.648 1 98.81 70 LEU B C 1
ATOM 2842 O O . LEU B 1 70 ? 17.75 -12.539 -6.523 1 98.81 70 LEU B O 1
ATOM 2846 N N . ALA B 1 71 ? 15.742 -12.93 -5.625 1 98.75 71 ALA B N 1
ATOM 2847 C CA . ALA B 1 71 ? 16.328 -13.297 -4.344 1 98.75 71 ALA B CA 1
ATOM 2848 C C . ALA B 1 71 ? 17.125 -14.594 -4.457 1 98.75 71 ALA B C 1
ATOM 2850 O O . ALA B 1 71 ? 18.234 -14.695 -3.947 1 98.75 71 ALA B O 1
ATOM 2851 N N . HIS B 1 72 ? 16.516 -15.609 -5.125 1 98.5 72 HIS B N 1
ATOM 2852 C CA . HIS B 1 72 ? 17.203 -16.875 -5.336 1 98.5 72 HIS B CA 1
ATOM 2853 C C . HIS B 1 72 ? 18.484 -16.703 -6.129 1 98.5 72 HIS B C 1
ATOM 2855 O O . HIS B 1 72 ? 19.531 -17.266 -5.773 1 98.5 72 HIS B O 1
ATOM 2861 N N . GLY B 1 73 ? 18.391 -15.961 -7.25 1 97.88 73 GLY B N 1
ATOM 2862 C CA . GLY B 1 73 ? 19.547 -15.547 -8.023 1 97.88 73 GLY B CA 1
ATOM 2863 C C . GLY B 1 73 ? 19.953 -16.562 -9.078 1 97.88 73 GLY B C 1
ATOM 2864 O O . GLY B 1 73 ? 20.719 -16.25 -9.992 1 97.88 73 GLY B O 1
ATOM 2865 N N . ALA B 1 74 ? 19.375 -17.781 -9.008 1 97.25 74 ALA B N 1
ATOM 2866 C CA . ALA B 1 74 ? 19.766 -18.812 -9.961 1 97.25 74 ALA B CA 1
ATOM 2867 C C . ALA B 1 74 ? 18.609 -19.797 -10.195 1 97.25 74 ALA B C 1
ATOM 2869 O O . ALA B 1 74 ? 18.828 -21 -10.344 1 97.25 74 ALA B O 1
ATOM 2870 N N . ALA B 1 75 ? 17.406 -19.312 -10.125 1 98.5 75 ALA B N 1
ATOM 2871 C CA . ALA B 1 75 ? 16.234 -20.172 -10.289 1 98.5 75 ALA B CA 1
ATOM 2872 C C . ALA B 1 75 ? 16.156 -20.734 -11.711 1 98.5 75 ALA B C 1
ATOM 2874 O O . ALA B 1 75 ? 16.266 -19.984 -12.68 1 98.5 75 ALA B O 1
ATOM 2875 N N . ARG B 1 76 ? 15.938 -22.016 -11.828 1 98.75 76 ARG B N 1
ATOM 2876 C CA . ARG B 1 76 ? 15.844 -22.656 -13.133 1 98.75 76 ARG B CA 1
ATOM 2877 C C . ARG B 1 76 ? 14.492 -23.359 -13.297 1 98.75 76 ARG B C 1
ATOM 2879 O O . ARG B 1 76 ? 14 -23.5 -14.422 1 98.75 76 ARG B O 1
ATOM 2886 N N . ARG B 1 77 ? 13.969 -23.844 -12.258 1 98.88 77 ARG B N 1
ATOM 2887 C CA . ARG B 1 77 ? 12.688 -24.547 -12.242 1 98.88 77 ARG B CA 1
ATOM 2888 C C . ARG B 1 77 ? 11.688 -23.812 -11.344 1 98.88 77 ARG B C 1
ATOM 2890 O O . ARG B 1 77 ? 11.891 -23.703 -10.133 1 98.88 77 ARG B O 1
ATOM 2897 N N . VAL B 1 78 ? 10.57 -23.391 -11.93 1 98.94 78 VAL B N 1
ATOM 2898 C CA . VAL B 1 78 ? 9.562 -22.625 -11.203 1 98.94 78 VAL B CA 1
ATOM 2899 C C . VAL B 1 78 ? 8.211 -23.328 -11.297 1 98.94 78 VAL B C 1
ATOM 2901 O O . VAL B 1 78 ? 7.816 -23.781 -12.375 1 98.94 78 VAL B O 1
ATOM 2904 N N . LEU B 1 79 ? 7.559 -23.484 -10.188 1 98.94 79 LEU B N 1
ATOM 2905 C CA . LEU B 1 79 ? 6.191 -23.984 -10.117 1 98.94 79 LEU B CA 1
ATOM 2906 C C . LEU B 1 79 ? 5.211 -22.859 -9.805 1 98.94 79 LEU B C 1
ATOM 2908 O O . LEU B 1 79 ? 5.406 -22.109 -8.852 1 98.94 79 LEU B O 1
ATOM 2912 N N . ILE B 1 80 ? 4.23 -22.734 -10.617 1 98.75 80 ILE B N 1
ATOM 2913 C CA . ILE B 1 80 ? 3.111 -21.828 -10.375 1 98.75 80 ILE B CA 1
ATOM 2914 C C . ILE B 1 80 ? 1.861 -22.641 -10.031 1 98.75 80 ILE B C 1
ATOM 2916 O O . ILE B 1 80 ? 1.438 -23.5 -10.812 1 98.75 80 ILE B O 1
ATOM 2920 N N . ILE B 1 81 ? 1.334 -22.438 -8.914 1 97.75 81 ILE B N 1
ATOM 2921 C CA . ILE B 1 81 ? 0.05 -23.016 -8.547 1 97.75 81 ILE B CA 1
ATOM 2922 C C . ILE B 1 81 ? -1.061 -21.984 -8.727 1 97.75 81 ILE B C 1
ATOM 2924 O O . ILE B 1 81 ? -1.069 -20.953 -8.055 1 97.75 81 ILE B O 1
ATOM 2928 N N . GLY B 1 82 ? -2.031 -22.281 -9.516 1 95.25 82 GLY B N 1
ATOM 2929 C CA . GLY B 1 82 ? -2.998 -21.297 -9.977 1 95.25 82 GLY B CA 1
ATOM 2930 C C . GLY B 1 82 ? -2.504 -20.469 -11.148 1 95.25 82 GLY B C 1
ATOM 2931 O O . GLY B 1 82 ? -1.928 -21.016 -12.094 1 95.25 82 GLY B O 1
ATOM 2932 N N . GLY B 1 83 ? -2.848 -19.234 -11.242 1 94.56 83 GLY B N 1
ATOM 2933 C CA . GLY B 1 83 ? -2.346 -18.328 -12.25 1 94.56 83 GLY B CA 1
ATOM 2934 C C . GLY B 1 83 ? -3.039 -18.484 -13.594 1 94.56 83 GLY B C 1
ATOM 2935 O O . GLY B 1 83 ? -2.447 -18.203 -14.641 1 94.56 83 GLY B O 1
ATOM 2936 N N . GLY B 1 84 ? -4.258 -18.859 -13.57 1 94.62 84 GLY B N 1
ATOM 2937 C CA . GLY B 1 84 ? -4.98 -19.188 -14.789 1 94.62 84 GLY B CA 1
ATOM 2938 C C . GLY B 1 84 ? -5.09 -18.016 -15.75 1 94.62 84 GLY B C 1
ATOM 2939 O O . GLY B 1 84 ? -5.262 -18.203 -16.953 1 94.62 84 GLY B O 1
ATOM 2940 N N . ASP B 1 85 ? -4.988 -16.828 -15.25 1 96.44 85 ASP B N 1
ATOM 2941 C CA . ASP B 1 85 ? -5.098 -15.648 -16.109 1 96.44 85 ASP B CA 1
ATOM 2942 C C . ASP B 1 85 ? -3.82 -15.445 -16.922 1 96.44 85 ASP B C 1
ATOM 2944 O O . ASP B 1 85 ? -3.811 -14.68 -17.891 1 96.44 85 ASP B O 1
ATOM 2948 N N . GLY B 1 86 ? -2.709 -16.094 -16.5 1 98.25 86 GLY B N 1
ATOM 2949 C CA . GLY B 1 86 ? -1.485 -16.109 -17.281 1 98.25 86 GLY B CA 1
ATOM 2950 C C . GLY B 1 86 ? -0.541 -14.969 -16.938 1 98.25 86 GLY B C 1
ATOM 2951 O O . GLY B 1 86 ? 0.542 -14.852 -17.516 1 98.25 86 GLY B O 1
ATOM 2952 N N . GLY B 1 87 ? -0.935 -14.094 -16 1 98.44 87 GLY B N 1
ATOM 2953 C CA . GLY B 1 87 ? -0.064 -13 -15.617 1 98.44 87 GLY B CA 1
ATOM 2954 C C . GLY B 1 87 ? 1.221 -13.461 -14.961 1 98.44 87 GLY B C 1
ATOM 2955 O O . GLY B 1 87 ? 2.303 -12.969 -15.281 1 98.44 87 GLY B O 1
ATOM 2956 N N . MET B 1 88 ? 1.081 -14.422 -14.023 1 98.5 88 MET B N 1
ATOM 2957 C CA . MET B 1 88 ? 2.254 -14.969 -13.344 1 98.5 88 MET B CA 1
ATOM 2958 C C . MET B 1 88 ? 3.189 -15.648 -14.344 1 98.5 88 MET B C 1
ATOM 2960 O O . MET B 1 88 ? 4.402 -15.43 -14.312 1 98.5 88 MET B O 1
ATOM 2964 N N . LEU B 1 89 ? 2.59 -16.391 -15.25 1 98.75 89 LEU B N 1
ATOM 2965 C CA . LEU B 1 89 ? 3.342 -17.094 -16.281 1 98.75 89 LEU B CA 1
ATOM 2966 C C . LEU B 1 89 ? 4.137 -16.109 -17.141 1 98.75 89 LEU B C 1
ATOM 2968 O O . LEU B 1 89 ? 5.316 -16.328 -17.406 1 98.75 89 LEU B O 1
ATOM 2972 N N . ARG B 1 90 ? 3.512 -15.016 -17.531 1 98.81 90 ARG B N 1
ATOM 2973 C CA . ARG B 1 90 ? 4.152 -13.984 -18.344 1 98.81 90 ARG B CA 1
ATOM 2974 C C . ARG B 1 90 ? 5.398 -13.445 -17.641 1 98.81 90 ARG B C 1
ATOM 2976 O O . ARG B 1 90 ? 6.465 -13.344 -18.25 1 98.81 90 ARG B O 1
ATOM 2983 N N . GLU B 1 91 ? 5.301 -13.109 -16.375 1 98.88 91 GLU B N 1
ATOM 2984 C CA . GLU B 1 91 ? 6.414 -12.516 -15.633 1 98.88 91 GLU B CA 1
ATOM 2985 C C . GLU B 1 91 ? 7.535 -13.531 -15.414 1 98.88 91 GLU B C 1
ATOM 2987 O O . GLU B 1 91 ? 8.719 -13.195 -15.523 1 98.88 91 GLU B O 1
ATOM 2992 N N . VAL B 1 92 ? 7.152 -14.812 -15.109 1 98.88 92 VAL B N 1
ATOM 2993 C CA . VAL B 1 92 ? 8.156 -15.852 -14.922 1 98.88 92 VAL B CA 1
ATOM 2994 C C . VAL B 1 92 ? 8.922 -16.078 -16.234 1 98.88 92 VAL B C 1
ATOM 2996 O O . VAL B 1 92 ? 10.148 -16.203 -16.219 1 98.88 92 VAL B O 1
ATOM 2999 N N . ALA B 1 93 ? 8.211 -16.031 -17.328 1 98.75 93 ALA B N 1
ATOM 3000 C CA . ALA B 1 93 ? 8.781 -16.328 -18.641 1 98.75 93 ALA B CA 1
ATOM 3001 C C . ALA B 1 93 ? 9.773 -15.242 -19.062 1 98.75 93 ALA B C 1
ATOM 3003 O O . ALA B 1 93 ? 10.586 -15.461 -19.953 1 98.75 93 ALA B O 1
ATOM 3004 N N . LYS B 1 94 ? 9.75 -14.102 -18.453 1 98.56 94 LYS B N 1
ATOM 3005 C CA . LYS B 1 94 ? 10.703 -13.047 -18.75 1 98.56 94 LYS B CA 1
ATOM 3006 C C . LYS B 1 94 ? 12.117 -13.445 -18.328 1 98.56 94 LYS B C 1
ATOM 3008 O O . LYS B 1 94 ? 13.102 -12.922 -18.859 1 98.56 94 LYS B O 1
ATOM 3013 N N . HIS B 1 95 ? 12.219 -14.305 -17.344 1 98.69 95 HIS B N 1
ATOM 3014 C CA . HIS B 1 95 ? 13.516 -14.68 -16.797 1 98.69 95 HIS B CA 1
ATOM 3015 C C . HIS B 1 95 ? 14.18 -15.75 -17.656 1 98.69 95 HIS B C 1
ATOM 3017 O O . HIS B 1 95 ? 13.773 -16.906 -17.625 1 98.69 95 HIS B O 1
ATOM 3023 N N . LYS B 1 96 ? 15.258 -15.414 -18.234 1 97.25 96 LYS B N 1
ATOM 3024 C CA . LYS B 1 96 ? 15.945 -16.312 -19.156 1 97.25 96 LYS B CA 1
ATOM 3025 C C . LYS B 1 96 ? 16.609 -17.469 -18.406 1 97.25 96 LYS B C 1
ATOM 3027 O O . LYS B 1 96 ? 16.844 -18.531 -18.984 1 97.25 96 LYS B O 1
ATOM 3032 N N . SER B 1 97 ? 16.922 -17.203 -17.172 1 96.75 97 SER B N 1
ATOM 3033 C CA . SER B 1 97 ? 17.562 -18.234 -16.375 1 96.75 97 SER B CA 1
ATOM 3034 C C . SER B 1 97 ? 16.625 -19.391 -16.109 1 96.75 97 SER B C 1
ATOM 3036 O O . SER B 1 97 ? 17.062 -20.5 -15.781 1 96.75 97 SER B O 1
ATOM 3038 N N . VAL B 1 98 ? 15.305 -19.172 -16.141 1 98.69 98 VAL B N 1
ATOM 3039 C CA . VAL B 1 98 ? 14.312 -20.203 -15.898 1 98.69 98 VAL B CA 1
ATOM 3040 C C . VAL B 1 98 ? 14.219 -21.141 -17.109 1 98.69 98 VAL B C 1
ATOM 3042 O O . VAL B 1 98 ? 13.945 -20.688 -18.219 1 98.69 98 VAL B O 1
ATOM 3045 N N . GLU B 1 99 ? 14.422 -22.391 -16.828 1 98.75 99 GLU B N 1
ATOM 3046 C CA . GLU B 1 99 ? 14.484 -23.375 -17.906 1 98.75 99 GLU B CA 1
ATOM 3047 C C . GLU B 1 99 ? 13.172 -24.141 -18.031 1 98.75 99 GLU B C 1
ATOM 3049 O O . GLU B 1 99 ? 12.844 -24.641 -19.109 1 98.75 99 GLU B O 1
ATOM 3054 N N . ARG B 1 100 ? 12.516 -24.266 -16.906 1 98.75 100 ARG B N 1
ATOM 3055 C CA . ARG B 1 100 ? 11.266 -25.016 -16.875 1 98.75 100 ARG B CA 1
ATOM 3056 C C . ARG B 1 100 ? 10.227 -24.312 -16 1 98.75 100 ARG B C 1
ATOM 3058 O O . ARG B 1 100 ? 10.516 -23.906 -14.875 1 98.75 100 ARG B O 1
ATOM 3065 N N . ILE B 1 101 ? 9.055 -24.172 -16.547 1 98.88 101 ILE B N 1
ATOM 3066 C CA . ILE B 1 101 ? 7.922 -23.594 -15.844 1 98.88 101 ILE B CA 1
ATOM 3067 C C . ILE B 1 101 ? 6.781 -24.609 -15.781 1 98.88 101 ILE B C 1
ATOM 3069 O O . ILE B 1 101 ? 6.23 -25 -16.812 1 98.88 101 ILE B O 1
ATOM 3073 N N . THR B 1 102 ? 6.48 -25.062 -14.633 1 98.88 102 THR B N 1
ATOM 3074 C CA . THR B 1 102 ? 5.285 -25.875 -14.414 1 98.88 102 THR B CA 1
ATOM 3075 C C . THR B 1 102 ? 4.16 -25.016 -13.828 1 98.88 102 THR B C 1
ATOM 3077 O O . THR B 1 102 ? 4.355 -24.328 -12.82 1 98.88 102 THR B O 1
ATOM 3080 N N . MET B 1 103 ? 3.049 -25.016 -14.453 1 98.62 103 MET B N 1
ATOM 3081 C CA . MET B 1 103 ? 1.87 -24.312 -13.961 1 98.62 103 MET B CA 1
ATOM 3082 C C . MET B 1 103 ? 0.712 -25.281 -13.734 1 98.62 103 MET B C 1
ATOM 3084 O O . MET B 1 103 ? 0.335 -26.016 -14.648 1 98.62 103 MET B O 1
ATOM 3088 N N . VAL B 1 104 ? 0.182 -25.297 -12.562 1 97.75 104 VAL B N 1
ATOM 3089 C CA . VAL B 1 104 ? -0.921 -26.188 -12.195 1 97.75 104 VAL B CA 1
ATOM 3090 C C . VAL B 1 104 ? -2.195 -25.359 -12 1 97.75 104 VAL B C 1
ATOM 3092 O O . VAL B 1 104 ? -2.258 -24.5 -11.125 1 97.75 104 VAL B O 1
ATOM 3095 N N . GLU B 1 105 ? -3.146 -25.625 -12.797 1 95.25 105 GLU B N 1
ATOM 3096 C CA . GLU B 1 105 ? -4.449 -24.969 -12.742 1 95.25 105 GLU B CA 1
ATOM 3097 C C . GLU B 1 105 ? -5.574 -25.984 -12.594 1 95.25 105 GLU B C 1
ATOM 3099 O O . GLU B 1 105 ? -5.609 -26.984 -13.32 1 95.25 105 GLU B O 1
ATOM 3104 N N . ILE B 1 106 ? -6.453 -25.672 -11.672 1 90.44 106 ILE B N 1
ATOM 3105 C CA . ILE B 1 106 ? -7.496 -26.625 -11.336 1 90.44 106 ILE B CA 1
ATOM 3106 C C . ILE B 1 106 ? -8.523 -26.703 -12.469 1 90.44 106 ILE B C 1
ATOM 3108 O O . ILE B 1 106 ? -9.125 -27.75 -12.703 1 90.44 106 ILE B O 1
ATOM 3112 N N . ASP B 1 107 ? -8.742 -25.625 -13.156 1 89.06 107 ASP B N 1
ATOM 3113 C CA . ASP B 1 107 ? -9.789 -25.516 -14.164 1 89.06 107 ASP B CA 1
ATOM 3114 C C . ASP B 1 107 ? -9.242 -24.984 -15.484 1 89.06 107 ASP B C 1
ATOM 3116 O O . ASP B 1 107 ? -9.031 -23.781 -15.625 1 89.06 107 ASP B O 1
ATOM 3120 N N . GLY B 1 108 ? -9.188 -25.844 -16.469 1 91.75 108 GLY B N 1
ATOM 3121 C CA . GLY B 1 108 ? -8.695 -25.453 -17.781 1 91.75 108 GLY B CA 1
ATOM 3122 C C . GLY B 1 108 ? -9.562 -24.406 -18.453 1 91.75 108 GLY B C 1
ATOM 3123 O O . GLY B 1 108 ? -9.07 -23.625 -19.266 1 91.75 108 GLY B O 1
ATOM 3124 N N . THR B 1 109 ? -10.805 -24.359 -18.062 1 90.44 109 THR B N 1
ATOM 3125 C CA . THR B 1 109 ? -11.719 -23.406 -18.672 1 90.44 109 THR B CA 1
ATOM 3126 C C . THR B 1 109 ? -11.336 -21.984 -18.297 1 90.44 109 THR B C 1
ATOM 3128 O O . THR B 1 109 ? -11.531 -21.047 -19.094 1 90.44 109 THR B O 1
ATOM 3131 N N . VAL B 1 110 ? -10.75 -21.812 -17.141 1 88.88 110 VAL B N 1
ATOM 3132 C CA . VAL B 1 110 ? -10.281 -20.5 -16.719 1 88.88 110 VAL B CA 1
ATOM 3133 C C . VAL B 1 110 ? -9.18 -20.016 -17.656 1 88.88 110 VAL B C 1
ATOM 3135 O O . VAL B 1 110 ? -9.172 -18.859 -18.078 1 88.88 110 VAL B O 1
ATOM 3138 N N . VAL B 1 111 ? -8.297 -20.844 -18.016 1 94.81 111 VAL B N 1
ATOM 3139 C CA . VAL B 1 111 ? -7.199 -20.531 -18.922 1 94.81 111 VAL B CA 1
ATOM 3140 C C . VAL B 1 111 ? -7.754 -20.094 -20.281 1 94.81 111 VAL B C 1
ATOM 3142 O O . VAL B 1 111 ? -7.375 -19.031 -20.797 1 94.81 111 VAL B O 1
ATOM 3145 N N . ASP B 1 112 ? -8.672 -20.875 -20.797 1 95.19 112 ASP B N 1
ATOM 3146 C CA . ASP B 1 112 ? -9.25 -20.578 -22.109 1 95.19 112 ASP B CA 1
ATOM 3147 C C . ASP B 1 112 ? -9.992 -19.25 -22.078 1 95.19 112 ASP B C 1
ATOM 3149 O O . ASP B 1 112 ? -9.859 -18.438 -23 1 95.19 112 ASP B O 1
ATOM 3153 N N . MET B 1 113 ? -10.711 -19.094 -21.062 1 93.88 113 MET B N 1
ATOM 3154 C CA . MET B 1 113 ? -11.477 -17.859 -20.922 1 93.88 113 MET B CA 1
ATOM 3155 C C . MET B 1 113 ? -10.555 -16.656 -20.844 1 93.88 113 MET B C 1
ATOM 3157 O O . MET B 1 113 ? -10.812 -15.625 -21.469 1 93.88 113 MET B O 1
ATOM 3161 N N . CYS B 1 114 ? -9.477 -16.797 -20.094 1 96 114 CYS B N 1
ATOM 3162 C CA . CYS B 1 114 ? -8.562 -15.672 -19.922 1 96 114 CYS B CA 1
ATOM 3163 C C . CYS B 1 114 ? -7.793 -15.391 -21.203 1 96 114 CYS B C 1
ATOM 3165 O O . CYS B 1 114 ? -7.488 -14.242 -21.516 1 96 114 CYS B O 1
ATOM 3167 N N . LYS B 1 115 ? -7.492 -16.406 -21.969 1 97.12 115 LYS B N 1
ATOM 3168 C CA . LYS B 1 115 ? -6.891 -16.203 -23.281 1 97.12 115 LYS B CA 1
ATOM 3169 C C . LYS B 1 115 ? -7.801 -15.359 -24.172 1 97.12 115 LYS B C 1
ATOM 3171 O O . LYS B 1 115 ? -7.324 -14.508 -24.938 1 97.12 115 LYS B O 1
ATOM 3176 N N . GLU B 1 116 ? -9.016 -15.625 -24.031 1 97.56 116 GLU B N 1
ATOM 3177 C CA . GLU B 1 116 ? -9.992 -14.961 -24.891 1 97.56 116 GLU B CA 1
ATOM 3178 C C . GLU B 1 116 ? -10.305 -13.555 -24.406 1 97.56 116 GLU B C 1
ATOM 3180 O O . GLU B 1 116 ? -10.289 -12.602 -25.188 1 97.56 116 GLU B O 1
ATOM 3185 N N . PHE B 1 117 ? -10.547 -13.391 -23.109 1 97.81 117 PHE B N 1
ATOM 3186 C CA . PHE B 1 117 ? -11.141 -12.156 -22.625 1 97.81 117 PHE B CA 1
ATOM 3187 C C . PHE B 1 117 ? -10.094 -11.273 -21.969 1 97.81 117 PHE B C 1
ATOM 3189 O O . PHE B 1 117 ? -10.305 -10.07 -21.797 1 97.81 117 PHE B O 1
ATOM 3196 N N . LEU B 1 118 ? -8.977 -11.852 -21.516 1 98 118 LEU B N 1
ATOM 3197 C CA . LEU B 1 118 ? -7.891 -11.109 -20.891 1 98 118 LEU B CA 1
ATOM 3198 C C . LEU B 1 118 ? -6.551 -11.438 -21.531 1 98 118 LEU B C 1
ATOM 3200 O O . LEU B 1 118 ? -5.59 -11.773 -20.844 1 98 118 LEU B O 1
ATOM 3204 N N . PRO B 1 119 ? -6.469 -11.266 -22.812 1 97.94 119 PRO B N 1
ATOM 3205 C CA . PRO B 1 119 ? -5.254 -11.695 -23.516 1 97.94 119 PRO B CA 1
ATOM 3206 C C . PRO B 1 119 ? -4.016 -10.906 -23.094 1 97.94 119 PRO B C 1
ATOM 3208 O O . PRO B 1 119 ? -2.893 -11.398 -23.219 1 97.94 119 PRO B O 1
ATOM 3211 N N . ASN B 1 120 ? -4.207 -9.727 -22.562 1 97.38 120 ASN B N 1
ATOM 3212 C CA . ASN B 1 120 ? -3.074 -8.891 -22.188 1 97.38 120 ASN B CA 1
ATOM 3213 C C . ASN B 1 120 ? -2.406 -9.391 -20.906 1 97.38 120 ASN B C 1
ATOM 3215 O O . ASN B 1 120 ? -1.292 -8.969 -20.578 1 97.38 120 ASN B O 1
ATOM 3219 N N . HIS B 1 121 ? -3.061 -10.25 -20.172 1 98.25 121 HIS B N 1
ATOM 3220 C CA . HIS B 1 121 ? -2.461 -10.82 -18.969 1 98.25 121 HIS B CA 1
ATOM 3221 C C . HIS B 1 121 ? -1.314 -11.758 -19.328 1 98.25 121 HIS B C 1
ATOM 3223 O O . HIS B 1 121 ? -0.192 -11.586 -18.844 1 98.25 121 HIS B O 1
ATOM 3229 N N . SER B 1 122 ? -1.567 -12.703 -20.203 1 98.25 122 SER B N 1
ATOM 3230 C CA . SER B 1 122 ? -0.539 -13.672 -20.562 1 98.25 122 SER B CA 1
ATOM 3231 C C . SER B 1 122 ? 0.378 -13.125 -21.656 1 98.25 122 SER B C 1
ATOM 3233 O O . SER B 1 122 ? 1.557 -13.484 -21.719 1 98.25 122 SER B O 1
ATOM 3235 N N . GLN B 1 123 ? -0.235 -12.281 -22.531 1 98.12 123 GLN B N 1
ATOM 3236 C CA . GLN B 1 123 ? 0.501 -11.719 -23.656 1 98.12 123 GLN B CA 1
ATOM 3237 C C . GLN B 1 123 ? 1.231 -12.812 -24.438 1 98.12 123 GLN B C 1
ATOM 3239 O O . GLN B 1 123 ? 2.418 -12.68 -24.734 1 98.12 123 GLN B O 1
ATOM 3244 N N . GLY B 1 124 ? 0.574 -13.961 -24.594 1 97.81 124 GLY B N 1
ATOM 3245 C CA . GLY B 1 124 ? 1.097 -15.039 -25.406 1 97.81 124 GLY B CA 1
ATOM 3246 C C . GLY B 1 124 ? 1.986 -16 -24.641 1 97.81 124 GLY B C 1
ATOM 3247 O O . GLY B 1 124 ? 2.49 -16.969 -25.203 1 97.81 124 GLY B O 1
ATOM 3248 N N . ALA B 1 125 ? 2.105 -15.836 -23.344 1 98.5 125 ALA B N 1
ATOM 3249 C CA . ALA B 1 125 ? 3.045 -16.625 -22.547 1 98.5 125 ALA B CA 1
ATOM 3250 C C . ALA B 1 125 ? 2.621 -18.094 -22.484 1 98.5 125 ALA B C 1
ATOM 3252 O O . ALA B 1 125 ? 3.439 -18.969 -22.203 1 98.5 125 ALA B O 1
ATOM 3253 N N . PHE B 1 126 ? 1.396 -18.391 -22.812 1 98.19 126 PHE B N 1
ATOM 3254 C CA . PHE B 1 126 ? 0.92 -19.766 -22.812 1 98.19 126 PHE B CA 1
ATOM 3255 C C . PHE B 1 126 ? 1.563 -20.578 -23.922 1 98.19 126 PHE B C 1
ATOM 3257 O O . PHE B 1 126 ? 1.501 -21.812 -23.922 1 98.19 126 PHE B O 1
ATOM 3264 N N . ASP B 1 127 ? 2.211 -19.891 -24.859 1 98.06 127 ASP B N 1
ATOM 3265 C CA . ASP B 1 127 ? 2.873 -20.562 -25.969 1 98.06 127 ASP B CA 1
ATOM 3266 C C . ASP B 1 127 ? 4.363 -20.75 -25.688 1 98.06 127 ASP B C 1
ATOM 3268 O O . ASP B 1 127 ? 5.102 -21.25 -26.531 1 98.06 127 ASP B O 1
ATOM 3272 N N . ASP B 1 128 ? 4.848 -20.25 -24.578 1 98.5 128 ASP B N 1
ATOM 3273 C CA . ASP B 1 128 ? 6.258 -20.406 -24.219 1 98.5 128 ASP B CA 1
ATOM 3274 C C . ASP B 1 128 ? 6.648 -21.875 -24.188 1 98.5 128 ASP B C 1
ATOM 3276 O O . ASP B 1 128 ? 6 -22.688 -23.516 1 98.5 128 ASP B O 1
ATOM 3280 N N . PRO B 1 129 ? 7.691 -22.328 -24.828 1 98.5 129 PRO B N 1
ATOM 3281 C CA . PRO B 1 129 ? 8.062 -23.734 -24.922 1 98.5 129 PRO B CA 1
ATOM 3282 C C . PRO B 1 129 ? 8.523 -24.312 -23.594 1 98.5 129 PRO B C 1
ATOM 3284 O O . PRO B 1 129 ? 8.586 -25.531 -23.438 1 98.5 129 PRO B O 1
ATOM 3287 N N . ARG B 1 130 ? 8.859 -23.453 -22.641 1 98.56 130 ARG B N 1
ATOM 3288 C CA . ARG B 1 130 ? 9.297 -23.922 -21.328 1 98.56 130 ARG B CA 1
ATOM 3289 C C . ARG B 1 130 ? 8.109 -24.344 -20.469 1 98.56 130 ARG B C 1
ATOM 3291 O O . ARG B 1 130 ? 8.289 -25 -19.438 1 98.56 130 ARG B O 1
ATOM 3298 N N . LEU B 1 131 ? 6.891 -23.984 -20.875 1 98.75 131 LEU B N 1
ATOM 3299 C CA . LEU B 1 131 ? 5.703 -24.172 -20.047 1 98.75 131 LEU B CA 1
ATOM 3300 C C . LEU B 1 131 ? 5.223 -25.609 -20.109 1 98.75 131 LEU B C 1
ATOM 3302 O O . LEU B 1 131 ? 5.062 -26.172 -21.188 1 98.75 131 LEU B O 1
ATOM 3306 N N . ASN B 1 132 ? 5.09 -26.188 -19.016 1 98.69 132 ASN B N 1
ATOM 3307 C CA . ASN B 1 132 ? 4.297 -27.391 -18.797 1 98.69 132 ASN B CA 1
ATOM 3308 C C . ASN B 1 132 ? 3.016 -27.078 -18.031 1 98.69 132 ASN B C 1
ATOM 3310 O O . ASN B 1 132 ? 3.037 -26.953 -16.797 1 98.69 132 ASN B O 1
ATOM 3314 N N . LEU B 1 133 ? 1.896 -26.969 -18.75 1 98.38 133 LEU B N 1
ATOM 3315 C CA . LEU B 1 133 ? 0.608 -26.688 -18.125 1 98.38 133 LEU B CA 1
ATOM 3316 C C . LEU B 1 133 ? -0.08 -27.969 -17.688 1 98.38 133 LEU B C 1
ATOM 3318 O O . LEU B 1 133 ? -0.339 -28.859 -18.516 1 98.38 133 LEU B O 1
ATOM 3322 N N . VAL B 1 134 ? -0.35 -28.078 -16.438 1 98.06 134 VAL B N 1
ATOM 3323 C CA . VAL B 1 134 ? -0.98 -29.25 -15.852 1 98.06 134 VAL B CA 1
ATOM 3324 C C . VAL B 1 134 ? -2.357 -28.891 -15.297 1 98.06 134 VAL B C 1
ATOM 3326 O O . VAL B 1 134 ? -2.475 -28.016 -14.43 1 98.06 134 VAL B O 1
ATOM 3329 N N . ILE B 1 135 ? -3.426 -29.5 -15.82 1 97.06 135 ILE B N 1
ATOM 3330 C CA . ILE B 1 135 ? -4.762 -29.312 -15.266 1 97.06 135 ILE B CA 1
ATOM 3331 C C . ILE B 1 135 ? -5 -30.312 -14.141 1 97.06 135 ILE B C 1
ATOM 3333 O O . ILE B 1 135 ? -5.223 -31.5 -14.391 1 97.06 135 ILE B O 1
ATOM 3337 N N . ASP B 1 136 ? -4.855 -29.828 -12.953 1 95.56 136 ASP B N 1
ATOM 3338 C CA . ASP B 1 136 ? -4.945 -30.656 -11.75 1 95.56 136 ASP B CA 1
ATOM 3339 C C . ASP B 1 136 ? -5.199 -29.812 -10.516 1 95.56 136 ASP B C 1
ATOM 3341 O O . ASP B 1 136 ? -5.172 -28.578 -10.586 1 95.56 136 ASP B O 1
ATOM 3345 N N . ASP B 1 137 ? -5.574 -30.5 -9.469 1 94.5 137 ASP B N 1
ATOM 3346 C CA . ASP B 1 137 ? -5.629 -29.844 -8.156 1 94.5 137 ASP B CA 1
ATOM 3347 C C . ASP B 1 137 ? -4.227 -29.547 -7.641 1 94.5 137 ASP B C 1
ATOM 3349 O O . ASP B 1 137 ? -3.363 -30.422 -7.609 1 94.5 137 ASP B O 1
ATOM 3353 N N . GLY B 1 138 ? -3.994 -28.266 -7.254 1 95.31 138 GLY B N 1
ATOM 3354 C CA . GLY B 1 138 ? -2.678 -27.828 -6.809 1 95.31 138 GLY B CA 1
ATOM 3355 C C . GLY B 1 138 ? -2.172 -28.609 -5.609 1 95.31 138 GLY B C 1
ATOM 3356 O O . GLY B 1 138 ? -0.995 -28.969 -5.551 1 95.31 138 GLY B O 1
ATOM 3357 N N . MET B 1 139 ? -3.064 -28.875 -4.641 1 95.31 139 MET B N 1
ATOM 3358 C CA . MET B 1 139 ? -2.686 -29.656 -3.463 1 95.31 139 MET B CA 1
ATOM 3359 C C . MET B 1 139 ? -2.311 -31.078 -3.852 1 95.31 139 MET B C 1
ATOM 3361 O O . MET B 1 139 ? -1.31 -31.609 -3.371 1 95.31 139 MET B O 1
ATOM 3365 N N . ARG B 1 140 ? -3.104 -31.641 -4.672 1 96.5 140 ARG B N 1
ATOM 3366 C CA . ARG B 1 140 ? -2.811 -33 -5.125 1 96.5 140 ARG B CA 1
ATOM 3367 C C . ARG B 1 140 ? -1.476 -33.062 -5.863 1 96.5 140 ARG B C 1
ATOM 3369 O O . ARG B 1 140 ? -0.679 -33.969 -5.648 1 96.5 140 ARG B O 1
ATOM 3376 N N . PHE B 1 141 ? -1.265 -32.094 -6.715 1 97.81 141 PHE B N 1
ATOM 3377 C CA . PHE B 1 141 ? -0.031 -32.062 -7.488 1 97.81 141 PHE B CA 1
ATOM 3378 C C . PHE B 1 141 ? 1.186 -32.031 -6.57 1 97.81 141 PHE B C 1
ATOM 3380 O O . PHE B 1 141 ? 2.082 -32.875 -6.699 1 97.81 141 PHE B O 1
ATOM 3387 N N . VAL B 1 142 ? 1.279 -31.109 -5.582 1 98 142 VAL B N 1
ATOM 3388 C CA . VAL B 1 142 ? 2.463 -30.969 -4.742 1 98 142 VAL B CA 1
ATOM 3389 C C . VAL B 1 142 ? 2.561 -32.125 -3.777 1 98 142 VAL B C 1
ATOM 3391 O O . VAL B 1 142 ? 3.652 -32.5 -3.316 1 98 142 VAL B O 1
ATOM 3394 N N . ALA B 1 143 ? 1.474 -32.812 -3.521 1 97.25 143 ALA B N 1
ATOM 3395 C CA . ALA B 1 143 ? 1.481 -33.938 -2.617 1 97.25 143 ALA B CA 1
ATOM 3396 C C . ALA B 1 143 ? 2.062 -35.188 -3.303 1 97.25 143 ALA B C 1
ATOM 3398 O O . ALA B 1 143 ? 2.582 -36.094 -2.641 1 97.25 143 ALA B O 1
ATOM 3399 N N . THR B 1 144 ? 1.994 -35.188 -4.625 1 97.81 144 THR B N 1
ATOM 3400 C CA . THR B 1 144 ? 2.283 -36.469 -5.273 1 97.81 144 THR B CA 1
ATOM 3401 C C . THR B 1 144 ? 3.465 -36.312 -6.23 1 97.81 144 THR B C 1
ATOM 3403 O O . THR B 1 144 ? 4.094 -37.312 -6.594 1 97.81 144 THR B O 1
ATOM 3406 N N . THR B 1 145 ? 3.729 -35.125 -6.652 1 98.31 145 THR B N 1
ATOM 3407 C CA . THR B 1 145 ? 4.785 -34.969 -7.645 1 98.31 145 THR B CA 1
ATOM 3408 C C . THR B 1 145 ? 6.141 -35.344 -7.062 1 98.31 145 THR B C 1
ATOM 3410 O O . THR B 1 145 ? 6.363 -35.219 -5.855 1 98.31 145 THR B O 1
ATOM 3413 N N . GLU B 1 146 ? 7.023 -35.844 -7.906 1 97.69 146 GLU B N 1
ATOM 3414 C CA . GLU B 1 146 ? 8.398 -36.125 -7.52 1 97.69 146 GLU B CA 1
ATOM 3415 C C . GLU B 1 146 ? 9.352 -35.031 -7.984 1 97.69 146 GLU B C 1
ATOM 3417 O O . GLU B 1 146 ? 10.539 -35.062 -7.66 1 97.69 146 GLU B O 1
ATOM 3422 N N . GLU B 1 147 ? 8.805 -34.031 -8.648 1 98.12 147 GLU B N 1
ATOM 3423 C CA . GLU B 1 147 ? 9.617 -32.938 -9.117 1 98.12 147 GLU B CA 1
ATOM 3424 C C . GLU B 1 147 ? 9.992 -32 -7.969 1 98.12 147 GLU B C 1
ATOM 3426 O O . GLU B 1 147 ? 9.289 -31.938 -6.957 1 98.12 147 GLU B O 1
ATOM 3431 N N . ARG B 1 148 ? 11.109 -31.328 -8.18 1 98.5 148 ARG B N 1
ATOM 3432 C CA . ARG B 1 148 ? 11.539 -30.297 -7.242 1 98.5 148 ARG B CA 1
ATOM 3433 C C . ARG B 1 148 ? 11.727 -28.969 -7.949 1 98.5 148 ARG B C 1
ATOM 3435 O O . ARG B 1 148 ? 11.977 -28.922 -9.156 1 98.5 148 ARG B O 1
ATOM 3442 N N . PHE B 1 149 ? 11.664 -27.938 -7.207 1 98.94 149 PHE B N 1
ATOM 3443 C CA . PHE B 1 149 ? 11.633 -26.609 -7.793 1 98.94 149 PHE B CA 1
ATOM 3444 C C . PHE B 1 149 ? 12.516 -25.656 -7 1 98.94 149 PHE B C 1
ATOM 3446 O O . PHE B 1 149 ? 12.742 -25.859 -5.805 1 98.94 149 PHE B O 1
ATOM 3453 N N . ASP B 1 150 ? 13.031 -24.656 -7.691 1 98.94 150 ASP B N 1
ATOM 3454 C CA . ASP B 1 150 ? 13.789 -23.594 -7.047 1 98.94 150 ASP B CA 1
ATOM 3455 C C . ASP B 1 150 ? 12.867 -22.547 -6.434 1 98.94 150 ASP B C 1
ATOM 3457 O O . ASP B 1 150 ? 13.148 -22 -5.363 1 98.94 150 ASP B O 1
ATOM 3461 N N . VAL B 1 151 ? 11.789 -22.297 -7.121 1 98.94 151 VAL B N 1
ATOM 3462 C CA . VAL B 1 151 ? 10.797 -21.344 -6.652 1 98.94 151 VAL B CA 1
ATOM 3463 C C . VAL B 1 151 ? 9.391 -21.891 -6.875 1 98.94 151 VAL B C 1
ATOM 3465 O O . VAL B 1 151 ? 9.094 -22.422 -7.949 1 98.94 151 VAL B O 1
ATOM 3468 N N . ILE B 1 152 ? 8.602 -21.844 -5.863 1 98.94 152 ILE B N 1
ATOM 3469 C CA . ILE B 1 152 ? 7.18 -22.156 -5.941 1 98.94 152 ILE B CA 1
ATOM 3470 C C . ILE B 1 152 ? 6.348 -20.906 -5.648 1 98.94 152 ILE B C 1
ATOM 3472 O O . ILE B 1 152 ? 6.535 -20.266 -4.617 1 98.94 152 ILE B O 1
ATOM 3476 N N . ILE B 1 153 ? 5.453 -20.578 -6.543 1 98.81 153 ILE B N 1
ATOM 3477 C CA . ILE B 1 153 ? 4.551 -19.438 -6.406 1 98.81 153 ILE B CA 1
ATOM 3478 C C . ILE B 1 153 ? 3.109 -19.938 -6.309 1 98.81 153 ILE B C 1
ATOM 3480 O O . ILE B 1 153 ? 2.578 -20.516 -7.262 1 98.81 153 ILE B O 1
ATOM 3484 N N . SER B 1 154 ? 2.543 -19.719 -5.195 1 97.69 154 SER B N 1
ATOM 3485 C CA . SER B 1 154 ? 1.13 -20.047 -5.031 1 97.69 154 SER B CA 1
ATOM 3486 C C . SER B 1 154 ? 0.249 -18.828 -5.27 1 97.69 154 SER B C 1
ATOM 3488 O O . SER B 1 154 ? 0.146 -17.953 -4.406 1 97.69 154 SER B O 1
ATOM 3490 N N . ASP B 1 155 ? -0.364 -18.797 -6.332 1 93.38 155 ASP B N 1
ATOM 3491 C CA . ASP B 1 155 ? -1.247 -17.719 -6.773 1 93.38 155 ASP B CA 1
ATOM 3492 C C . ASP B 1 155 ? -2.715 -18.109 -6.609 1 93.38 155 ASP B C 1
ATOM 3494 O O . ASP B 1 155 ? -3.447 -18.219 -7.594 1 93.38 155 ASP B O 1
ATOM 3498 N N . SER B 1 156 ? -3.107 -18.281 -5.402 1 82 156 SER B N 1
ATOM 3499 C CA . SER B 1 156 ? -4.449 -18.766 -5.086 1 82 156 SER B CA 1
ATOM 3500 C C . SER B 1 156 ? -5.402 -17.609 -4.824 1 82 156 SER B C 1
ATOM 3502 O O . SER B 1 156 ? -4.973 -16.469 -4.664 1 82 156 SER B O 1
ATOM 3504 N N . THR B 1 157 ? -6.676 -17.922 -4.914 1 73.31 157 THR B N 1
ATOM 3505 C CA . THR B 1 157 ? -7.691 -16.984 -4.461 1 73.31 157 THR B CA 1
ATOM 3506 C C . THR B 1 157 ? -7.766 -16.969 -2.936 1 73.31 157 THR B C 1
ATOM 3508 O O . THR B 1 157 ? -7.051 -17.703 -2.262 1 73.31 157 THR B O 1
ATOM 3511 N N . ASP B 1 158 ? -8.516 -16.031 -2.381 1 73.06 158 ASP B N 1
ATOM 3512 C CA . ASP B 1 158 ? -8.719 -15.953 -0.938 1 73.06 158 ASP B CA 1
ATOM 3513 C C . ASP B 1 158 ? -9.156 -17.312 -0.376 1 73.06 158 ASP B C 1
ATOM 3515 O O . ASP B 1 158 ? -9.688 -18.141 -1.105 1 73.06 158 ASP B O 1
ATOM 3519 N N . PRO B 1 159 ? -8.789 -17.516 0.794 1 70.31 159 PRO B N 1
ATOM 3520 C CA . PRO B 1 159 ? -8.992 -18.828 1.392 1 70.31 159 PRO B CA 1
ATOM 3521 C C . PRO B 1 159 ? -10.469 -19.188 1.558 1 70.31 159 PRO B C 1
ATOM 3523 O O . PRO B 1 159 ? -10.898 -19.562 2.652 1 70.31 159 PRO B O 1
ATOM 3526 N N . ILE B 1 160 ? -11.18 -18.906 0.646 1 68.44 160 ILE B N 1
ATOM 3527 C CA . ILE B 1 160 ? -12.586 -19.281 0.57 1 68.44 160 ILE B CA 1
ATOM 3528 C C . ILE B 1 160 ? -12.797 -20.266 -0.574 1 68.44 160 ILE B C 1
ATOM 3530 O O . ILE B 1 160 ? -12.156 -20.156 -1.623 1 68.44 160 ILE B O 1
ATOM 3534 N N . GLY B 1 161 ? -13.57 -21.344 -0.352 1 64.12 161 GLY B N 1
ATOM 3535 C CA . GLY B 1 161 ? -13.828 -22.344 -1.365 1 64.12 161 GLY B CA 1
ATOM 3536 C C . GLY B 1 161 ? -12.609 -23.188 -1.692 1 64.12 161 GLY B C 1
ATOM 3537 O O . GLY B 1 161 ? -11.977 -23.75 -0.794 1 64.12 161 GLY B O 1
ATOM 3538 N N . PRO B 1 162 ? -12.336 -23.359 -2.977 1 63.94 162 PRO B N 1
ATOM 3539 C CA . PRO B 1 162 ? -11.211 -24.172 -3.434 1 63.94 162 PRO B CA 1
ATOM 3540 C C . PRO B 1 162 ? -9.867 -23.656 -2.934 1 63.94 162 PRO B C 1
ATOM 3542 O O . PRO B 1 162 ? -8.898 -24.406 -2.832 1 63.94 162 PRO B O 1
ATOM 3545 N N . GLY B 1 163 ? -9.828 -22.375 -2.574 1 74.38 163 GLY B N 1
ATOM 3546 C CA . GLY B 1 163 ? -8.578 -21.781 -2.156 1 74.38 163 GLY B CA 1
ATOM 3547 C C . GLY B 1 163 ? -8.203 -22.109 -0.724 1 74.38 163 GLY B C 1
ATOM 3548 O O . GLY B 1 163 ? -7.039 -21.984 -0.335 1 74.38 163 GLY B O 1
ATOM 3549 N N . GLU B 1 164 ? -9.094 -22.625 0.044 1 79.31 164 GLU B N 1
ATOM 3550 C CA . GLU B 1 164 ? -8.883 -22.859 1.47 1 79.31 164 GLU B CA 1
ATOM 3551 C C . GLU B 1 164 ? -7.75 -23.844 1.708 1 79.31 164 GLU B C 1
ATOM 3553 O O . GLU B 1 164 ? -6.91 -23.641 2.588 1 79.31 164 GLU B O 1
ATOM 3558 N N . VAL B 1 165 ? -7.672 -24.859 0.863 1 81.62 165 VAL B N 1
ATOM 3559 C CA . VAL B 1 165 ? -6.727 -25.953 1.062 1 81.62 165 VAL B CA 1
ATOM 3560 C C . VAL B 1 165 ? -5.305 -25.453 0.808 1 81.62 165 VAL B C 1
ATOM 3562 O O . VAL B 1 165 ? -4.348 -25.969 1.393 1 81.62 165 VAL B O 1
ATOM 3565 N N . LEU B 1 166 ? -5.152 -24.469 0.031 1 82.19 166 LEU B N 1
ATOM 3566 C CA . LEU B 1 166 ? -3.842 -23.938 -0.338 1 82.19 166 LEU B CA 1
ATOM 3567 C C . LEU B 1 166 ? -3.26 -23.094 0.787 1 82.19 166 LEU B C 1
ATOM 3569 O O . LEU B 1 166 ? -2.154 -22.562 0.661 1 82.19 166 LEU B O 1
ATOM 3573 N N . PHE B 1 167 ? -3.934 -23.031 1.912 1 84.56 167 PHE B N 1
ATOM 3574 C CA . PHE B 1 167 ? -3.469 -22.312 3.098 1 84.56 167 PHE B CA 1
ATOM 3575 C C . PHE B 1 167 ? -3.34 -23.266 4.281 1 84.56 167 PHE B C 1
ATOM 3577 O O . PHE B 1 1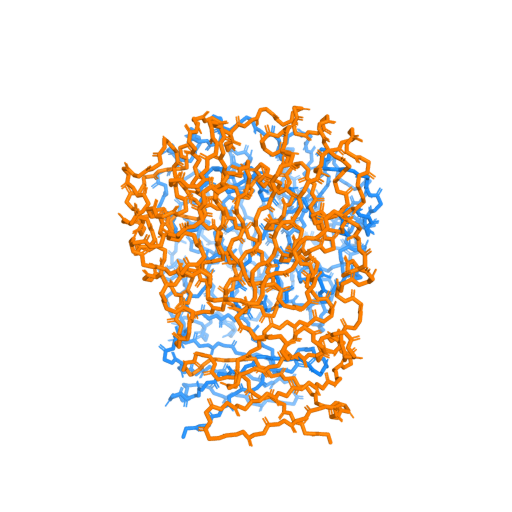67 ? -3.117 -22.828 5.414 1 84.56 167 PHE B O 1
ATOM 3584 N N . SER B 1 168 ? -3.387 -24.5 4.035 1 89.88 168 SER B N 1
ATOM 3585 C CA . SER B 1 168 ? -3.328 -25.5 5.086 1 89.88 168 SER B CA 1
ATOM 3586 C C . SER B 1 168 ? -1.886 -25.859 5.426 1 89.88 168 SER B C 1
ATOM 3588 O O . SER B 1 168 ? -0.978 -25.641 4.625 1 89.88 168 SER B O 1
ATOM 3590 N N . GLU B 1 169 ? -1.741 -26.438 6.57 1 93.5 169 GLU B N 1
ATOM 3591 C CA . GLU B 1 169 ? -0.432 -26.922 7.008 1 93.5 169 GLU B CA 1
ATOM 3592 C C . GLU B 1 169 ? 0.109 -27.984 6.062 1 93.5 169 GLU B C 1
ATOM 3594 O O . GLU B 1 169 ? 1.299 -28 5.738 1 93.5 169 GLU B O 1
ATOM 3599 N N . ASN B 1 170 ? -0.738 -28.875 5.629 1 95.12 170 ASN B N 1
ATOM 3600 C CA . ASN B 1 170 ? -0.347 -29.938 4.711 1 95.12 170 ASN B CA 1
ATOM 3601 C C . ASN B 1 170 ? 0.172 -29.375 3.389 1 95.12 170 ASN B C 1
ATOM 3603 O O . ASN B 1 170 ? 1.118 -29.906 2.811 1 95.12 170 ASN B O 1
ATOM 3607 N N . PHE B 1 171 ? -0.472 -28.359 2.951 1 96.19 171 PHE B N 1
ATOM 3608 C CA . PHE B 1 171 ? -0.039 -27.734 1.709 1 96.19 171 PHE B CA 1
ATOM 3609 C C . PHE B 1 171 ? 1.372 -27.172 1.85 1 96.19 171 PHE B C 1
ATOM 3611 O O . PHE B 1 171 ? 2.229 -27.422 0.997 1 96.19 171 PHE B O 1
ATOM 3618 N N . TYR B 1 172 ? 1.631 -26.453 2.898 1 96.88 172 TYR B N 1
ATOM 3619 C CA . TYR B 1 172 ? 2.939 -25.844 3.119 1 96.88 172 TYR B CA 1
ATOM 3620 C C . TYR B 1 172 ? 4.016 -26.922 3.271 1 96.88 172 TYR B C 1
ATOM 3622 O O . TYR B 1 172 ? 5.125 -26.766 2.756 1 96.88 172 TYR B O 1
ATOM 3630 N N . GLN B 1 173 ? 3.678 -28 3.932 1 97.56 173 GLN B N 1
ATOM 3631 C CA . GLN B 1 173 ? 4.613 -29.109 4.09 1 97.56 173 GLN B CA 1
ATOM 3632 C C . GLN B 1 173 ? 4.938 -29.75 2.744 1 97.56 173 GLN B C 1
ATOM 3634 O O . GLN B 1 173 ? 6.098 -30.062 2.463 1 97.56 173 GLN B O 1
ATOM 3639 N N . ALA B 1 174 ? 3.906 -29.938 1.989 1 98.12 174 ALA B N 1
ATOM 3640 C CA . ALA B 1 174 ? 4.094 -30.531 0.67 1 98.12 174 ALA B CA 1
ATOM 3641 C C . ALA B 1 174 ? 4.953 -29.641 -0.219 1 98.12 174 ALA B C 1
ATOM 3643 O O . ALA B 1 174 ? 5.832 -30.125 -0.937 1 98.12 174 ALA B O 1
ATOM 3644 N N . CYS B 1 175 ? 4.695 -28.344 -0.186 1 98.31 175 CYS B N 1
ATOM 3645 C CA . CYS B 1 175 ? 5.5 -27.406 -0.961 1 98.31 175 CYS B CA 1
ATOM 3646 C C . CYS B 1 175 ? 6.957 -27.438 -0.516 1 98.31 175 CYS B C 1
ATOM 3648 O O . CYS B 1 175 ? 7.867 -27.422 -1.348 1 98.31 175 CYS B O 1
ATOM 3650 N N . ARG B 1 176 ? 7.172 -27.484 0.791 1 98.25 176 ARG B N 1
ATOM 3651 C CA . ARG B 1 176 ? 8.531 -27.547 1.318 1 98.25 176 ARG B CA 1
ATOM 3652 C C . ARG B 1 176 ? 9.258 -28.781 0.796 1 98.25 176 ARG B C 1
ATOM 3654 O O . ARG B 1 176 ? 10.43 -28.703 0.409 1 98.25 176 ARG B O 1
ATOM 3661 N N . ARG B 1 177 ? 8.555 -29.875 0.781 1 98 177 ARG B N 1
ATOM 3662 C CA . ARG B 1 177 ? 9.125 -31.125 0.276 1 98 177 ARG B CA 1
ATOM 3663 C C . ARG B 1 177 ? 9.523 -31 -1.188 1 98 177 ARG B C 1
ATOM 3665 O O . ARG B 1 177 ? 10.531 -31.562 -1.615 1 98 177 ARG B O 1
ATOM 3672 N N . CYS B 1 178 ? 8.82 -30.172 -1.929 1 98.69 178 CYS B N 1
ATOM 3673 C CA . CYS B 1 178 ? 9.023 -30.031 -3.367 1 98.69 178 CYS B CA 1
ATOM 3674 C C . CYS B 1 178 ? 10.109 -29.016 -3.672 1 98.69 178 CYS B C 1
ATOM 3676 O O . CYS B 1 178 ? 10.461 -28.812 -4.836 1 98.69 178 CYS B O 1
ATOM 3678 N N . LEU B 1 179 ? 10.68 -28.344 -2.674 1 98.75 179 LEU B N 1
ATOM 3679 C CA . LEU B 1 179 ? 11.672 -27.312 -2.906 1 98.75 179 LEU B CA 1
ATOM 3680 C C . LEU B 1 179 ? 13.078 -27.906 -2.947 1 98.75 179 LEU B C 1
ATOM 3682 O O . LEU B 1 179 ? 13.406 -28.781 -2.152 1 98.75 179 LEU B O 1
ATOM 3686 N N . ASN B 1 180 ? 13.922 -27.438 -3.84 1 98.44 180 ASN B N 1
ATOM 3687 C CA . ASN B 1 180 ? 15.359 -27.656 -3.826 1 98.44 180 ASN B CA 1
ATOM 3688 C C . ASN B 1 180 ? 16.031 -26.953 -2.658 1 98.44 180 ASN B C 1
ATOM 3690 O O . ASN B 1 180 ? 15.414 -26.109 -1.998 1 98.44 180 ASN B O 1
ATOM 3694 N N . GLU B 1 181 ? 17.328 -27.375 -2.404 1 96.38 181 GLU B N 1
ATOM 3695 C CA . GLU B 1 181 ? 18.125 -26.562 -1.49 1 96.38 181 GLU B CA 1
ATOM 3696 C C . GLU B 1 181 ? 18.234 -25.125 -1.981 1 96.38 181 GLU B C 1
ATOM 3698 O O . GLU B 1 181 ? 18.516 -24.891 -3.16 1 96.38 181 GLU B O 1
ATOM 3703 N N . GLY B 1 182 ? 17.906 -24.219 -1.059 1 96.12 182 GLY B N 1
ATOM 3704 C CA . GLY B 1 182 ? 17.922 -22.812 -1.446 1 96.12 182 GLY B CA 1
ATOM 3705 C C . GLY B 1 182 ? 16.609 -22.359 -2.059 1 96.12 182 GLY B C 1
ATOM 3706 O O . GLY B 1 182 ? 16.484 -21.203 -2.486 1 96.12 182 GLY B O 1
ATOM 3707 N N . GLY B 1 183 ? 15.664 -23.297 -2.09 1 98.69 183 GLY B N 1
ATOM 3708 C CA . GLY B 1 183 ? 14.383 -23 -2.721 1 98.69 183 GLY B CA 1
ATOM 3709 C C . GLY B 1 183 ? 13.531 -22.047 -1.922 1 98.69 183 GLY B C 1
ATOM 3710 O O . GLY B 1 183 ? 13.742 -21.859 -0.722 1 98.69 183 GLY B O 1
ATOM 3711 N N . ILE B 1 184 ? 12.57 -21.375 -2.604 1 98.88 184 ILE B N 1
ATOM 3712 C CA . ILE B 1 184 ? 11.711 -20.359 -2.016 1 98.88 184 ILE B CA 1
ATOM 3713 C C . ILE B 1 184 ? 10.25 -20.656 -2.369 1 98.88 184 ILE B C 1
ATOM 3715 O O . ILE B 1 184 ? 9.938 -21 -3.512 1 98.88 184 ILE B O 1
ATOM 3719 N N . LEU B 1 185 ? 9.383 -20.594 -1.389 1 98.81 185 LEU B N 1
ATOM 3720 C CA . LEU B 1 185 ? 7.938 -20.578 -1.576 1 98.81 185 LEU B CA 1
ATOM 3721 C C . LEU B 1 185 ? 7.367 -19.188 -1.289 1 98.81 185 LEU B C 1
ATOM 3723 O O . LEU B 1 185 ? 7.699 -18.578 -0.272 1 98.81 185 LEU B O 1
ATOM 3727 N N . VAL B 1 186 ? 6.539 -18.672 -2.195 1 98.62 186 VAL B N 1
ATOM 3728 C CA . VAL B 1 186 ? 5.777 -17.469 -1.914 1 98.62 186 VAL B CA 1
ATOM 3729 C C . VAL B 1 186 ? 4.297 -17.703 -2.199 1 98.62 186 VAL B C 1
ATOM 3731 O O . VAL B 1 186 ? 3.947 -18.422 -3.137 1 98.62 186 VAL B O 1
ATOM 3734 N N . THR B 1 187 ? 3.475 -17.094 -1.386 1 97.5 187 THR B N 1
ATOM 3735 C CA . THR B 1 187 ? 2.031 -17.281 -1.507 1 97.5 187 THR B CA 1
ATOM 3736 C C . THR B 1 187 ? 1.305 -15.945 -1.314 1 97.5 187 THR B C 1
ATOM 3738 O O . THR B 1 187 ? 1.707 -15.125 -0.487 1 97.5 187 THR B O 1
ATOM 3741 N N . GLN B 1 188 ? 0.265 -15.766 -2.135 1 95.69 188 GLN B N 1
ATOM 3742 C CA . GLN B 1 188 ? -0.662 -14.688 -1.814 1 95.69 188 GLN B CA 1
ATOM 3743 C C . GLN B 1 188 ? -1.252 -14.859 -0.419 1 95.69 188 GLN B C 1
ATOM 3745 O O . GLN B 1 188 ? -1.575 -15.977 -0.013 1 95.69 188 GLN B O 1
ATOM 3750 N N . ASN B 1 189 ? -1.4 -13.719 0.346 1 96 189 ASN B N 1
ATOM 3751 C CA . ASN B 1 189 ? -1.841 -13.906 1.724 1 96 189 ASN B CA 1
ATOM 3752 C C . ASN B 1 189 ? -2.818 -12.82 2.156 1 96 189 ASN B C 1
ATOM 3754 O O . ASN B 1 189 ? -2.908 -12.5 3.342 1 96 189 ASN B O 1
ATOM 3758 N N . GLY B 1 190 ? -3.473 -12.172 1.225 1 94.88 190 GLY B N 1
ATOM 3759 C CA . GLY B 1 190 ? -4.531 -11.227 1.54 1 94.88 190 GLY B CA 1
ATOM 3760 C C . GLY B 1 190 ? -4.012 -9.906 2.07 1 94.88 190 GLY B C 1
ATOM 3761 O O . GLY B 1 190 ? -2.818 -9.617 1.964 1 94.88 190 GLY B O 1
ATOM 3762 N N . THR B 1 191 ? -4.98 -9.047 2.559 1 96.88 191 THR B N 1
ATOM 3763 C CA . THR B 1 191 ? -4.691 -7.727 3.104 1 96.88 191 THR B CA 1
ATOM 3764 C C . THR B 1 191 ? -4.828 -7.723 4.621 1 96.88 191 THR B C 1
ATOM 3766 O O . THR B 1 191 ? -5.941 -7.684 5.148 1 96.88 191 THR B O 1
ATOM 3769 N N . PRO B 1 192 ? -3.693 -7.633 5.301 1 97.81 192 PRO B N 1
ATOM 3770 C CA . PRO B 1 192 ? -3.705 -7.832 6.754 1 97.81 192 PRO B CA 1
ATOM 3771 C C . PRO B 1 192 ? -4.633 -6.859 7.473 1 97.81 192 PRO B C 1
ATOM 3773 O O . PRO B 1 192 ? -5.266 -7.227 8.469 1 97.81 192 PRO B O 1
ATOM 3776 N N . PHE B 1 193 ? -4.738 -5.664 7.047 1 98.38 193 PHE B N 1
ATOM 3777 C CA . PHE B 1 193 ? -5.605 -4.703 7.719 1 98.38 193 PHE B CA 1
ATOM 3778 C C . PHE B 1 193 ? -7.039 -5.211 7.766 1 98.38 193 PHE B C 1
ATOM 3780 O O . PHE B 1 193 ? -7.754 -4.98 8.742 1 98.38 193 PHE B O 1
ATOM 3787 N N . MET B 1 194 ? -7.469 -5.945 6.719 1 96.94 194 MET B N 1
ATOM 3788 C CA . MET B 1 194 ? -8.828 -6.469 6.625 1 96.94 194 MET B CA 1
ATOM 3789 C C . MET B 1 194 ? -8.891 -7.918 7.098 1 96.94 194 MET B C 1
ATOM 3791 O O . MET B 1 194 ? -9.938 -8.391 7.535 1 96.94 194 MET B O 1
ATOM 3795 N N . GLN B 1 195 ? -7.742 -8.609 6.961 1 95.44 195 GLN B N 1
ATOM 3796 C CA . GLN B 1 195 ? -7.699 -10.062 7.156 1 95.44 195 GLN B CA 1
ATOM 3797 C C . GLN B 1 195 ? -6.52 -10.461 8.039 1 95.44 195 GLN B C 1
ATOM 3799 O O . GLN B 1 195 ? -5.727 -11.328 7.664 1 95.44 195 GLN B O 1
ATOM 3804 N N . LEU B 1 196 ? -6.5 -9.922 9.211 1 97.06 196 LEU B N 1
ATOM 3805 C CA . LEU B 1 196 ? -5.34 -10.086 10.078 1 97.06 196 LEU B CA 1
ATOM 3806 C C . LEU B 1 196 ? -5.16 -11.547 10.477 1 97.06 196 LEU B C 1
ATOM 3808 O O . LEU B 1 196 ? -4.031 -12.016 10.656 1 97.06 196 LEU B O 1
ATOM 3812 N N . GLU B 1 197 ? -6.23 -12.266 10.625 1 95.94 197 GLU B N 1
ATOM 3813 C CA . GLU B 1 197 ? -6.164 -13.664 11.039 1 95.94 197 GLU B CA 1
ATOM 3814 C C . GLU B 1 197 ? -5.426 -14.516 10.016 1 95.94 197 GLU B C 1
ATOM 3816 O O . GLU B 1 197 ? -4.781 -15.508 10.367 1 95.94 197 GLU B O 1
ATOM 3821 N N . GLU B 1 198 ? -5.469 -14.117 8.75 1 94.38 198 GLU B N 1
ATOM 3822 C CA . GLU B 1 198 ? -4.781 -14.867 7.703 1 94.38 198 GLU B CA 1
ATOM 3823 C C . GLU B 1 198 ? -3.27 -14.852 7.914 1 94.38 198 GLU B C 1
ATOM 3825 O O . GLU B 1 198 ? -2.602 -15.875 7.758 1 94.38 198 GLU B O 1
ATOM 3830 N N . VAL B 1 199 ? -2.701 -13.695 8.258 1 96.81 199 VAL B N 1
ATOM 3831 C CA . VAL B 1 199 ? -1.259 -13.625 8.469 1 96.81 199 VAL B CA 1
ATOM 3832 C C . VAL B 1 199 ? -0.878 -14.414 9.719 1 96.81 199 VAL B C 1
ATOM 3834 O O . VAL B 1 199 ? 0.172 -15.062 9.758 1 96.81 199 VAL B O 1
ATOM 3837 N N . ARG B 1 200 ? -1.721 -14.391 10.773 1 97.5 200 ARG B N 1
ATOM 3838 C CA . ARG B 1 200 ? -1.455 -15.164 11.984 1 97.5 200 ARG B CA 1
ATOM 3839 C C . ARG B 1 200 ? -1.403 -16.656 11.688 1 97.5 200 ARG B C 1
ATOM 3841 O O . ARG B 1 200 ? -0.482 -17.344 12.125 1 97.5 200 ARG B O 1
ATOM 3848 N N . THR B 1 201 ? -2.367 -17.078 10.969 1 95.81 201 THR B N 1
ATOM 3849 C CA . THR B 1 201 ? -2.475 -18.5 10.625 1 95.81 201 THR B CA 1
ATOM 3850 C C . THR B 1 201 ? -1.285 -18.938 9.773 1 95.81 201 THR B C 1
ATOM 3852 O O . THR B 1 201 ? -0.665 -19.969 10.055 1 95.81 201 THR B O 1
ATOM 3855 N N . THR B 1 202 ? -0.998 -18.188 8.734 1 96.56 202 THR B N 1
ATOM 3856 C CA . THR B 1 202 ? 0.121 -18.516 7.859 1 96.56 202 THR B CA 1
ATOM 3857 C C . THR B 1 202 ? 1.434 -18.531 8.641 1 96.56 202 THR B C 1
ATOM 3859 O O . THR B 1 202 ? 2.264 -19.422 8.453 1 96.56 202 THR B O 1
ATOM 3862 N N . ALA B 1 203 ? 1.631 -17.547 9.508 1 97.56 203 ALA B N 1
ATOM 3863 C CA . ALA B 1 203 ? 2.828 -17.484 10.344 1 97.56 203 ALA B CA 1
ATOM 3864 C C . ALA B 1 203 ? 2.965 -18.766 11.188 1 97.56 203 ALA B C 1
ATOM 3866 O O . ALA B 1 203 ? 4.039 -19.359 11.25 1 97.56 203 ALA B O 1
ATOM 3867 N N . ALA B 1 204 ? 1.903 -19.172 11.773 1 96.75 204 ALA B N 1
ATOM 3868 C CA . ALA B 1 204 ? 1.909 -20.375 12.617 1 96.75 204 ALA B CA 1
ATOM 3869 C C . ALA B 1 204 ? 2.254 -21.609 11.805 1 96.75 204 ALA B C 1
ATOM 3871 O O . ALA B 1 204 ? 2.947 -22.516 12.297 1 96.75 204 ALA B O 1
ATOM 3872 N N . ARG B 1 205 ? 1.832 -21.672 10.617 1 95.56 205 ARG B N 1
ATOM 3873 C CA . ARG B 1 205 ? 1.99 -22.859 9.781 1 95.56 205 ARG B CA 1
ATOM 3874 C C . ARG B 1 205 ? 3.381 -22.906 9.164 1 95.56 205 ARG B C 1
ATOM 3876 O O . ARG B 1 205 ? 3.885 -23.984 8.836 1 95.56 205 ARG B O 1
ATOM 3883 N N . THR B 1 206 ? 3.953 -21.75 8.977 1 96.38 206 THR B N 1
ATOM 3884 C CA . THR B 1 206 ? 5.246 -21.703 8.297 1 96.38 206 THR B CA 1
ATOM 3885 C C . THR B 1 206 ? 6.387 -21.734 9.312 1 96.38 206 THR B C 1
ATOM 3887 O O . THR B 1 206 ? 7.52 -22.094 8.977 1 96.38 206 THR B O 1
ATOM 3890 N N . ASP B 1 207 ? 6.078 -21.297 10.531 1 95.5 207 ASP B N 1
ATOM 3891 C CA . ASP B 1 207 ? 7.082 -21.281 11.594 1 95.5 207 ASP B CA 1
ATOM 3892 C C . ASP B 1 207 ? 7.602 -22.688 11.867 1 95.5 207 ASP B C 1
ATOM 3894 O O . ASP B 1 207 ? 6.816 -23.625 12.055 1 95.5 207 ASP B O 1
ATOM 3898 N N . GLY B 1 208 ? 8.898 -22.844 11.812 1 95 208 GLY B N 1
ATOM 3899 C CA . GLY B 1 208 ? 9.531 -24.141 12.055 1 95 208 GLY B CA 1
ATOM 3900 C C . GLY B 1 208 ? 9.602 -25.016 10.82 1 95 208 GLY B C 1
ATOM 3901 O O . GLY B 1 208 ? 10.344 -26 10.789 1 95 208 GLY B O 1
ATOM 3902 N N . LEU B 1 209 ? 8.898 -24.688 9.805 1 97 209 LEU B N 1
ATOM 3903 C CA . LEU B 1 209 ? 8.852 -25.484 8.578 1 97 209 LEU B CA 1
ATOM 3904 C C . LEU B 1 209 ? 9.969 -25.094 7.625 1 97 209 LEU B C 1
ATOM 3906 O O . LEU B 1 209 ? 10.516 -25.938 6.914 1 97 209 LEU B O 1
ATOM 3910 N N . PHE B 1 210 ? 10.289 -23.828 7.586 1 97.94 210 PHE B N 1
ATOM 3911 C CA . PHE B 1 210 ? 11.312 -23.281 6.699 1 97.94 210 PHE B CA 1
ATOM 3912 C C . PHE B 1 210 ? 12.508 -22.766 7.496 1 97.94 210 PHE B C 1
ATOM 3914 O O . PHE B 1 210 ? 12.367 -22.406 8.664 1 97.94 210 PHE B O 1
ATOM 3921 N N . ALA B 1 211 ? 13.672 -22.734 6.883 1 97.69 211 ALA B N 1
ATOM 3922 C CA . ALA B 1 211 ? 14.852 -22.141 7.508 1 97.69 211 ALA B CA 1
ATOM 3923 C C . ALA B 1 211 ? 14.633 -20.656 7.781 1 97.69 211 ALA B C 1
ATOM 3925 O O . ALA B 1 211 ? 15.18 -20.109 8.742 1 97.69 211 ALA B O 1
ATOM 3926 N N . ASP B 1 212 ? 13.867 -20.062 6.914 1 97.44 212 ASP B N 1
ATOM 3927 C CA . ASP B 1 212 ? 13.469 -18.672 7.047 1 97.44 212 ASP B CA 1
ATOM 3928 C C . ASP B 1 212 ? 12.023 -18.469 6.582 1 97.44 212 ASP B C 1
ATOM 3930 O O . ASP B 1 212 ? 11.664 -18.859 5.477 1 97.44 212 ASP B O 1
ATOM 3934 N N . TRP B 1 213 ? 11.258 -17.875 7.434 1 97.5 213 TRP B N 1
ATOM 3935 C CA . TRP B 1 213 ? 9.898 -17.516 7.062 1 97.5 213 TRP B CA 1
ATOM 3936 C C . TRP B 1 213 ? 9.602 -16.062 7.414 1 97.5 213 TRP B C 1
ATOM 3938 O O . TRP B 1 213 ? 10.18 -15.516 8.359 1 97.5 213 TRP B O 1
ATOM 3948 N N . HIS B 1 214 ? 8.742 -15.391 6.664 1 98.25 214 HIS B N 1
ATOM 3949 C CA . HIS B 1 214 ? 8.344 -14 6.828 1 98.25 214 HIS B CA 1
ATOM 3950 C C . HIS B 1 214 ? 7.234 -13.625 5.855 1 98.25 214 HIS B C 1
ATOM 3952 O O . HIS B 1 214 ? 6.488 -14.492 5.395 1 98.25 214 HIS B O 1
ATOM 3958 N N . PHE B 1 215 ? 7.004 -12.414 5.684 1 98.62 215 PHE B N 1
ATOM 3959 C CA . PHE B 1 215 ? 6.121 -11.852 4.668 1 98.62 215 PHE B CA 1
ATOM 3960 C C . PHE B 1 215 ? 6.785 -10.664 3.973 1 98.62 215 PHE B C 1
ATOM 3962 O O . PHE B 1 215 ? 7.754 -10.102 4.488 1 98.62 215 PHE B O 1
ATOM 3969 N N . TYR B 1 216 ? 6.379 -10.367 2.857 1 98.75 216 TYR B N 1
ATOM 3970 C CA . TYR B 1 216 ? 6.613 -9.07 2.232 1 98.75 216 TYR B CA 1
ATOM 3971 C C . TYR B 1 216 ? 5.324 -8.508 1.649 1 98.75 216 TYR B C 1
ATOM 3973 O O . TYR B 1 216 ? 4.281 -9.164 1.673 1 98.75 216 TYR B O 1
ATOM 3981 N N . GLN B 1 217 ? 5.359 -7.227 1.218 1 98.62 217 GLN B N 1
ATOM 3982 C CA . GLN B 1 217 ? 4.066 -6.605 0.951 1 98.62 217 GLN B CA 1
ATOM 3983 C C . GLN B 1 217 ? 4.105 -5.777 -0.332 1 98.62 217 GLN B C 1
ATOM 3985 O O . GLN B 1 217 ? 5.184 -5.398 -0.798 1 98.62 217 GLN B O 1
ATOM 3990 N N . ALA B 1 218 ? 2.963 -5.508 -0.909 1 98.62 218 ALA B N 1
ATOM 3991 C CA . ALA B 1 218 ? 2.707 -4.574 -2.002 1 98.62 218 ALA B CA 1
ATOM 3992 C C . ALA B 1 218 ? 1.271 -4.059 -1.959 1 98.62 218 ALA B C 1
ATOM 3994 O O . ALA B 1 218 ? 0.354 -4.789 -1.576 1 98.62 218 ALA B O 1
ATOM 3995 N N . ALA B 1 219 ? 1.091 -2.848 -2.365 1 98.5 219 ALA B N 1
ATOM 3996 C CA . ALA B 1 219 ? -0.25 -2.273 -2.428 1 98.5 219 ALA B CA 1
ATOM 3997 C C . ALA B 1 219 ? -0.82 -2.361 -3.84 1 98.5 219 ALA B C 1
ATOM 3999 O O . ALA B 1 219 ? -0.431 -1.593 -4.723 1 98.5 219 ALA B O 1
ATOM 4000 N N . VAL B 1 220 ? -1.713 -3.262 -4.039 1 98.5 220 VAL B N 1
ATOM 4001 C CA . VAL B 1 220 ? -2.414 -3.428 -5.309 1 98.5 220 VAL B CA 1
ATOM 4002 C C . VAL B 1 220 ? -3.744 -2.678 -5.266 1 98.5 220 VAL B C 1
ATOM 4004 O O . VAL B 1 220 ? -4.602 -2.965 -4.426 1 98.5 220 VAL B O 1
ATOM 4007 N N . PRO B 1 221 ? -4.008 -1.774 -6.156 1 98.44 221 PRO B N 1
ATOM 4008 C CA . PRO B 1 221 ? -5.125 -0.832 -6.07 1 98.44 221 PRO B CA 1
ATOM 4009 C C . PRO B 1 221 ? -6.469 -1.528 -5.871 1 98.44 221 PRO B C 1
ATOM 4011 O O . PRO B 1 221 ? -7.277 -1.096 -5.043 1 98.44 221 PRO B O 1
ATOM 4014 N N . THR B 1 222 ? -6.723 -2.633 -6.52 1 98 222 THR B N 1
ATOM 4015 C CA . THR B 1 222 ? -8.062 -3.201 -6.496 1 98 222 THR B CA 1
ATOM 4016 C C . THR B 1 222 ? -8.148 -4.352 -5.5 1 98 222 THR B C 1
ATOM 4018 O O . THR B 1 222 ? -9.195 -4.996 -5.375 1 98 222 THR B O 1
ATOM 4021 N N . TYR B 1 223 ? -7.043 -4.703 -4.898 1 97 223 TYR B N 1
ATOM 4022 C CA . TYR B 1 223 ? -7.102 -5.512 -3.686 1 97 223 TYR B CA 1
ATOM 4023 C C . TYR B 1 223 ? -7.145 -4.629 -2.443 1 97 223 TYR B C 1
ATOM 4025 O O . TYR B 1 223 ? -6.129 -4.449 -1.766 1 97 223 TYR B O 1
ATOM 4033 N N . ILE B 1 224 ? -8.328 -4.129 -2.186 1 96.81 224 ILE B N 1
ATOM 4034 C CA . ILE B 1 224 ? -8.539 -2.984 -1.305 1 96.81 224 ILE B CA 1
ATOM 4035 C C . ILE B 1 224 ? -8.266 -3.391 0.142 1 96.81 224 ILE B C 1
ATOM 4037 O O . ILE B 1 224 ? -8.312 -4.574 0.482 1 96.81 224 ILE B O 1
ATOM 4041 N N . GLY B 1 225 ? -7.93 -2.398 0.948 1 96.56 225 GLY B N 1
ATOM 4042 C CA . GLY B 1 225 ? -7.625 -2.621 2.352 1 96.56 225 GLY B CA 1
ATOM 4043 C C . GLY B 1 225 ? -6.168 -2.363 2.693 1 96.56 225 GLY B C 1
ATOM 4044 O O . GLY B 1 225 ? -5.656 -2.883 3.686 1 96.56 225 GLY B O 1
ATOM 4045 N N . GLY B 1 226 ? -5.516 -1.605 1.891 1 97.44 226 GLY B N 1
ATOM 4046 C CA . GLY B 1 226 ? -4.109 -1.325 2.137 1 97.44 226 GLY B CA 1
ATOM 4047 C C . GLY B 1 226 ? -3.176 -2.275 1.414 1 97.44 226 GLY B C 1
ATOM 4048 O O . GLY B 1 226 ? -3.453 -2.688 0.285 1 97.44 226 GLY B O 1
ATOM 4049 N N . ALA B 1 227 ? -2.039 -2.523 2.018 1 98.12 227 ALA B N 1
ATOM 4050 C CA . ALA B 1 227 ? -1.048 -3.391 1.388 1 98.12 227 ALA B CA 1
ATOM 4051 C C . ALA B 1 227 ? -1.395 -4.863 1.598 1 98.12 227 ALA B C 1
ATOM 4053 O O . ALA B 1 227 ? -1.812 -5.258 2.689 1 98.12 227 ALA B O 1
ATOM 4054 N N . MET B 1 228 ? -1.233 -5.578 0.558 1 97.69 228 MET B N 1
ATOM 4055 C CA . MET B 1 228 ? -1.332 -7.027 0.686 1 97.69 228 MET B CA 1
ATOM 4056 C C . MET B 1 228 ? -0.016 -7.621 1.177 1 97.69 228 MET B C 1
ATOM 4058 O O . MET B 1 228 ? 1.045 -7.02 1.003 1 97.69 228 MET B O 1
ATOM 4062 N N . THR B 1 229 ? -0.134 -8.773 1.794 1 97.94 229 THR B N 1
ATOM 4063 C CA . THR B 1 229 ? 1.062 -9.523 2.162 1 97.94 229 THR B CA 1
ATOM 4064 C C . THR B 1 229 ? 1.221 -10.758 1.279 1 97.94 229 THR B C 1
ATOM 4066 O O . THR B 1 229 ? 0.231 -11.32 0.8 1 97.94 229 THR B O 1
ATOM 4069 N N . PHE B 1 230 ? 2.439 -11.094 1.059 1 98.31 230 PHE B N 1
ATOM 4070 C CA . PHE B 1 230 ? 2.867 -12.352 0.461 1 98.31 230 PHE B CA 1
ATOM 4071 C C . PHE B 1 230 ? 3.699 -13.164 1.446 1 98.31 230 PHE B C 1
ATOM 4073 O O . PHE B 1 230 ? 4.688 -12.664 1.989 1 98.31 230 PHE B O 1
ATOM 4080 N N . ALA B 1 231 ? 3.287 -14.352 1.683 1 98.06 231 ALA B N 1
ATOM 4081 C CA . ALA B 1 231 ? 4.059 -15.203 2.586 1 98.06 231 ALA B CA 1
ATOM 4082 C C . ALA B 1 231 ? 5.359 -15.656 1.933 1 98.06 231 ALA B C 1
ATOM 4084 O O . ALA B 1 231 ? 5.391 -15.953 0.735 1 98.06 231 ALA B O 1
ATOM 4085 N N . TRP B 1 232 ? 6.383 -15.727 2.723 1 98.5 232 TRP B N 1
ATOM 4086 C CA . TRP B 1 232 ? 7.727 -16.125 2.307 1 98.5 232 TRP B CA 1
ATOM 4087 C C . TRP B 1 232 ? 8.219 -17.312 3.111 1 98.5 232 TRP B C 1
ATOM 4089 O O . TRP B 1 232 ? 8.18 -17.297 4.344 1 98.5 232 TRP B O 1
ATOM 4099 N N . GLY B 1 233 ? 8.609 -18.344 2.459 1 98.44 233 GLY B N 1
ATOM 4100 C CA . GLY B 1 233 ? 9.336 -19.469 3.045 1 98.44 233 GLY B CA 1
ATOM 4101 C C . GLY B 1 233 ? 10.539 -19.891 2.227 1 98.44 233 GLY B C 1
ATOM 4102 O O . GLY B 1 233 ? 10.43 -20.109 1.02 1 98.44 233 GLY B O 1
ATOM 4103 N N . SER B 1 234 ? 11.695 -19.984 2.869 1 98.44 234 SER B N 1
ATOM 4104 C CA . SER B 1 234 ? 12.906 -20.391 2.166 1 98.44 234 SER B CA 1
ATOM 4105 C C . SER B 1 234 ? 13.625 -21.5 2.912 1 98.44 234 SER B C 1
ATOM 4107 O O . SER B 1 234 ? 13.609 -21.547 4.145 1 98.44 234 SER B O 1
ATOM 4109 N N . THR B 1 235 ? 14.258 -22.406 2.158 1 97.94 235 THR B N 1
ATOM 4110 C CA . THR B 1 235 ? 15.055 -23.469 2.758 1 97.94 235 THR B CA 1
ATOM 4111 C C . THR B 1 235 ? 16.438 -22.953 3.133 1 97.94 235 THR B C 1
ATOM 4113 O O . THR B 1 235 ? 17.266 -23.703 3.67 1 97.94 235 THR B O 1
ATOM 4116 N N . HIS B 1 236 ? 16.703 -21.719 2.857 1 96.25 236 HIS B N 1
ATOM 4117 C CA . HIS B 1 236 ? 17.953 -21.047 3.188 1 96.25 236 HIS B CA 1
ATOM 4118 C C . HIS B 1 236 ? 17.719 -19.719 3.896 1 96.25 236 HIS B C 1
ATOM 4120 O O . HIS B 1 236 ? 16.797 -18.969 3.527 1 96.25 236 HIS B O 1
ATOM 4126 N N . GLU B 1 237 ? 18.625 -19.422 4.844 1 94.62 237 GLU B N 1
ATOM 4127 C CA . GLU B 1 237 ? 18.516 -18.141 5.543 1 94.62 237 GLU B CA 1
ATOM 4128 C C . GLU B 1 237 ? 19.188 -17.031 4.758 1 94.62 237 GLU B C 1
ATOM 4130 O O . GLU B 1 237 ? 20.078 -17.281 3.945 1 94.62 237 GLU B O 1
ATOM 4135 N N . GLY B 1 238 ? 18.719 -15.859 4.898 1 94.19 238 GLY B N 1
ATOM 4136 C CA . GLY B 1 238 ? 19.438 -14.695 4.426 1 94.19 238 GLY B CA 1
ATOM 4137 C C . GLY B 1 238 ? 18.938 -14.164 3.098 1 94.19 238 GLY B C 1
ATOM 4138 O O . GLY B 1 238 ? 19.312 -13.07 2.672 1 94.19 238 GLY B O 1
ATOM 4139 N N . LEU B 1 239 ? 18 -14.859 2.42 1 97.12 239 LEU B N 1
ATOM 4140 C CA . LEU B 1 239 ? 17.609 -14.508 1.06 1 97.12 239 LEU B CA 1
ATOM 4141 C C . LEU B 1 239 ? 16.641 -13.32 1.059 1 97.12 239 LEU B C 1
ATOM 4143 O O . LEU B 1 239 ? 16.406 -12.711 0.014 1 97.12 239 LEU B O 1
ATOM 4147 N N . ARG B 1 240 ? 16.078 -12.953 2.223 1 95.44 240 ARG B N 1
ATOM 4148 C CA . ARG B 1 240 ? 15.258 -11.75 2.324 1 95.44 240 ARG B CA 1
ATOM 4149 C C . ARG B 1 240 ? 16.125 -10.516 2.557 1 95.44 240 ARG B C 1
ATOM 4151 O O . ARG B 1 240 ? 15.656 -9.383 2.383 1 95.44 240 ARG B O 1
ATOM 4158 N N . ARG B 1 241 ? 17.375 -10.68 2.938 1 93.44 241 ARG B N 1
ATOM 4159 C CA . ARG B 1 241 ? 18.219 -9.586 3.404 1 93.44 241 ARG B CA 1
ATOM 4160 C C . ARG B 1 241 ? 19.469 -9.461 2.551 1 93.44 241 ARG B C 1
ATOM 4162 O O . ARG B 1 241 ? 20.562 -9.242 3.074 1 93.44 241 ARG B O 1
ATOM 4169 N N . LEU B 1 242 ? 19.312 -9.758 1.326 1 97.38 242 LEU B N 1
ATOM 4170 C CA . LEU B 1 242 ? 20.438 -9.57 0.417 1 97.38 242 LEU B CA 1
ATOM 4171 C C . LEU B 1 242 ? 20.859 -8.102 0.365 1 97.38 242 LEU B C 1
ATOM 4173 O O . LEU B 1 242 ? 20.016 -7.211 0.503 1 97.38 242 LEU B O 1
ATOM 4177 N N . PRO B 1 243 ? 22.25 -7.883 0.157 1 97.25 243 PRO B N 1
ATOM 4178 C CA . PRO B 1 243 ? 22.641 -6.492 -0.071 1 97.25 243 PRO B CA 1
ATOM 4179 C C . PRO B 1 243 ? 21.938 -5.863 -1.269 1 97.25 243 PRO B C 1
ATOM 4181 O O . PRO B 1 243 ? 21.719 -6.531 -2.287 1 97.25 243 PRO B O 1
ATOM 4184 N N . LEU B 1 244 ? 21.562 -4.633 -1.118 1 96.88 244 LEU B N 1
ATOM 4185 C CA . LEU B 1 244 ? 20.875 -3.91 -2.182 1 96.88 244 LEU B CA 1
ATOM 4186 C C . LEU B 1 244 ? 21.656 -3.99 -3.488 1 96.88 244 LEU B C 1
ATOM 4188 O O . LEU B 1 244 ? 21.062 -4.176 -4.559 1 96.88 244 LEU B O 1
ATOM 4192 N N . GLU B 1 245 ? 22.938 -3.871 -3.395 1 97.62 245 GLU B N 1
ATOM 4193 C CA . GLU B 1 245 ? 23.766 -3.896 -4.594 1 97.62 245 GLU B CA 1
ATOM 4194 C C . GLU B 1 245 ? 23.672 -5.242 -5.305 1 97.62 245 GLU B C 1
ATOM 4196 O O . GLU B 1 245 ? 23.719 -5.305 -6.535 1 97.62 245 GLU B O 1
ATOM 4201 N N . THR B 1 246 ? 23.531 -6.312 -4.574 1 98.5 246 THR B N 1
ATOM 4202 C CA . THR B 1 246 ? 23.344 -7.633 -5.168 1 98.5 246 THR B CA 1
ATOM 4203 C C . THR B 1 246 ? 22.031 -7.695 -5.934 1 98.5 246 THR B C 1
ATOM 4205 O O . THR B 1 246 ? 21.984 -8.172 -7.07 1 98.5 246 THR B O 1
ATOM 4208 N N . LEU B 1 247 ? 20.969 -7.211 -5.359 1 98.44 247 LEU B N 1
ATOM 4209 C CA . LEU B 1 247 ? 19.672 -7.191 -6.004 1 98.44 247 LEU B CA 1
ATOM 4210 C C . LEU B 1 247 ? 19.688 -6.332 -7.266 1 98.44 247 LEU B C 1
ATOM 4212 O O . LEU B 1 247 ? 19.125 -6.715 -8.289 1 98.44 247 LEU B O 1
ATOM 4216 N N . ARG B 1 248 ? 20.344 -5.191 -7.148 1 98.06 248 ARG B N 1
ATOM 4217 C CA . ARG B 1 248 ? 20.453 -4.297 -8.297 1 98.06 248 ARG B CA 1
ATOM 4218 C C . ARG B 1 248 ? 21.203 -4.969 -9.445 1 98.06 248 ARG B C 1
ATOM 4220 O O . ARG B 1 248 ? 20.781 -4.883 -10.602 1 98.06 248 ARG B O 1
ATOM 4227 N N . GLN B 1 249 ? 22.266 -5.613 -9.125 1 98.31 249 GLN B N 1
ATOM 4228 C CA . GLN B 1 249 ? 23.062 -6.305 -10.141 1 98.31 249 GLN B CA 1
ATOM 4229 C C . GLN B 1 249 ? 22.266 -7.43 -10.789 1 98.31 249 GLN B C 1
ATOM 4231 O O . GLN B 1 249 ? 22.25 -7.562 -12.016 1 98.31 249 GLN B O 1
ATOM 4236 N N . ARG B 1 250 ? 21.625 -8.211 -9.977 1 98.44 250 ARG B N 1
ATOM 4237 C CA . ARG B 1 250 ? 20.828 -9.312 -10.508 1 98.44 250 ARG B CA 1
ATOM 4238 C C . ARG B 1 250 ? 19.703 -8.797 -11.398 1 98.44 250 ARG B C 1
ATOM 4240 O O . ARG B 1 250 ? 19.406 -9.391 -12.438 1 98.44 250 ARG B O 1
ATOM 4247 N N . PHE B 1 251 ? 19.094 -7.715 -11.008 1 98.19 251 PHE B N 1
ATOM 4248 C CA . PHE B 1 251 ? 18.016 -7.109 -11.797 1 98.19 251 PHE B CA 1
ATOM 4249 C C . PHE B 1 251 ? 18.547 -6.617 -13.133 1 98.19 251 PHE B C 1
ATOM 4251 O O . PHE B 1 251 ? 17.953 -6.891 -14.18 1 98.19 251 PHE B O 1
ATOM 4258 N N . ARG B 1 252 ? 19.609 -5.91 -13.07 1 97.12 252 ARG B N 1
ATOM 4259 C CA . ARG B 1 252 ? 20.234 -5.434 -14.297 1 97.12 252 ARG B CA 1
ATOM 4260 C C . ARG B 1 252 ? 20.609 -6.594 -15.219 1 97.12 252 ARG B C 1
ATOM 4262 O O . ARG B 1 252 ? 20.328 -6.555 -16.422 1 97.12 252 ARG B O 1
ATOM 4269 N N . ASP B 1 253 ? 21.156 -7.613 -14.672 1 97.88 253 ASP B N 1
ATOM 4270 C CA . ASP B 1 253 ? 21.625 -8.758 -15.445 1 97.88 253 ASP B CA 1
ATOM 4271 C C . ASP B 1 253 ? 20.453 -9.523 -16.047 1 97.88 253 ASP B C 1
ATOM 4273 O O . ASP B 1 253 ? 20.594 -10.156 -17.094 1 97.88 253 ASP B O 1
ATOM 4277 N N . SER B 1 254 ? 19.328 -9.531 -15.391 1 97.5 254 SER B N 1
ATOM 4278 C CA . SER B 1 254 ? 18.156 -10.242 -15.883 1 97.5 254 SER B CA 1
ATOM 4279 C C . SER B 1 254 ? 17.641 -9.633 -17.188 1 97.5 254 SER B C 1
ATOM 4281 O O . SER B 1 254 ? 17 -10.312 -17.984 1 97.5 254 SER B O 1
ATOM 4283 N N . GLY B 1 255 ? 17.812 -8.273 -17.312 1 97 255 GLY B N 1
ATOM 4284 C CA . GLY B 1 255 ? 17.375 -7.57 -18.516 1 97 255 GLY B CA 1
ATOM 4285 C C . GLY B 1 255 ? 15.875 -7.371 -18.562 1 97 255 GLY B C 1
ATOM 4286 O O . GLY B 1 255 ? 15.344 -6.918 -19.578 1 97 255 GLY B O 1
ATOM 4287 N N . ILE B 1 256 ? 15.195 -7.684 -17.5 1 97.31 256 ILE B N 1
ATOM 4288 C CA . ILE B 1 256 ? 13.742 -7.574 -17.531 1 97.31 256 ILE B CA 1
ATOM 4289 C C . ILE B 1 256 ? 13.328 -6.117 -17.344 1 97.31 256 ILE B C 1
ATOM 4291 O O . ILE B 1 256 ? 14.016 -5.359 -16.656 1 97.31 256 ILE B O 1
ATOM 4295 N N . ALA B 1 257 ? 12.258 -5.754 -17.984 1 97 257 ALA B N 1
ATOM 4296 C CA . ALA B 1 257 ? 11.609 -4.461 -17.781 1 97 257 ALA B CA 1
ATOM 4297 C C . ALA B 1 257 ? 10.391 -4.59 -16.875 1 97 257 ALA B C 1
ATOM 4299 O O . ALA B 1 257 ? 9.617 -5.535 -17 1 97 257 ALA B O 1
ATOM 4300 N N . THR B 1 258 ? 10.297 -3.688 -15.914 1 98.38 258 THR B N 1
ATOM 4301 C CA . THR B 1 258 ? 9.195 -3.738 -14.953 1 98.38 258 THR B CA 1
ATOM 4302 C C . THR B 1 258 ? 8.5 -2.383 -14.852 1 98.38 258 THR B C 1
ATOM 4304 O O . THR B 1 258 ? 9.031 -1.375 -15.328 1 98.38 258 THR B O 1
ATOM 4307 N N . ARG B 1 259 ? 7.324 -2.367 -14.344 1 98.44 259 ARG B N 1
ATOM 4308 C CA . ARG B 1 259 ? 6.57 -1.142 -14.117 1 98.44 259 ARG B CA 1
ATOM 4309 C C . ARG B 1 259 ? 6.484 -0.821 -12.625 1 98.44 259 ARG B C 1
ATOM 4311 O O . ARG B 1 259 ? 6.398 0.347 -12.242 1 98.44 259 ARG B O 1
ATOM 4318 N N . TYR B 1 260 ? 6.5 -1.812 -11.805 1 98.81 260 TYR B N 1
ATOM 4319 C CA . TYR B 1 260 ? 6.398 -1.619 -10.359 1 98.81 260 TYR B CA 1
ATOM 4320 C C . TYR B 1 260 ? 7.703 -1.999 -9.664 1 98.81 260 TYR B C 1
ATOM 4322 O O . TYR B 1 260 ? 8.281 -1.194 -8.93 1 98.81 260 TYR B O 1
ATOM 4330 N N . TYR B 1 261 ? 8.188 -3.186 -9.891 1 98.81 261 TYR B N 1
ATOM 4331 C CA . TYR B 1 261 ? 9.328 -3.781 -9.203 1 98.81 261 TYR B CA 1
ATOM 4332 C C . TYR B 1 261 ? 10.609 -3.008 -9.5 1 98.81 261 TYR B C 1
ATOM 4334 O O . TYR B 1 261 ? 10.844 -2.6 -10.641 1 98.81 261 TYR B O 1
ATOM 4342 N N . ASN B 1 262 ? 11.422 -2.828 -8.625 1 98.62 262 ASN B N 1
ATOM 4343 C CA . ASN B 1 262 ? 12.859 -2.564 -8.672 1 98.62 262 ASN B CA 1
ATOM 4344 C C . ASN B 1 262 ? 13.555 -3.043 -7.398 1 98.62 262 ASN B C 1
ATOM 4346 O O . ASN B 1 262 ? 12.898 -3.486 -6.453 1 98.62 262 ASN B O 1
ATOM 4350 N N . ALA B 1 263 ? 14.844 -2.994 -7.383 1 98.44 263 ALA B N 1
ATOM 4351 C CA . ALA B 1 263 ? 15.633 -3.588 -6.301 1 98.44 263 ALA B CA 1
ATOM 4352 C C . ALA B 1 263 ? 15.32 -2.924 -4.965 1 98.44 263 ALA B C 1
ATOM 4354 O O . ALA B 1 263 ? 15.281 -3.588 -3.928 1 98.44 263 ALA B O 1
ATOM 4355 N N . ASP B 1 264 ? 15.094 -1.634 -4.965 1 98.31 264 ASP B N 1
ATOM 4356 C CA . ASP B 1 264 ? 14.805 -0.91 -3.729 1 98.31 264 ASP B CA 1
ATOM 4357 C C . ASP B 1 264 ? 13.438 -1.304 -3.166 1 98.31 264 ASP B C 1
ATOM 4359 O O . ASP B 1 264 ? 13.297 -1.502 -1.958 1 98.31 264 ASP B O 1
ATOM 4363 N N . ILE B 1 265 ? 12.469 -1.429 -4.078 1 98.62 265 ILE B N 1
ATOM 4364 C CA . ILE B 1 265 ? 11.148 -1.912 -3.684 1 98.62 265 ILE B CA 1
ATOM 4365 C C . ILE B 1 265 ? 11.266 -3.314 -3.092 1 98.62 265 ILE B C 1
ATOM 4367 O O . ILE B 1 265 ? 10.656 -3.613 -2.062 1 98.62 265 ILE B O 1
ATOM 4371 N N . HIS B 1 266 ? 12.039 -4.125 -3.748 1 98.75 266 HIS B N 1
ATOM 4372 C CA . HIS B 1 266 ? 12.289 -5.488 -3.293 1 98.75 266 HIS B CA 1
ATOM 4373 C C . HIS B 1 266 ? 12.766 -5.508 -1.842 1 98.75 266 HIS B C 1
ATOM 4375 O O . HIS B 1 266 ? 12.164 -6.176 -0.998 1 98.75 266 HIS B O 1
ATOM 4381 N N . LEU B 1 267 ? 13.758 -4.781 -1.563 1 97.69 267 LEU B N 1
ATOM 4382 C CA . LEU B 1 267 ? 14.328 -4.758 -0.221 1 97.69 267 LEU B CA 1
ATOM 4383 C C . LEU B 1 267 ? 13.32 -4.195 0.784 1 97.69 267 LEU B C 1
ATOM 4385 O O . LEU B 1 267 ? 13.109 -4.781 1.849 1 97.69 267 LEU B O 1
ATOM 4389 N N . GLY B 1 268 ? 12.664 -3.102 0.461 1 97.62 268 GLY B N 1
ATOM 4390 C CA . GLY B 1 268 ? 11.75 -2.422 1.363 1 97.62 268 GLY B CA 1
ATOM 4391 C C . GLY B 1 268 ? 10.477 -3.201 1.614 1 97.62 268 GLY B C 1
ATOM 4392 O O . GLY B 1 268 ? 9.82 -3.023 2.646 1 97.62 268 GLY B O 1
ATOM 4393 N N . ALA B 1 269 ? 10.156 -4.125 0.691 1 98.62 269 ALA B N 1
ATOM 4394 C CA . ALA B 1 269 ? 8.883 -4.84 0.758 1 98.62 269 ALA B CA 1
ATOM 4395 C C . ALA B 1 269 ? 8.844 -5.773 1.962 1 98.62 269 ALA B C 1
ATOM 4397 O O . ALA B 1 269 ? 7.762 -6.172 2.408 1 98.62 269 ALA B O 1
ATOM 4398 N N . PHE B 1 270 ? 10 -6.105 2.551 1 98.69 270 PHE B N 1
ATOM 4399 C CA . PHE B 1 270 ? 10.055 -7.07 3.645 1 98.69 270 PHE B CA 1
ATOM 4400 C C . PHE B 1 270 ? 9.844 -6.375 4.988 1 98.69 270 PHE B C 1
ATOM 4402 O O . PHE B 1 270 ? 9.75 -7.035 6.023 1 98.69 270 PHE B O 1
ATOM 4409 N N . ALA B 1 271 ? 9.805 -5.027 4.996 1 98.5 271 ALA B N 1
ATOM 4410 C CA . ALA B 1 271 ? 9.484 -4.301 6.219 1 98.5 271 ALA B CA 1
ATOM 4411 C C . ALA B 1 271 ? 7.98 -4.324 6.488 1 98.5 271 ALA B C 1
ATOM 4413 O O . ALA B 1 271 ? 7.203 -3.715 5.75 1 98.5 271 ALA B O 1
ATOM 4414 N N . LEU B 1 272 ? 7.598 -4.977 7.539 1 98.69 272 LEU B N 1
ATOM 4415 C CA . LEU B 1 272 ? 6.188 -5.07 7.891 1 98.69 272 LEU B CA 1
ATOM 4416 C C . LEU B 1 272 ? 5.805 -3.984 8.891 1 98.69 272 LEU B C 1
ATOM 4418 O O . LEU B 1 272 ? 6.602 -3.629 9.766 1 98.69 272 LEU B O 1
ATOM 4422 N N . PRO B 1 273 ? 4.555 -3.459 8.75 1 98.69 273 PRO B N 1
ATOM 4423 C CA . PRO B 1 273 ? 4.062 -2.531 9.773 1 98.69 273 PRO B CA 1
ATOM 4424 C C . PRO B 1 273 ? 4.051 -3.146 11.164 1 98.69 273 PRO B C 1
ATOM 4426 O O . PRO B 1 273 ? 3.934 -4.367 11.305 1 98.69 273 PRO B O 1
ATOM 4429 N N . GLN B 1 274 ? 4.047 -2.301 12.156 1 98.56 274 GLN B N 1
ATOM 4430 C CA . GLN B 1 274 ? 4.168 -2.746 13.539 1 98.56 274 GLN B CA 1
ATOM 4431 C C . GLN B 1 274 ? 2.988 -3.629 13.938 1 98.56 274 GLN B C 1
ATOM 4433 O O . GLN B 1 274 ? 3.162 -4.617 14.648 1 98.56 274 GLN B O 1
ATOM 4438 N N . TYR B 1 275 ? 1.801 -3.311 13.492 1 98.38 275 TYR B N 1
ATOM 4439 C CA . TYR B 1 275 ? 0.638 -4.098 13.891 1 98.38 275 TYR B CA 1
ATOM 4440 C C . TYR B 1 275 ? 0.695 -5.496 13.297 1 98.38 275 TYR B C 1
ATOM 4442 O O . TYR B 1 275 ? 0.199 -6.453 13.898 1 98.38 275 TYR B O 1
ATOM 4450 N N . VAL B 1 276 ? 1.273 -5.621 12.109 1 98.69 276 VAL B N 1
ATOM 4451 C CA . VAL B 1 276 ? 1.423 -6.93 11.484 1 98.69 276 VAL B CA 1
ATOM 4452 C C . VAL B 1 276 ? 2.496 -7.734 12.219 1 98.69 276 VAL B C 1
ATOM 4454 O O . VAL B 1 276 ? 2.322 -8.93 12.477 1 98.69 276 VAL B O 1
ATOM 4457 N N . LEU B 1 277 ? 3.635 -7.074 12.547 1 98.56 277 LEU B N 1
ATOM 4458 C CA . LEU B 1 277 ? 4.684 -7.727 13.32 1 98.56 277 LEU B CA 1
ATOM 4459 C C . LEU B 1 277 ? 4.129 -8.273 14.633 1 98.56 277 LEU B C 1
ATOM 4461 O O . LEU B 1 277 ? 4.375 -9.438 14.977 1 98.56 277 LEU B O 1
ATOM 4465 N N . GLN B 1 278 ? 3.369 -7.469 15.281 1 97.88 278 GLN B N 1
ATOM 4466 C CA . GLN B 1 278 ? 2.764 -7.883 16.547 1 97.88 278 GLN B CA 1
ATOM 4467 C C . GLN B 1 278 ? 1.843 -9.078 16.344 1 97.88 278 GLN B C 1
ATOM 4469 O O . GLN B 1 278 ? 1.831 -10.008 17.156 1 97.88 278 GLN B O 1
ATOM 4474 N N . ALA B 1 279 ? 1.13 -9.055 15.281 1 98.06 279 ALA B N 1
ATOM 4475 C CA . ALA B 1 279 ? 0.169 -10.117 15 1 98.06 279 ALA B CA 1
ATOM 4476 C C . ALA B 1 279 ? 0.874 -11.461 14.805 1 98.06 279 ALA B C 1
ATOM 4478 O O . ALA B 1 279 ? 0.313 -12.516 15.109 1 98.06 279 ALA B O 1
ATOM 4479 N N . ILE B 1 280 ? 2.08 -11.43 14.336 1 97.81 280 ILE B N 1
ATOM 4480 C CA . ILE B 1 280 ? 2.75 -12.68 14.023 1 97.81 280 ILE B CA 1
ATOM 4481 C C . ILE B 1 280 ? 3.803 -12.984 15.086 1 97.81 280 ILE B C 1
ATOM 4483 O O . ILE B 1 280 ? 4.664 -13.844 14.891 1 97.81 280 ILE B O 1
ATOM 4487 N N . GLY B 1 281 ? 3.811 -12.211 16.141 1 96.44 281 GLY B N 1
ATOM 4488 C CA . GLY B 1 281 ? 4.648 -12.492 17.297 1 96.44 281 GLY B CA 1
ATOM 4489 C C . GLY B 1 281 ? 6.082 -12.031 17.125 1 96.44 281 GLY B C 1
ATOM 4490 O O . GLY B 1 281 ? 6.996 -12.578 17.734 1 96.44 281 GLY B O 1
ATOM 4491 N N . LYS B 1 282 ? 6.293 -11.148 16.219 1 95.75 282 LYS B N 1
ATOM 4492 C CA . LYS B 1 282 ? 7.613 -10.547 16.047 1 95.75 282 LYS B CA 1
ATOM 4493 C C . LYS B 1 282 ? 7.664 -9.141 16.641 1 95.75 282 LYS B C 1
ATOM 4495 O O . LYS B 1 282 ? 6.691 -8.391 16.547 1 95.75 282 LYS B O 1
ATOM 4500 N N . GLN B 1 283 ? 8.766 -8.812 17.219 1 92.75 283 GLN B N 1
ATOM 4501 C CA . GLN B 1 283 ? 8.938 -7.488 17.812 1 92.75 283 GLN B CA 1
ATOM 4502 C C . GLN B 1 283 ? 9.398 -6.473 16.781 1 92.75 283 GLN B C 1
ATOM 4504 O O . GLN B 1 283 ? 9.047 -5.293 16.859 1 92.75 283 GLN B O 1
ATOM 4509 N N . ASP B 1 284 ? 10.227 -6.918 15.938 1 93.81 284 ASP B N 1
ATOM 4510 C CA . ASP B 1 284 ? 10.805 -6.059 14.906 1 93.81 284 ASP B CA 1
ATOM 4511 C C . ASP B 1 284 ? 10.992 -6.824 13.594 1 93.81 284 ASP B C 1
ATOM 4513 O O . ASP B 1 284 ? 10.641 -8 13.5 1 93.81 284 ASP B O 1
ATOM 4517 N N . ASN B 1 285 ? 11.312 -6.004 12.586 1 92.31 285 ASN B N 1
ATOM 4518 C CA . ASN B 1 285 ? 11.648 -6.613 11.305 1 92.31 285 ASN B CA 1
ATOM 4519 C C . ASN B 1 285 ? 13.031 -7.25 11.336 1 92.31 285 ASN B C 1
ATOM 4521 O O . ASN B 1 285 ? 14.016 -6.598 11.688 1 92.31 285 ASN B O 1
ATOM 4525 N N . ASP B 1 286 ? 13.164 -8.492 11.586 1 83.19 286 ASP B N 1
ATOM 4526 C CA . ASP B 1 286 ? 14.422 -9.227 11.703 1 83.19 286 ASP B CA 1
ATOM 4527 C C . ASP B 1 286 ? 15.031 -9.492 10.328 1 83.19 286 ASP B C 1
ATOM 4529 O O . ASP B 1 286 ? 14.328 -9.508 9.32 1 83.19 286 ASP B O 1
#

Secondary structure (DSSP, 8-state):
-EEEE--SBTTEEEEEEESEEEEEEE-SS-EEEEEEETTTEEEEEETTEEEEETTTHHHHHHHHHHHHHHHHSS--EEEEEE-TTSHHHHHHHT-TT--EEEEEES-HHHHHHHHHH-HHHHTTGGG-TTEEEEES-HHHHHHH----EEEEEEEPPPSSGGGGGGGSHHHHHHHHHTEEEEEEEEEE---TTT-HHHHHHHHHHHTTTSSEEEEEEE--TTS-SS-EEEEEEESSTTTTS--HHHHHHHHHHHT---SS--HHHHHHTT---HHHHHHTT-SS--/-EEEE--SBTTEEEEEEESEEEEEEE-SS-EEEEEEETTTEEEEEETTEEEEETTTHHHHHHHHHHHHHHHHSS--EEEEEE-TTSHHHHHHHT-TT--EEEEEES-HHHHHHHHHH-HHHHTTGGG-TTEEEEES-HHHHHHH----EEEEEEEPPPSSGGGGGGGSHHHHHHHHHTEEEEEEEEEE---TTT-HHHHHHHHHHHTTTSSEEEEEEE--TTS-SS-EEEEEEESSTTTTS--HHHHHHHHHHHT---SS--HHHHHHTT---HHHHHHTT-SS--

Organism: Pseudomonas aeruginosa (strain ATCC 15692 / DSM 22644 / CIP 104116 / JCM 14847 / LMG 12228 / 1C / PRS 101 / PAO1) (NCBI:txid208964)

Foldseek 3Di:
DDKQWADPDPPDTDIFDFPAWDDWDDDPVKTWTWGQGPQFGIWIDIPRHTQDTPRQVQQVLCLLAVLQVLLLLQWAEEEEEACLLQQNLQNNLLFPSHQAYEYEHQDNVSNVVSCPRVVVRNVCSVVPPRYDYHHHQLQVCLQDDPAAGQEYGYEADPCPDSRVVCQDLSNLLSNLVRYDAFHKYKYWQAACQRVVVSLQSSLVSQVPRAPDKAWFWTAGPNSDRGITIMIMGTNDPDSLPDPLVSSQVSVVVRVDDGDHDDSVSSNCRRFDDCVSCVSNPHRGSD/DDKQWADPDPPDTDIFDFPAWDDWDDDPVKTWTWGQGPQFGIWIDIPRHTQDTPRQVQQVLQLLAVLQVLLLLQWAEEEEEACLLQQNLQNNLLFPSHQAYEYEHQDNVSNVVSCVRVVVRNVCSVVPPRYDYHHHQLQVCLQDDPAAGQEYGYEADPCPDSRVVCQDLSNLLSNLVRYDAFHKYKYWQAACQRVVVSLQSSLVSQVPRAPDKAWFWTAGPNSDRGITIMIMGTNDPDSLPDPLVSSQVSVVVRVDDGDHDDSVSSNCRRFDDCVSCVSNPHRGSD

InterPro domains:
  IPR001045 Spermidine/spermine synthases [MF_00198] (2-281)
  IPR001045 Spermidine/spermine synthases [PTHR11558] (9-280)
  IPR001045 Spermidine/spermine synthases [TIGR00417] (4-275)
  IPR029063 S-adenosyl-L-methionine-dependent methyltransferase superfamily [G3DSA:3.40.50.150] (52-284)
  IPR029063 S-adenosyl-L-methionine-dependent methyltransferase superfamily [SSF53335] (3-281)
  IPR030373 Polyamine biosynthesis domain, conserved site [PS01330] (78-91)
  IPR030374 Polyamine biosynthesis domain [PS51006] (1-235)
  IPR035246 Spermidine synthase, tetramerisation domain [PF17284] (10-54)
  IPR037163 Spermidine synthase, tetramerisation domain superfamily [G3DSA:2.30.140.10] (1-51)